Protein AF-A0A7R8VGM4-F1 (afdb_monomer)

Solvent-accessible surface area (backbone atoms only — not comparable to full-atom values): 23401 Å² total; per-residue (Å²): 116,61,73,50,74,46,64,66,66,39,78,46,72,70,44,76,26,46,60,62,16,40,38,36,38,35,41,49,20,38,40,33,44,34,39,23,32,46,52,6,31,41,37,38,35,39,47,21,38,37,35,42,35,38,23,31,45,51,6,35,40,38,36,36,40,47,21,39,37,36,41,36,40,25,31,44,51,4,35,41,38,35,36,39,47,21,38,38,36,40,37,39,26,31,43,51,5,36,42,39,34,36,39,46,21,39,38,36,41,38,40,26,31,43,54,6,37,44,40,36,37,39,47,21,38,34,41,39,36,42,27,33,43,49,6,38,45,40,38,36,38,47,20,39,34,48,31,36,41,25,30,46,52,6,40,45,39,37,36,36,47,21,38,35,44,33,36,41,25,29,45,52,6,38,43,38,38,36,37,45,23,39,33,44,34,36,41,26,30,44,50,6,37,43,39,38,36,37,47,21,38,33,44,34,35,41,25,30,43,51,6,37,42,39,36,36,37,45,21,39,34,44,34,36,41,25,29,44,51,5,35,43,38,36,36,37,46,21,40,34,45,35,37,40,26,29,45,50,5,36,41,38,38,36,38,47,21,38,34,44,35,35,42,25,30,42,51,5,36,42,38,37,35,36,47,22,38,32,44,35,36,40,24,30,42,49,4,34,41,38,36,36,36,47,22,40,33,43,35,36,42,24,29,44,48,4,35,41,38,36,36,37,46,22,39,32,43,34,36,40,25,30,44,48,5,34,43,37,36,35,36,45,21,39,32,43,37,34,41,26,31,45,47,4,35,44,39,35,35,36,45,22,40,33,43,38,36,42,26,31,44,47,5,36,43,36,38,37,35,45,20,38,32,44,38,36,43,26,31,45,48,5,35,41,39,41,33,34,35,25,36,35,42,40,38,40,28,31,43,48,6,38,43,37,41,39,46,36,47,42,46,56,39,34,43,26,32,44,49,5,38,41,40,41,32,41,43,49,44,60,38,40,36,42,27,31,44,50,6,39,43,36,42,38,34,37,41,36,42,36,43,35,43,28,32,45,48,7,39,42,40,40,36,36,38,38,36,42,37,42,38,44,27,31,44,51,8,41,43,37,42,38,32,38,35,36,42,35,44,36,45,28,33,45,48,8,39,41,40,43,37,32,40,35,34,42,34,42,38,42,27,33,44,50,8,41,42,36,43,36,32,40,33,33,43,36,43,38,43,28,34,44,49,8,40,42,40,42,38,31,41,34,34,40,36,42,38,41,28,33,45,49,10,40,42,37,44,37,31,41,33,35,41,36,42,38,44,29,33,44,52,8,39,40,37,42,37,32,42,33,38,41,38,43,38,42,30,34,47,51,9,41,41,39,40,35,34,58,44,77,48,79,50,77,47,69,40,84,67,32,48,79,47,80,42,82,99

Nearest PDB structures (foldseek):
  7ko9-assembly1_A  TM=2.643E-01  e=5.543E-10  Escherichia coli
  4q1q-assembly2_B  TM=2.785E-01  e=4.309E-08  Escherichia coli ETEC H10407

Radius of gyration: 45.7 Å; Cα contacts (8 Å, |Δi|>4): 2444; chains: 1; bounding box: 104×35×132 Å

Structure (mmCIF, N/CA/C/O backbone):
data_AF-A0A7R8VGM4-F1
#
_entry.id   AF-A0A7R8VGM4-F1
#
loop_
_atom_site.group_PDB
_atom_site.id
_atom_site.type_symbol
_atom_site.label_atom_id
_atom_site.label_alt_id
_atom_site.label_comp_id
_atom_site.label_asym_id
_atom_site.label_entity_id
_atom_site.label_seq_id
_atom_site.pdbx_PDB_ins_code
_atom_site.Cartn_x
_atom_site.Cartn_y
_atom_site.Cartn_z
_atom_site.occupancy
_atom_site.B_iso_or_equiv
_atom_site.auth_seq_id
_atom_site.auth_comp_id
_atom_site.auth_asym_id
_atom_site.auth_atom_id
_atom_site.pdbx_PDB_model_num
ATOM 1 N N . MET A 1 1 ? 36.515 13.605 -56.522 1.00 40.34 1 MET A N 1
ATOM 2 C CA . MET A 1 1 ? 35.603 12.472 -56.796 1.00 40.34 1 MET A CA 1
ATOM 3 C C . MET A 1 1 ? 36.414 11.236 -57.163 1.00 40.34 1 MET A C 1
ATOM 5 O O . MET A 1 1 ? 36.879 11.140 -58.288 1.00 40.34 1 MET A O 1
ATOM 9 N N . LYS A 1 2 ? 36.585 10.282 -56.246 1.00 45.28 2 LYS A N 1
ATOM 10 C CA . LYS A 1 2 ? 36.861 8.888 -56.619 1.00 45.28 2 LYS A CA 1
ATOM 11 C C . LYS A 1 2 ? 35.675 8.089 -56.091 1.00 45.28 2 LYS A C 1
ATOM 13 O O . LYS A 1 2 ? 35.488 8.003 -54.881 1.00 45.28 2 LYS A O 1
ATOM 18 N N . LEU A 1 3 ? 34.801 7.654 -56.996 1.00 47.44 3 LEU A N 1
ATOM 19 C CA . LEU A 1 3 ? 33.709 6.742 -56.677 1.00 47.44 3 LEU A CA 1
ATOM 20 C C . LEU A 1 3 ? 34.316 5.340 -56.693 1.00 47.44 3 LEU A C 1
ATOM 22 O O . LEU A 1 3 ? 34.601 4.814 -57.764 1.00 47.44 3 LEU A O 1
ATOM 26 N N . ILE A 1 4 ? 34.569 4.763 -55.523 1.00 58.75 4 ILE A N 1
ATOM 27 C CA . ILE A 1 4 ? 34.950 3.352 -55.432 1.00 58.75 4 ILE A CA 1
ATOM 28 C C . ILE A 1 4 ? 33.635 2.578 -55.362 1.00 58.75 4 ILE A C 1
ATOM 30 O O . ILE A 1 4 ? 32.900 2.701 -54.380 1.00 58.75 4 ILE A O 1
ATOM 34 N N . SER A 1 5 ? 33.299 1.882 -56.450 1.00 56.62 5 SER A N 1
ATOM 35 C CA . SER A 1 5 ? 32.168 0.956 -56.522 1.00 56.62 5 SER A CA 1
ATOM 36 C C . SER A 1 5 ? 32.721 -0.454 -56.429 1.00 56.62 5 SER A C 1
ATOM 38 O O . SER A 1 5 ? 33.470 -0.874 -57.308 1.00 56.62 5 SER A O 1
ATOM 40 N N . LEU A 1 6 ? 32.374 -1.166 -55.364 1.00 61.62 6 LEU A N 1
ATOM 41 C CA . LEU A 1 6 ? 32.887 -2.512 -55.115 1.00 61.62 6 LEU A CA 1
ATOM 42 C C . LEU A 1 6 ? 31.936 -3.576 -55.653 1.00 61.62 6 LEU A C 1
ATOM 44 O O . LEU A 1 6 ? 30.721 -3.399 -55.607 1.00 61.62 6 LEU A O 1
ATOM 48 N N . VAL A 1 7 ? 32.493 -4.670 -56.167 1.00 68.00 7 VAL A N 1
ATOM 49 C CA . VAL A 1 7 ? 31.737 -5.820 -56.687 1.00 68.00 7 VAL A CA 1
ATOM 50 C C . VAL A 1 7 ? 31.219 -6.658 -55.510 1.00 68.00 7 VAL A C 1
ATOM 52 O O . VAL A 1 7 ? 31.808 -6.618 -54.432 1.00 68.00 7 VAL A O 1
ATOM 55 N N . ARG A 1 8 ? 30.104 -7.379 -55.695 1.00 70.94 8 ARG A N 1
ATOM 56 C CA . ARG A 1 8 ? 29.489 -8.247 -54.670 1.00 70.94 8 ARG A CA 1
ATOM 57 C C . ARG A 1 8 ? 30.467 -9.313 -54.157 1.00 70.94 8 ARG A C 1
ATOM 59 O O . ARG A 1 8 ? 31.183 -9.900 -54.963 1.00 70.94 8 ARG A O 1
ATOM 66 N N . GLY A 1 9 ? 30.422 -9.607 -52.857 1.00 68.19 9 GLY A N 1
ATOM 67 C CA . GLY A 1 9 ? 31.227 -10.649 -52.210 1.00 68.19 9 GLY A CA 1
ATOM 68 C C . GLY A 1 9 ? 32.677 -10.255 -51.918 1.00 68.19 9 GLY A C 1
ATOM 69 O O . GLY A 1 9 ? 33.498 -11.131 -51.669 1.00 68.19 9 GLY A O 1
ATOM 70 N N . SER A 1 10 ? 33.022 -8.965 -51.990 1.00 76.25 10 SER A N 1
ATOM 71 C CA . SER A 1 10 ? 34.402 -8.509 -51.773 1.00 76.25 10 SER A CA 1
ATOM 72 C C . SER A 1 10 ? 34.692 -8.259 -50.290 1.00 76.25 10 SER A C 1
ATOM 74 O O . SER A 1 10 ? 33.858 -7.671 -49.596 1.00 76.25 10 SER A O 1
ATOM 76 N N . THR A 1 11 ? 35.902 -8.608 -49.843 1.00 79.00 11 THR A N 1
ATOM 77 C CA . THR A 1 11 ? 36.480 -8.138 -48.573 1.00 79.00 11 THR A CA 1
ATOM 78 C C . THR A 1 11 ? 37.435 -6.981 -48.844 1.00 79.00 11 THR A C 1
ATOM 80 O O . THR A 1 11 ? 38.272 -7.061 -49.742 1.00 79.00 11 THR A O 1
ATOM 83 N N . ILE A 1 12 ? 37.308 -5.901 -48.081 1.00 74.62 12 ILE A N 1
ATOM 84 C CA . ILE A 1 12 ? 38.131 -4.697 -48.201 1.00 74.62 12 ILE A CA 1
ATOM 85 C C . ILE A 1 12 ? 38.736 -4.416 -46.839 1.00 74.62 12 ILE A C 1
ATOM 87 O O . ILE A 1 12 ? 38.021 -4.470 -45.844 1.00 74.62 12 ILE A O 1
ATOM 91 N N . ILE A 1 13 ? 40.018 -4.085 -46.815 1.00 73.94 13 ILE A N 1
ATOM 92 C CA . ILE A 1 13 ? 40.760 -3.744 -45.604 1.00 73.94 13 ILE A CA 1
ATOM 93 C C . ILE A 1 13 ? 41.301 -2.324 -45.796 1.00 73.94 13 ILE A C 1
ATOM 95 O O . ILE A 1 13 ? 41.695 -1.977 -46.912 1.00 73.94 13 ILE A O 1
ATOM 99 N N . GLU A 1 14 ? 41.258 -1.506 -44.744 1.00 72.06 14 GLU A N 1
ATOM 100 C CA . GLU A 1 14 ? 41.822 -0.151 -44.682 1.00 72.06 14 GLU A CA 1
ATOM 101 C C . GLU A 1 14 ? 41.314 0.799 -45.785 1.00 72.06 14 GLU A C 1
ATOM 103 O O . GLU A 1 14 ? 42.005 1.158 -46.743 1.00 72.06 14 GLU A O 1
ATOM 108 N N . THR A 1 15 ? 40.069 1.265 -45.656 1.00 79.50 15 THR A N 1
ATOM 109 C CA . THR A 1 15 ? 39.481 2.208 -46.626 1.00 79.50 15 THR A CA 1
ATOM 110 C C . THR A 1 15 ? 39.363 3.617 -46.061 1.00 79.50 15 THR A C 1
ATOM 112 O O . THR A 1 15 ? 38.610 3.858 -45.125 1.00 79.50 15 THR A O 1
ATOM 115 N N . SER A 1 16 ? 40.010 4.594 -46.703 1.00 80.56 16 SER A N 1
ATOM 116 C CA . SER A 1 16 ? 39.853 6.020 -46.377 1.00 80.56 16 SER A CA 1
ATOM 117 C C . SER A 1 16 ? 38.955 6.753 -47.382 1.00 80.56 16 SER A C 1
ATOM 119 O O . SER A 1 16 ? 39.288 6.883 -48.563 1.00 80.56 16 SER A O 1
ATOM 121 N N . VAL A 1 17 ? 37.819 7.291 -46.924 1.00 82.62 17 VAL A N 1
ATOM 122 C CA . VAL A 1 17 ? 36.905 8.098 -47.750 1.00 82.62 17 VAL A CA 1
ATOM 123 C C . VAL A 1 17 ? 37.269 9.575 -47.642 1.00 82.62 17 VAL A C 1
ATOM 125 O O . VAL A 1 17 ? 36.890 10.246 -46.688 1.00 82.62 17 VAL A O 1
ATOM 12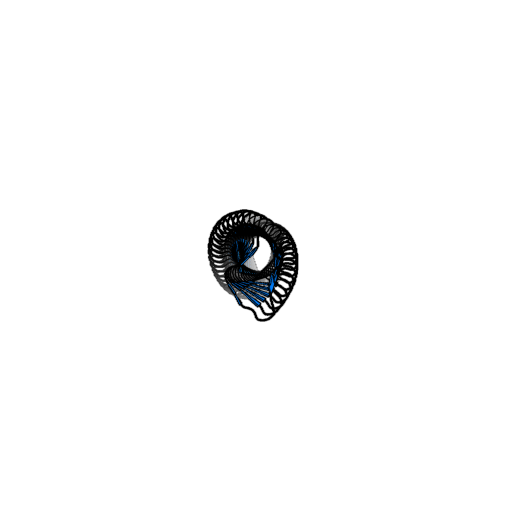8 N N . LEU A 1 18 ? 37.991 10.073 -48.644 1.00 81.69 18 LEU A N 1
ATOM 129 C CA . LEU A 1 18 ? 38.500 11.447 -48.722 1.00 81.69 18 LEU A CA 1
ATOM 130 C C . LEU A 1 18 ? 37.391 12.519 -48.878 1.00 81.69 18 LEU A C 1
ATOM 132 O O . LEU A 1 18 ? 36.281 12.196 -49.321 1.00 81.69 18 LEU A O 1
ATOM 136 N N . PRO A 1 19 ? 37.695 13.807 -48.606 1.00 80.44 19 PRO A N 1
ATOM 137 C CA . PRO A 1 19 ? 36.765 14.923 -48.803 1.00 80.44 19 PRO A CA 1
ATOM 138 C C . PRO A 1 19 ? 36.158 14.971 -50.216 1.00 80.44 19 PRO A C 1
ATOM 140 O O . PRO A 1 19 ? 36.862 14.848 -51.221 1.00 80.44 19 PRO A O 1
ATOM 143 N N . GLY A 1 20 ? 34.831 15.116 -50.315 1.00 73.00 20 GLY A N 1
ATOM 144 C CA . GLY A 1 20 ? 34.096 15.090 -51.590 1.00 73.00 20 GLY A CA 1
ATOM 145 C C . GLY A 1 20 ? 34.066 13.713 -52.278 1.00 73.00 20 GLY A C 1
ATOM 146 O O . GLY A 1 20 ? 33.587 13.584 -53.409 1.00 73.00 20 GLY A O 1
ATOM 147 N N . GLY A 1 21 ? 34.607 12.679 -51.629 1.00 78.12 21 GLY A N 1
ATOM 148 C CA . GLY A 1 21 ? 34.560 11.287 -52.055 1.00 78.12 21 GLY A CA 1
ATOM 149 C C . GLY A 1 21 ? 33.281 10.589 -51.599 1.00 78.12 21 GLY A C 1
ATOM 150 O O . GLY A 1 21 ? 32.697 10.908 -50.563 1.00 78.12 21 GLY A O 1
ATOM 151 N N . THR A 1 22 ? 32.832 9.609 -52.382 1.00 77.50 22 THR A N 1
ATOM 152 C CA . THR A 1 22 ? 31.776 8.684 -51.960 1.00 77.50 22 THR A CA 1
ATOM 153 C C . THR A 1 22 ? 32.253 7.258 -52.184 1.00 77.50 22 THR A C 1
ATOM 155 O O . THR A 1 22 ? 32.465 6.862 -53.329 1.00 77.50 22 THR A O 1
ATOM 158 N N . ALA A 1 23 ? 32.393 6.487 -51.109 1.00 74.56 23 ALA A N 1
ATOM 159 C CA . ALA A 1 23 ? 32.593 5.045 -51.205 1.00 74.56 23 ALA A CA 1
ATOM 160 C C . ALA A 1 23 ? 31.221 4.367 -51.252 1.00 74.56 23 ALA A C 1
ATOM 162 O O . ALA A 1 23 ? 30.363 4.657 -50.415 1.00 74.56 23 ALA A O 1
ATOM 163 N N . LYS A 1 24 ? 30.991 3.509 -52.250 1.00 76.31 24 LYS A N 1
ATOM 164 C CA . LYS A 1 24 ? 29.770 2.707 -52.362 1.00 76.31 24 LYS A CA 1
ATOM 165 C C . LYS A 1 24 ? 30.138 1.231 -52.355 1.00 76.31 24 LYS A C 1
ATOM 167 O O . LYS A 1 24 ? 30.785 0.753 -53.284 1.00 76.31 24 LYS A O 1
ATOM 172 N N . SER A 1 25 ? 29.673 0.508 -51.347 1.00 75.38 25 SER A N 1
ATOM 173 C CA . SER A 1 25 ? 29.813 -0.944 -51.309 1.00 75.38 25 SER A CA 1
ATOM 174 C C . SER A 1 25 ? 28.544 -1.607 -51.854 1.00 75.38 25 SER A C 1
ATOM 176 O O . SER A 1 25 ? 27.447 -1.265 -51.406 1.00 75.38 25 SER A O 1
ATOM 178 N N . ALA A 1 26 ? 28.674 -2.510 -52.835 1.00 75.00 26 ALA A N 1
ATOM 179 C CA . ALA A 1 26 ? 27.569 -3.362 -53.290 1.00 75.00 26 ALA A CA 1
ATOM 180 C C . ALA A 1 26 ? 27.200 -4.400 -52.219 1.00 75.00 26 ALA A C 1
ATOM 182 O O . ALA A 1 26 ? 27.880 -4.496 -51.207 1.00 75.00 26 ALA A O 1
ATOM 183 N N . SER A 1 27 ? 26.105 -5.134 -52.431 1.00 77.88 27 SER A N 1
ATOM 184 C CA . SER A 1 27 ? 25.559 -6.095 -51.463 1.00 77.88 27 SER A CA 1
ATOM 185 C C . SER A 1 27 ? 26.469 -7.302 -51.216 1.00 77.88 27 SER A C 1
ATOM 187 O O . SER A 1 27 ? 27.017 -7.844 -52.180 1.00 77.88 27 SER A O 1
ATOM 189 N N . GLY A 1 28 ? 26.505 -7.806 -49.983 1.00 77.06 28 GLY A N 1
ATOM 190 C CA . GLY A 1 28 ? 27.264 -9.003 -49.607 1.00 77.06 28 GLY A CA 1
ATOM 191 C C . GLY A 1 28 ? 28.754 -8.749 -49.383 1.00 77.06 28 GLY A C 1
ATOM 192 O O . GLY A 1 28 ? 29.542 -9.681 -49.488 1.00 77.06 28 GLY A O 1
ATOM 193 N N . ASN A 1 29 ? 29.158 -7.499 -49.160 1.00 82.31 29 ASN A N 1
ATOM 194 C CA . ASN A 1 29 ? 30.563 -7.133 -48.989 1.00 82.31 29 ASN A CA 1
ATOM 195 C C . ASN A 1 29 ? 30.947 -7.011 -47.516 1.00 82.31 29 ASN A C 1
ATOM 197 O O . ASN A 1 29 ? 30.139 -6.558 -46.702 1.00 82.31 29 ASN A O 1
ATOM 201 N N . THR A 1 30 ? 32.214 -7.297 -47.217 1.00 81.88 30 THR A N 1
ATOM 202 C CA . THR A 1 30 ? 32.830 -7.059 -45.909 1.00 81.88 30 THR A CA 1
ATOM 203 C C . THR A 1 30 ? 33.842 -5.920 -46.015 1.00 81.88 30 THR A C 1
ATOM 205 O O . THR A 1 30 ? 34.757 -5.985 -46.830 1.00 81.88 30 THR A O 1
ATOM 208 N N . ALA A 1 31 ? 33.694 -4.869 -45.215 1.00 79.31 31 ALA A N 1
ATOM 209 C CA . ALA A 1 31 ? 34.684 -3.800 -45.095 1.00 79.31 31 ALA A CA 1
ATOM 210 C C . ALA A 1 31 ? 35.276 -3.815 -43.685 1.00 79.31 31 ALA A C 1
ATOM 212 O O . ALA A 1 31 ? 34.524 -3.858 -42.720 1.00 79.31 31 ALA A O 1
ATOM 213 N N . VAL A 1 32 ? 36.596 -3.770 -43.576 1.00 78.69 32 VAL A N 1
ATOM 214 C CA . VAL A 1 32 ? 37.350 -3.744 -42.321 1.00 78.69 32 VAL A CA 1
ATOM 215 C C . VAL A 1 32 ? 38.148 -2.443 -42.290 1.00 78.69 32 VAL A C 1
ATOM 217 O O . VAL A 1 32 ? 38.725 -2.063 -43.311 1.00 78.69 32 VAL A O 1
ATOM 220 N N . GLU A 1 33 ? 38.133 -1.740 -41.159 1.00 78.81 33 GLU A N 1
ATOM 221 C CA . GLU A 1 33 ? 38.875 -0.492 -40.929 1.00 78.81 33 GLU A CA 1
ATOM 222 C C . GLU A 1 33 ? 38.532 0.617 -41.939 1.00 78.81 33 GLU A C 1
ATOM 224 O O . GLU A 1 33 ? 39.324 1.036 -42.790 1.00 78.81 33 GLU A O 1
ATOM 229 N N . THR A 1 34 ? 37.298 1.118 -41.874 1.00 81.88 34 THR A N 1
ATOM 230 C CA . THR A 1 34 ? 36.860 2.226 -42.739 1.00 81.88 34 THR A CA 1
ATOM 231 C C . THR A 1 34 ? 36.950 3.565 -42.014 1.00 81.88 34 THR A C 1
ATOM 233 O O . THR A 1 34 ? 36.217 3.817 -41.063 1.00 81.88 34 THR A O 1
ATOM 236 N N . SER A 1 35 ? 37.771 4.482 -42.527 1.00 82.44 35 SER A N 1
ATOM 237 C CA . SER A 1 35 ? 37.882 5.862 -42.044 1.00 82.44 35 SER A CA 1
ATOM 238 C C . SER A 1 35 ? 37.149 6.840 -42.967 1.00 82.44 35 SER A C 1
ATOM 240 O O . SER A 1 35 ? 37.517 7.029 -44.128 1.00 82.44 35 SER A O 1
ATOM 242 N N . VAL A 1 36 ? 36.110 7.510 -42.465 1.00 84.56 36 VAL A N 1
ATOM 243 C CA . VAL A 1 36 ? 35.348 8.525 -43.215 1.00 84.56 36 VAL A CA 1
ATOM 244 C C . VAL A 1 36 ? 35.807 9.921 -42.807 1.00 84.56 36 VAL A C 1
ATOM 246 O O . VAL A 1 36 ? 35.420 10.416 -41.752 1.00 84.56 36 VAL A O 1
ATOM 249 N N . LEU A 1 37 ? 36.620 10.558 -43.653 1.00 84.00 37 LEU A N 1
ATOM 250 C CA . LEU A 1 37 ? 37.227 11.872 -43.408 1.00 84.00 37 LEU A CA 1
ATOM 251 C C . LEU A 1 37 ? 36.220 13.029 -43.605 1.00 84.00 37 LEU A C 1
ATOM 253 O O . LEU A 1 37 ? 35.143 12.821 -44.179 1.00 84.00 37 LEU A O 1
ATOM 257 N N . PRO A 1 38 ? 36.555 14.261 -43.167 1.00 83.69 38 PRO A N 1
ATOM 258 C CA . PRO A 1 38 ? 35.686 15.428 -43.327 1.00 83.69 38 PRO A CA 1
ATOM 259 C C . PRO A 1 38 ? 35.197 15.624 -44.769 1.00 83.69 38 PRO A C 1
ATOM 261 O O . PRO A 1 38 ? 35.989 15.668 -45.706 1.00 83.69 38 PRO A O 1
ATOM 264 N N . GLY A 1 39 ? 33.881 15.735 -44.974 1.00 77.44 39 GLY A N 1
ATOM 265 C CA . GLY A 1 39 ? 33.272 15.877 -46.302 1.00 77.44 39 GLY A CA 1
ATOM 266 C C . GLY A 1 39 ? 33.226 14.589 -47.140 1.00 77.44 39 GLY A C 1
ATOM 267 O O . GLY A 1 39 ? 32.745 14.626 -48.274 1.00 77.44 39 GLY A O 1
ATOM 268 N N . GLY A 1 40 ? 33.715 13.460 -46.619 1.00 84.81 40 GLY A N 1
ATOM 269 C CA . GLY A 1 40 ? 33.577 12.132 -47.216 1.00 84.81 40 GLY A CA 1
ATOM 270 C C . GLY A 1 40 ? 32.235 11.475 -46.873 1.00 84.81 40 GLY A C 1
ATOM 271 O O . GLY A 1 40 ? 31.635 11.737 -45.828 1.00 84.81 40 GLY A O 1
ATOM 272 N N . THR A 1 41 ? 31.728 10.612 -47.760 1.00 84.44 41 THR A N 1
ATOM 273 C CA . THR A 1 41 ? 30.511 9.817 -47.504 1.00 84.44 41 THR A CA 1
ATOM 274 C C . THR A 1 41 ? 30.722 8.329 -47.789 1.00 84.44 41 THR A C 1
ATOM 276 O O . THR A 1 41 ? 30.929 7.946 -48.939 1.00 84.44 41 THR A O 1
ATOM 279 N N . ALA A 1 42 ? 30.585 7.471 -46.779 1.00 81.69 42 ALA A N 1
ATOM 280 C CA . ALA A 1 42 ? 30.501 6.021 -46.967 1.00 81.69 42 ALA A CA 1
ATOM 281 C C . ALA A 1 42 ? 29.033 5.593 -47.114 1.00 81.69 42 ALA A C 1
ATOM 283 O O . ALA A 1 42 ? 28.183 5.998 -46.319 1.00 81.69 42 ALA A O 1
ATOM 284 N N . LYS A 1 43 ? 28.717 4.808 -48.148 1.00 81.06 43 LYS A N 1
ATOM 285 C CA . LYS A 1 43 ? 27.387 4.229 -48.377 1.00 81.06 43 LYS A CA 1
ATOM 286 C C . LYS A 1 43 ? 27.493 2.718 -48.556 1.00 81.06 43 LYS A C 1
ATOM 288 O O . LYS A 1 43 ? 28.120 2.259 -49.510 1.00 81.06 43 LYS A O 1
ATOM 293 N N . SER A 1 44 ? 26.803 1.967 -47.712 1.00 80.75 44 SER A N 1
ATOM 294 C CA . SER A 1 44 ? 26.677 0.513 -47.844 1.00 80.75 44 SER A CA 1
ATOM 295 C C . SER A 1 44 ? 25.309 0.154 -48.419 1.00 80.75 44 SER A C 1
ATOM 297 O O . SER A 1 44 ? 24.288 0.618 -47.908 1.00 80.75 44 SER A O 1
ATOM 299 N N . ALA A 1 45 ? 25.284 -0.645 -49.493 1.00 79.12 45 ALA A N 1
ATOM 300 C CA . ALA A 1 45 ? 24.077 -1.334 -49.963 1.00 79.12 45 ALA A CA 1
ATOM 301 C C . ALA A 1 45 ? 23.648 -2.419 -48.957 1.00 79.12 45 ALA A C 1
ATOM 303 O O . ALA A 1 45 ? 24.251 -2.519 -47.898 1.00 79.12 45 ALA A O 1
ATOM 304 N N . SER A 1 46 ? 22.590 -3.177 -49.244 1.00 80.50 46 SER A N 1
ATOM 305 C CA . SER A 1 46 ? 22.032 -4.180 -48.325 1.00 80.50 46 SER A CA 1
ATOM 306 C C . SER A 1 46 ? 22.896 -5.435 -48.178 1.00 80.50 46 SER A C 1
ATOM 308 O O . SER A 1 46 ? 23.455 -5.892 -49.175 1.00 80.50 46 SER A O 1
ATOM 310 N N . GLY A 1 47 ? 22.898 -6.067 -47.002 1.00 79.62 47 GLY A N 1
ATOM 311 C CA . GLY A 1 47 ? 23.574 -7.350 -46.770 1.00 79.62 47 GLY A CA 1
ATOM 312 C C . GLY A 1 47 ? 25.086 -7.241 -46.571 1.00 79.62 47 GLY A C 1
ATOM 313 O O . GLY A 1 47 ? 25.799 -8.196 -46.854 1.00 79.62 47 GLY A O 1
ATOM 314 N N . ASN A 1 48 ? 25.588 -6.074 -46.174 1.00 83.44 48 ASN A N 1
ATOM 315 C CA . ASN A 1 48 ? 27.010 -5.821 -45.967 1.00 83.44 48 ASN A CA 1
ATOM 316 C C . ASN A 1 48 ? 27.399 -5.937 -44.498 1.00 83.44 48 ASN A C 1
ATOM 318 O O . ASN A 1 48 ? 26.623 -5.569 -43.617 1.00 83.44 48 ASN A O 1
ATOM 322 N N . THR A 1 49 ? 28.645 -6.341 -44.265 1.00 83.31 49 THR A N 1
ATOM 323 C CA . THR A 1 49 ? 29.290 -6.326 -42.953 1.00 83.31 49 THR A CA 1
ATOM 324 C C . THR A 1 49 ? 30.366 -5.243 -42.933 1.00 83.31 49 THR A C 1
ATOM 326 O O . THR A 1 49 ? 31.236 -5.228 -43.799 1.00 83.31 49 THR A O 1
ATOM 329 N N . ALA A 1 50 ? 30.329 -4.324 -41.973 1.00 80.44 50 ALA A N 1
ATOM 330 C CA . ALA A 1 50 ? 31.433 -3.399 -41.719 1.00 80.44 50 ALA A CA 1
ATOM 331 C C . ALA A 1 50 ? 32.012 -3.667 -40.331 1.00 80.44 50 ALA A C 1
ATOM 333 O O . ALA A 1 50 ? 31.249 -3.788 -39.382 1.00 80.44 50 ALA A O 1
ATOM 334 N N . VAL A 1 51 ? 33.329 -3.750 -40.220 1.00 80.19 51 VAL A N 1
ATOM 335 C CA . VAL A 1 51 ? 34.070 -3.932 -38.970 1.00 80.19 51 VAL A CA 1
ATOM 336 C C . VAL A 1 51 ? 34.983 -2.721 -38.812 1.00 80.19 51 VAL A C 1
ATOM 338 O O . VAL A 1 51 ? 35.637 -2.331 -39.780 1.00 80.19 51 VAL A O 1
ATOM 341 N N . GLU A 1 52 ? 34.974 -2.091 -37.640 1.00 80.25 52 GLU A N 1
ATOM 342 C CA . GLU A 1 52 ? 35.812 -0.934 -37.302 1.00 80.25 52 GLU A CA 1
ATOM 343 C C . GLU A 1 52 ? 35.610 0.264 -38.247 1.00 80.25 52 GLU A C 1
ATOM 345 O O . GLU A 1 52 ? 36.433 0.608 -39.100 1.00 80.25 52 GLU A O 1
ATOM 350 N N . THR A 1 53 ? 34.465 0.936 -38.122 1.00 83.06 53 THR A N 1
ATOM 351 C CA . THR A 1 53 ? 34.187 2.160 -38.890 1.00 83.06 53 THR A CA 1
ATOM 352 C C . THR A 1 53 ? 34.402 3.407 -38.040 1.00 83.06 53 THR A C 1
ATOM 354 O O . THR A 1 53 ? 33.641 3.675 -37.115 1.00 83.06 53 THR A O 1
ATOM 357 N N . SER A 1 54 ? 35.375 4.237 -38.416 1.00 84.31 54 SER A N 1
ATOM 358 C CA . SER A 1 54 ? 35.641 5.539 -37.798 1.00 84.31 54 SER A CA 1
ATOM 359 C C . SER A 1 54 ? 35.051 6.682 -38.629 1.00 84.31 54 SER A C 1
ATOM 361 O O . SER A 1 54 ? 35.470 6.941 -39.760 1.00 84.31 54 SER A O 1
ATOM 363 N N . VAL A 1 55 ? 34.082 7.413 -38.073 1.00 86.06 55 VAL A N 1
ATOM 364 C CA . VAL A 1 55 ? 33.453 8.581 -38.715 1.00 86.06 55 VAL A CA 1
ATOM 365 C C . VAL A 1 55 ? 34.004 9.864 -38.100 1.00 86.06 55 VAL A C 1
ATOM 367 O O . VAL A 1 55 ? 33.606 10.250 -37.002 1.00 86.06 55 VAL A O 1
ATOM 370 N N . LEU A 1 56 ? 34.911 10.531 -38.817 1.00 85.00 56 LEU A N 1
ATOM 371 C CA . LEU A 1 56 ? 35.591 11.753 -38.375 1.00 85.00 56 LEU A CA 1
ATOM 372 C C . LEU A 1 56 ? 34.689 13.003 -38.497 1.00 85.00 56 LEU A C 1
ATOM 374 O O . LEU A 1 56 ? 33.641 12.948 -39.153 1.00 85.00 56 LEU A O 1
ATOM 378 N N . PRO A 1 57 ? 35.078 14.149 -37.895 1.00 83.44 57 PRO A N 1
ATOM 379 C CA . PRO A 1 57 ? 34.325 15.400 -37.991 1.00 83.44 57 PRO A CA 1
ATOM 380 C C . PRO A 1 57 ? 33.932 15.768 -39.429 1.00 83.44 57 PRO A C 1
ATOM 382 O O . PRO A 1 57 ? 34.783 15.861 -40.304 1.00 83.44 57 PRO A O 1
ATOM 385 N N . GLY A 1 58 ? 32.642 15.982 -39.703 1.00 77.50 58 GLY A N 1
ATOM 386 C CA . GLY A 1 58 ? 32.138 16.300 -41.046 1.00 77.50 58 GLY A CA 1
ATOM 387 C C . GLY A 1 58 ? 32.054 15.109 -42.014 1.00 77.50 58 GLY A C 1
ATOM 388 O O . GLY A 1 58 ? 31.612 15.288 -43.150 1.00 77.50 58 GLY A O 1
ATOM 389 N N . GLY A 1 59 ? 32.459 13.906 -41.599 1.00 86.06 59 GLY A N 1
ATOM 390 C CA . GLY A 1 59 ? 32.252 12.655 -42.327 1.00 86.06 59 GLY A CA 1
ATOM 391 C C . GLY A 1 59 ? 30.835 12.101 -42.134 1.00 86.06 59 GLY A C 1
ATOM 392 O O . GLY A 1 59 ? 30.175 12.350 -41.121 1.00 86.06 59 GLY A O 1
ATOM 393 N N . THR A 1 60 ? 30.329 11.352 -43.119 1.00 85.56 60 THR A N 1
ATOM 394 C CA . THR A 1 60 ? 29.007 10.704 -43.035 1.00 85.56 60 THR A CA 1
ATOM 395 C C . THR A 1 60 ? 29.051 9.231 -43.442 1.00 85.56 60 THR A C 1
ATOM 397 O O . THR A 1 60 ? 29.361 8.919 -44.591 1.00 85.56 60 THR A O 1
ATOM 400 N N . ALA A 1 61 ? 28.636 8.331 -42.550 1.00 83.25 61 ALA A N 1
ATOM 401 C CA . ALA A 1 61 ? 28.378 6.925 -42.864 1.00 83.25 61 ALA A CA 1
ATOM 402 C C . ALA A 1 61 ? 26.867 6.676 -43.017 1.00 83.25 61 ALA A C 1
ATOM 404 O O . ALA A 1 61 ? 26.066 7.140 -42.201 1.00 83.25 61 ALA A O 1
ATOM 405 N N . LYS A 1 62 ? 26.463 5.980 -44.085 1.00 83.81 62 LYS A N 1
ATOM 406 C CA . LYS A 1 62 ? 25.069 5.593 -44.347 1.00 83.81 62 LYS A CA 1
ATOM 407 C C . LYS A 1 62 ? 24.972 4.109 -44.685 1.00 83.81 62 LYS A C 1
ATOM 409 O O . LYS A 1 62 ? 25.557 3.674 -45.677 1.00 83.81 62 LYS A O 1
ATOM 414 N N . SER A 1 63 ? 24.145 3.385 -43.948 1.00 82.75 63 SER A N 1
ATOM 415 C CA . SER A 1 63 ? 23.856 1.972 -44.199 1.00 82.75 63 SER A CA 1
ATOM 416 C C . SER A 1 63 ? 22.431 1.811 -44.726 1.00 82.75 63 SER A C 1
ATOM 418 O O . SER A 1 63 ? 21.487 2.295 -44.103 1.00 82.75 63 SER A O 1
ATOM 420 N N . ALA A 1 64 ? 22.268 1.150 -45.879 1.00 81.31 64 ALA A N 1
ATOM 421 C CA . ALA A 1 64 ? 20.973 0.644 -46.353 1.00 81.31 64 ALA A CA 1
ATOM 422 C C . ALA A 1 64 ? 20.483 -0.516 -45.465 1.00 81.31 64 ALA A C 1
ATOM 424 O O . ALA A 1 64 ? 21.126 -0.799 -44.463 1.00 81.31 64 ALA A O 1
ATOM 425 N N . SER A 1 65 ? 19.361 -1.159 -45.797 1.00 82.12 65 SER A N 1
ATOM 426 C CA . SER A 1 65 ? 18.740 -2.210 -44.977 1.00 82.12 65 SER A CA 1
ATOM 427 C C . SER A 1 65 ? 19.506 -3.535 -44.949 1.00 82.12 65 SER A C 1
ATOM 429 O O . SER A 1 65 ? 20.060 -3.930 -45.973 1.00 82.12 65 SER A O 1
ATOM 431 N N . GLY A 1 66 ? 19.439 -4.282 -43.844 1.00 80.56 66 GLY A N 1
ATOM 432 C CA . GLY A 1 66 ? 20.003 -5.636 -43.741 1.00 80.56 66 GLY A CA 1
ATOM 433 C C . GLY A 1 66 ? 21.523 -5.682 -43.582 1.00 80.56 66 GLY A C 1
ATOM 434 O O . GLY A 1 66 ? 22.144 -6.653 -43.997 1.00 80.56 66 GLY A O 1
ATOM 435 N N . ASN A 1 67 ? 22.135 -4.616 -43.073 1.00 83.81 67 ASN A N 1
ATOM 436 C CA . ASN A 1 67 ? 23.572 -4.516 -42.838 1.00 83.81 67 ASN A CA 1
ATOM 437 C C . ASN A 1 67 ? 23.935 -4.829 -41.391 1.00 83.81 67 ASN A C 1
ATOM 439 O O . ASN A 1 67 ? 23.183 -4.494 -40.476 1.00 83.81 67 ASN A O 1
ATOM 443 N N . THR A 1 68 ? 25.134 -5.372 -41.202 1.00 84.31 68 THR A N 1
ATOM 444 C CA . THR A 1 68 ? 25.754 -5.582 -39.894 1.00 84.31 68 THR A CA 1
ATOM 445 C C . THR A 1 68 ? 26.964 -4.665 -39.754 1.00 84.31 68 THR A C 1
ATOM 447 O O . THR A 1 68 ? 27.851 -4.682 -40.602 1.00 84.31 68 THR A O 1
ATOM 450 N N . THR A 1 69 ? 27.026 -3.855 -38.704 1.00 80.94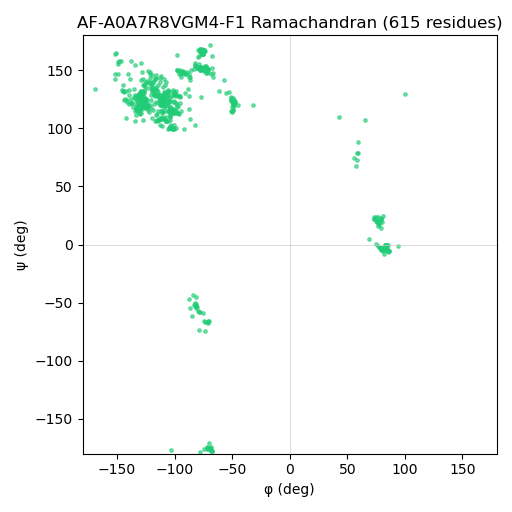 69 THR A N 1
ATOM 451 C CA . THR A 1 69 ? 28.232 -3.091 -38.355 1.00 80.94 69 THR A CA 1
ATOM 452 C C . THR A 1 69 ? 28.751 -3.556 -37.007 1.00 80.94 69 THR A C 1
ATOM 454 O O . THR A 1 69 ? 27.954 -3.676 -36.086 1.00 80.94 69 THR A O 1
ATOM 457 N N . VAL A 1 70 ? 30.050 -3.788 -36.888 1.00 80.81 70 VAL A N 1
ATOM 458 C CA . VAL A 1 70 ? 30.753 -4.121 -35.647 1.00 80.81 70 VAL A CA 1
ATOM 459 C C . VAL A 1 70 ? 31.758 -3.002 -35.396 1.00 80.81 70 VAL A C 1
ATOM 461 O O . VAL A 1 70 ? 32.471 -2.622 -36.324 1.00 80.81 70 VAL A O 1
ATOM 464 N N . GLU A 1 71 ? 31.762 -2.430 -34.195 1.00 78.81 71 GLU A N 1
ATOM 465 C CA . GLU A 1 71 ? 32.668 -1.354 -33.777 1.00 78.81 71 GLU A CA 1
ATOM 466 C C . GLU A 1 71 ? 32.577 -0.094 -34.655 1.00 78.81 71 GLU A C 1
ATOM 468 O O . GLU A 1 71 ? 33.393 0.184 -35.537 1.00 78.81 71 GLU A O 1
ATOM 473 N N . THR A 1 72 ? 31.546 0.721 -34.430 1.00 83.00 72 THR A N 1
ATOM 474 C CA . THR A 1 72 ? 31.426 2.034 -35.086 1.00 83.00 72 THR A CA 1
ATOM 475 C C . THR A 1 72 ? 31.769 3.159 -34.118 1.00 83.00 72 THR A C 1
ATOM 477 O O . THR A 1 72 ? 31.061 3.383 -33.138 1.00 83.00 72 THR A O 1
ATOM 480 N N . ILE A 1 73 ? 32.805 3.937 -34.433 1.00 83.44 73 ILE A N 1
ATOM 481 C CA . ILE A 1 73 ? 33.236 5.101 -33.654 1.00 83.44 73 ILE A CA 1
ATOM 482 C C . ILE A 1 73 ? 32.787 6.379 -34.368 1.00 83.44 73 ILE A C 1
ATOM 484 O O . ILE A 1 73 ? 33.254 6.709 -35.460 1.00 83.44 73 ILE A O 1
ATOM 488 N N . VAL A 1 74 ? 31.878 7.135 -33.749 1.00 85.00 74 VAL A N 1
ATOM 489 C CA . VAL A 1 74 ? 31.384 8.420 -34.266 1.00 85.00 74 VAL A CA 1
ATOM 490 C C . VAL A 1 74 ? 32.022 9.566 -33.487 1.00 85.00 74 VAL A C 1
ATOM 492 O O . VAL A 1 74 ? 31.597 9.890 -32.378 1.00 85.00 74 VAL A O 1
ATOM 495 N N . LEU A 1 75 ? 33.024 10.201 -34.091 1.00 82.56 75 LEU A N 1
ATOM 496 C CA . LEU A 1 75 ? 33.792 11.302 -33.505 1.00 82.56 75 LEU A CA 1
ATOM 497 C C . LEU A 1 75 ? 33.020 12.642 -33.561 1.00 82.56 75 LEU A C 1
ATOM 499 O O . LEU A 1 75 ? 31.993 12.741 -34.245 1.00 82.56 75 LEU A O 1
ATOM 503 N N . PRO A 1 76 ? 33.483 13.698 -32.856 1.00 80.38 76 PRO A N 1
ATOM 504 C CA . PRO A 1 76 ? 32.810 14.999 -32.826 1.00 80.38 76 PRO A CA 1
ATOM 505 C C . PRO A 1 76 ? 32.487 15.552 -34.219 1.00 80.38 76 PRO A C 1
ATOM 507 O O . PRO A 1 76 ? 33.374 15.696 -35.045 1.00 80.38 76 PRO A O 1
ATOM 510 N N . GLY A 1 77 ? 31.224 15.876 -34.511 1.00 76.62 77 GLY A N 1
ATOM 511 C CA . GLY A 1 77 ? 30.796 16.369 -35.828 1.00 76.62 77 GLY A CA 1
ATOM 512 C C . GLY A 1 77 ? 30.655 15.294 -36.917 1.00 76.62 77 GLY A C 1
ATOM 513 O O . GLY A 1 77 ? 30.256 15.622 -38.036 1.00 76.62 77 GLY A O 1
ATOM 514 N N . GLY A 1 78 ? 30.959 14.027 -36.623 1.00 85.44 78 GLY A N 1
ATOM 515 C CA . GLY A 1 78 ? 30.670 12.880 -37.483 1.00 85.44 78 GLY A CA 1
ATOM 516 C C . GLY A 1 78 ? 29.198 12.456 -37.408 1.00 85.44 78 GLY A C 1
ATOM 517 O O . GLY A 1 78 ? 28.512 12.681 -36.405 1.00 85.44 78 GLY A O 1
ATOM 518 N N . THR A 1 79 ? 28.676 11.852 -38.481 1.00 85.44 79 THR A N 1
ATOM 519 C CA . THR A 1 79 ? 27.288 11.356 -38.528 1.00 85.44 79 THR A CA 1
ATOM 520 C C . THR A 1 79 ? 27.195 9.927 -39.061 1.00 85.44 79 THR A C 1
ATOM 522 O O . THR A 1 79 ? 27.542 9.676 -40.215 1.00 85.44 79 THR A O 1
ATOM 525 N N . ALA A 1 80 ? 26.616 9.021 -38.270 1.00 82.88 80 ALA A N 1
ATOM 526 C CA . ALA A 1 80 ? 26.223 7.678 -38.700 1.00 82.88 80 ALA A CA 1
ATOM 527 C C . ALA A 1 80 ? 24.695 7.590 -38.862 1.00 82.88 80 ALA A C 1
ATOM 529 O O . ALA A 1 80 ? 23.940 8.052 -38.000 1.00 82.88 80 ALA A O 1
ATOM 530 N N . LYS A 1 81 ? 24.228 7.039 -39.988 1.00 84.06 81 LYS A N 1
ATOM 531 C CA . LYS A 1 81 ? 22.802 6.813 -40.268 1.00 84.06 81 LYS A CA 1
ATOM 532 C C . LYS A 1 81 ? 22.554 5.380 -40.721 1.00 84.06 81 LYS A C 1
ATOM 534 O O . LYS A 1 81 ? 23.145 4.953 -41.713 1.00 84.06 81 LYS A O 1
ATOM 539 N N . SER A 1 82 ? 21.605 4.715 -40.081 1.00 82.06 82 SER A N 1
ATOM 540 C CA . SER A 1 82 ? 21.185 3.357 -40.425 1.00 82.06 82 SER A CA 1
ATOM 541 C C . SER A 1 82 ? 19.728 3.357 -40.882 1.00 82.06 82 SER A C 1
ATOM 543 O O . SER A 1 82 ? 18.852 3.801 -40.140 1.00 82.06 82 SER A O 1
ATOM 545 N N . ALA A 1 83 ? 19.476 2.863 -42.099 1.00 81.50 83 ALA A N 1
ATOM 546 C CA . ALA A 1 83 ? 18.133 2.546 -42.600 1.00 81.50 83 ALA A CA 1
ATOM 547 C C . ALA A 1 83 ? 17.539 1.336 -41.854 1.00 81.50 83 ALA A C 1
ATOM 549 O O . ALA A 1 83 ? 18.176 0.844 -40.930 1.00 81.50 83 ALA A O 1
ATOM 550 N N . SER A 1 84 ? 16.350 0.855 -42.224 1.00 80.44 84 SER A N 1
ATOM 551 C CA . SER A 1 84 ? 15.645 -0.223 -41.507 1.00 80.44 84 SER A CA 1
ATOM 552 C C . SER A 1 84 ? 16.288 -1.612 -41.592 1.00 80.44 84 SER A C 1
ATOM 554 O O . SER A 1 84 ? 16.771 -1.987 -42.657 1.00 80.44 84 SER A O 1
ATOM 556 N N . GLY A 1 85 ? 16.176 -2.434 -40.544 1.00 79.06 85 GLY A N 1
ATOM 557 C CA . GLY A 1 85 ? 16.591 -3.846 -40.571 1.00 79.06 85 GLY A CA 1
ATOM 558 C C . GLY A 1 85 ? 18.096 -4.075 -40.424 1.00 79.06 85 GLY A C 1
ATOM 559 O O . GLY A 1 85 ? 18.601 -5.088 -40.893 1.00 79.06 85 GLY A O 1
ATOM 560 N N . ASN A 1 86 ? 18.827 -3.117 -39.861 1.00 83.62 86 ASN A N 1
ATOM 561 C CA . ASN A 1 86 ? 20.264 -3.199 -39.616 1.00 83.62 86 ASN A CA 1
ATOM 562 C C . ASN A 1 86 ? 20.577 -3.677 -38.201 1.00 83.62 86 ASN A C 1
ATOM 564 O O . ASN A 1 86 ? 19.848 -3.362 -37.260 1.00 83.62 86 ASN A O 1
ATOM 568 N N . THR A 1 87 ? 21.717 -4.348 -38.056 1.00 83.44 87 THR A N 1
ATOM 569 C CA . THR A 1 87 ? 22.301 -4.736 -36.772 1.00 83.44 87 THR A CA 1
ATOM 570 C C . THR A 1 87 ? 23.590 -3.951 -36.547 1.00 83.44 87 THR A C 1
ATOM 572 O O . THR A 1 87 ? 24.514 -4.049 -37.349 1.00 83.44 87 THR A O 1
ATOM 575 N N . ALA A 1 88 ? 23.672 -3.169 -35.477 1.00 80.00 88 ALA A N 1
ATOM 576 C CA . ALA A 1 88 ? 24.907 -2.513 -35.057 1.00 80.00 88 ALA A CA 1
ATOM 577 C C . ALA A 1 88 ? 25.371 -3.124 -33.737 1.00 80.00 88 ALA A C 1
ATOM 579 O O . ALA A 1 88 ? 24.605 -3.124 -32.785 1.00 80.00 88 ALA A O 1
ATOM 580 N N . VAL A 1 89 ? 26.592 -3.634 -33.691 1.00 78.31 89 VAL A N 1
ATOM 581 C CA . VAL A 1 89 ? 27.263 -4.153 -32.500 1.00 78.31 89 VAL A CA 1
ATOM 582 C C . VAL A 1 89 ? 28.369 -3.162 -32.149 1.00 78.31 89 VAL A C 1
ATOM 584 O O . VAL A 1 89 ? 29.134 -2.780 -33.034 1.00 78.31 89 VAL A O 1
ATOM 587 N N . GLU A 1 90 ? 28.403 -2.692 -30.906 1.00 74.31 90 GLU A N 1
ATOM 588 C CA . GLU A 1 90 ? 29.398 -1.755 -30.375 1.00 74.31 90 GLU A CA 1
ATOM 589 C C . GLU A 1 90 ? 29.456 -0.415 -31.126 1.00 74.31 90 GLU A C 1
ATOM 591 O O . GLU A 1 90 ? 30.322 -0.137 -31.957 1.00 74.31 90 GLU A O 1
ATOM 596 N N . THR A 1 91 ? 28.508 0.478 -30.836 1.00 79.94 91 THR A N 1
ATOM 597 C CA . THR A 1 91 ? 28.550 1.856 -31.354 1.00 79.94 91 THR A CA 1
ATOM 598 C C . THR A 1 91 ? 28.981 2.830 -30.267 1.00 79.94 91 THR A C 1
ATOM 600 O O . THR A 1 91 ? 28.258 3.048 -29.297 1.00 79.94 91 THR A O 1
ATOM 603 N N . SER A 1 92 ? 30.118 3.493 -30.474 1.00 79.88 92 SER A N 1
ATOM 604 C CA . SER A 1 92 ? 30.638 4.532 -29.586 1.00 79.88 92 SER A CA 1
ATOM 605 C C . SER A 1 92 ? 30.396 5.923 -30.168 1.00 79.88 92 SER A C 1
ATOM 607 O O . SER A 1 92 ? 30.953 6.289 -31.204 1.00 79.88 92 SER A O 1
ATOM 609 N N . VAL A 1 93 ? 29.567 6.733 -29.503 1.00 81.94 93 VAL A N 1
ATOM 610 C CA . VAL A 1 93 ? 29.244 8.106 -29.928 1.00 81.94 93 VAL A CA 1
ATOM 611 C C . VAL A 1 93 ? 29.961 9.113 -29.034 1.00 81.94 93 VAL A C 1
ATOM 613 O O . VAL A 1 93 ? 29.564 9.341 -27.889 1.00 81.94 93 VAL A O 1
ATOM 616 N N . SER A 1 94 ? 31.007 9.741 -29.568 1.00 79.44 94 SER A N 1
ATOM 617 C CA . SER A 1 94 ? 31.826 10.752 -28.890 1.00 79.44 94 SER A CA 1
ATOM 618 C C . SER A 1 94 ? 31.111 12.118 -28.779 1.00 79.44 94 SER A C 1
ATOM 620 O O . SER A 1 94 ? 30.099 12.349 -29.453 1.00 79.44 94 SER A O 1
ATOM 622 N N . PRO A 1 95 ? 31.625 13.066 -27.963 1.00 75.69 95 PRO A N 1
ATOM 623 C CA . PRO A 1 95 ? 31.056 14.410 -27.826 1.00 75.69 95 PRO A CA 1
ATOM 624 C C . PRO A 1 95 ? 30.810 15.111 -29.167 1.00 75.69 95 PRO A C 1
ATOM 626 O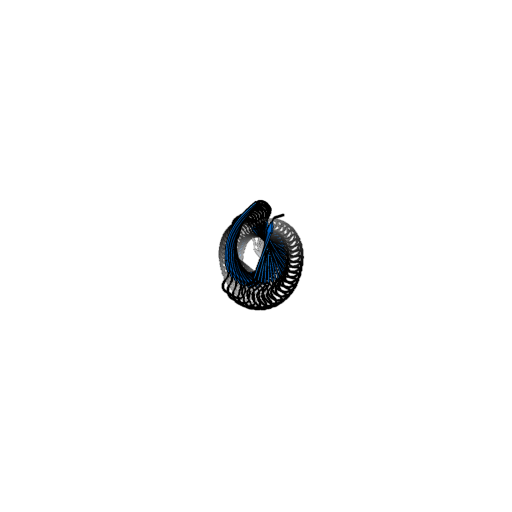 O . PRO A 1 95 ? 31.731 15.261 -29.951 1.00 75.69 95 PRO A O 1
ATOM 629 N N . GLY A 1 96 ? 29.588 15.558 -29.468 1.00 70.75 96 GLY A N 1
ATOM 630 C CA . GLY A 1 96 ? 29.252 16.203 -30.747 1.00 70.75 96 GLY A CA 1
ATOM 631 C C . GLY A 1 96 ? 29.061 15.244 -31.932 1.00 70.75 96 GLY A C 1
ATOM 632 O O . GLY A 1 96 ? 28.712 15.700 -33.022 1.00 70.75 96 GLY A O 1
ATOM 633 N N . GLY A 1 97 ? 29.261 13.936 -31.751 1.00 81.62 97 GLY A N 1
ATOM 634 C CA . GLY A 1 97 ? 28.899 12.900 -32.719 1.00 81.62 97 GLY A CA 1
ATOM 635 C C . GLY A 1 97 ? 27.392 12.614 -32.718 1.00 81.62 97 GLY A C 1
ATOM 636 O O . GLY A 1 97 ? 26.701 12.804 -31.710 1.00 81.62 97 GLY A O 1
ATOM 637 N N . THR A 1 98 ? 26.848 12.175 -33.858 1.00 80.81 98 THR A N 1
ATOM 638 C CA . THR A 1 98 ? 25.421 11.826 -33.985 1.00 80.81 98 THR A CA 1
ATOM 639 C C . THR A 1 98 ? 25.213 10.463 -34.644 1.00 80.81 98 THR A C 1
ATOM 641 O O . THR A 1 98 ? 25.563 10.282 -35.811 1.00 80.81 98 THR A O 1
ATOM 644 N N . ALA A 1 99 ? 24.537 9.553 -33.939 1.00 80.19 99 ALA A N 1
ATOM 645 C CA . ALA A 1 99 ? 24.030 8.294 -34.486 1.00 80.19 99 ALA A CA 1
ATOM 646 C C . ALA A 1 99 ? 22.501 8.361 -34.650 1.00 80.19 99 ALA A C 1
ATOM 648 O O . ALA A 1 99 ? 21.784 8.789 -33.738 1.00 80.19 99 ALA A O 1
ATOM 649 N N . LYS A 1 100 ? 21.994 7.984 -35.830 1.00 80.75 100 LYS A N 1
ATOM 650 C CA . LYS A 1 100 ? 20.555 7.921 -36.128 1.00 80.75 100 LYS A CA 1
ATOM 651 C C . LYS A 1 100 ? 20.174 6.561 -36.699 1.00 80.75 100 LYS A C 1
ATOM 653 O O . LYS A 1 100 ? 20.746 6.159 -37.710 1.00 80.75 100 LYS A O 1
ATOM 658 N N . SER A 1 101 ? 19.143 5.950 -36.130 1.00 79.00 101 SER A N 1
ATOM 659 C CA . SER A 1 101 ? 18.595 4.672 -36.592 1.00 79.00 101 SER A CA 1
ATOM 660 C C . SER A 1 101 ? 17.127 4.831 -36.991 1.00 79.00 101 SER A C 1
ATOM 662 O O . SER A 1 101 ? 16.316 5.291 -36.185 1.00 79.00 101 SER A O 1
ATOM 664 N N . GLU A 1 102 ? 16.787 4.458 -38.227 1.00 80.12 102 GLU A N 1
ATOM 665 C CA . GLU A 1 102 ? 15.401 4.315 -38.718 1.00 80.12 102 GLU A CA 1
ATOM 666 C C . GLU A 1 102 ? 14.726 3.072 -38.102 1.00 80.12 102 GLU A C 1
ATOM 668 O O . GLU A 1 102 ? 15.310 2.460 -37.215 1.00 80.12 102 GLU A O 1
ATOM 673 N N . ARG A 1 103 ? 13.500 2.716 -38.514 1.00 77.88 103 ARG A N 1
ATOM 674 C CA . ARG A 1 103 ? 12.683 1.641 -37.906 1.00 77.88 103 ARG A CA 1
ATOM 675 C C . ARG A 1 103 ? 13.256 0.230 -38.081 1.00 77.88 103 ARG A C 1
ATOM 677 O O . ARG A 1 103 ? 13.763 -0.081 -39.149 1.00 77.88 103 ARG A O 1
ATOM 684 N N . GLY A 1 104 ? 13.048 -0.668 -37.117 1.00 75.56 104 GLY A N 1
ATOM 685 C CA . GLY A 1 104 ? 13.367 -2.097 -37.261 1.00 75.56 104 GLY A CA 1
ATOM 686 C C . GLY A 1 104 ? 14.853 -2.439 -37.146 1.00 75.56 104 GLY A C 1
ATOM 687 O O . GLY A 1 104 ? 15.279 -3.461 -37.670 1.00 75.56 104 GLY A O 1
ATOM 688 N N . ASN A 1 105 ? 15.654 -1.570 -36.537 1.00 80.81 105 ASN A N 1
ATOM 689 C CA . ASN A 1 105 ? 17.073 -1.789 -36.287 1.00 80.81 105 ASN A CA 1
ATOM 690 C C . ASN A 1 105 ? 17.317 -2.430 -34.922 1.00 80.81 105 ASN A C 1
ATOM 692 O O . ASN A 1 105 ? 16.618 -2.124 -33.954 1.00 80.81 105 ASN A O 1
ATOM 696 N N . THR A 1 106 ? 18.367 -3.243 -34.845 1.00 80.19 106 THR A N 1
ATOM 697 C CA . THR A 1 106 ? 18.898 -3.811 -33.606 1.00 80.19 106 THR A CA 1
ATOM 698 C C . THR A 1 106 ? 20.253 -3.178 -33.308 1.00 80.19 106 THR A C 1
ATOM 700 O O . THR A 1 106 ? 21.172 -3.285 -34.113 1.00 80.19 106 THR A O 1
ATOM 703 N N . ALA A 1 107 ? 20.392 -2.508 -32.171 1.00 76.25 107 ALA A N 1
ATOM 704 C CA . ALA A 1 107 ? 21.686 -2.084 -31.649 1.00 76.25 107 ALA A CA 1
ATOM 705 C C . ALA A 1 107 ? 22.050 -2.977 -30.461 1.00 76.25 107 ALA A C 1
ATOM 707 O O . ALA A 1 107 ? 21.205 -3.198 -29.601 1.00 76.25 107 ALA A O 1
ATOM 708 N N . VAL A 1 108 ? 23.272 -3.484 -30.422 1.00 72.31 108 VAL A N 1
ATOM 709 C CA . VAL A 1 108 ? 23.857 -4.238 -29.314 1.00 72.31 108 VAL A CA 1
ATOM 710 C C . VAL A 1 108 ? 25.046 -3.413 -28.838 1.00 72.31 108 VAL A C 1
ATOM 712 O O . VAL A 1 108 ? 25.899 -3.081 -29.655 1.00 72.31 108 VAL A O 1
ATOM 715 N N . GLU A 1 109 ? 25.049 -3.003 -27.574 1.00 65.94 109 GLU A N 1
ATOM 716 C CA . GLU A 1 109 ? 26.078 -2.165 -26.949 1.00 65.94 109 GLU A CA 1
ATOM 717 C C . GLU A 1 109 ? 26.258 -0.791 -27.617 1.00 65.94 109 GLU A C 1
ATOM 719 O O . GLU A 1 109 ? 27.075 -0.563 -28.511 1.00 65.94 109 GLU A O 1
ATOM 724 N N . THR A 1 110 ? 25.477 0.194 -27.169 1.00 74.88 110 THR A N 1
ATOM 725 C CA . THR A 1 110 ? 25.684 1.598 -27.561 1.00 74.88 110 THR A CA 1
ATOM 726 C C . THR A 1 110 ? 26.219 2.415 -26.391 1.00 74.88 110 THR A C 1
ATOM 728 O O . THR A 1 110 ? 25.521 2.603 -25.393 1.00 74.88 110 THR A O 1
ATOM 731 N N . SER A 1 111 ? 27.416 2.986 -26.540 1.00 74.06 111 SER A N 1
ATOM 732 C CA . SER A 1 111 ? 27.993 3.922 -25.573 1.00 74.06 111 SER A CA 1
ATOM 733 C C . SER A 1 111 ? 27.818 5.369 -26.058 1.00 74.06 111 SER A C 1
ATOM 735 O O . SER A 1 111 ? 28.216 5.750 -27.163 1.00 74.06 111 SER A O 1
ATOM 737 N N . VAL A 1 112 ? 27.176 6.215 -25.245 1.00 77.31 112 VAL A N 1
ATOM 738 C CA . VAL A 1 112 ? 26.962 7.638 -25.570 1.00 77.31 112 VAL A CA 1
ATOM 739 C C . VAL A 1 112 ? 27.749 8.506 -24.594 1.00 77.31 112 VAL A C 1
ATOM 741 O O . VAL A 1 112 ? 27.369 8.652 -23.432 1.00 77.31 112 VAL A O 1
ATOM 744 N N . SER A 1 113 ? 28.838 9.098 -25.085 1.00 73.12 113 SER A N 1
ATOM 745 C CA . SER A 1 113 ? 29.731 9.981 -24.326 1.00 73.12 113 SER A CA 1
ATOM 746 C C . SER A 1 113 ? 29.141 11.390 -24.118 1.00 73.12 113 SER A C 1
ATOM 748 O O . SER A 1 113 ? 28.216 11.782 -24.841 1.00 73.12 113 SER A O 1
ATOM 750 N N . PRO A 1 114 ? 29.683 12.195 -23.178 1.00 65.38 114 PRO A N 1
ATOM 751 C CA . PRO A 1 114 ? 29.271 13.582 -22.941 1.00 65.38 114 PRO A CA 1
ATOM 752 C C . PRO A 1 114 ? 29.088 14.413 -24.217 1.00 65.38 114 PRO A C 1
ATOM 754 O O . PRO A 1 114 ? 30.030 14.580 -24.967 1.00 65.38 114 PRO A O 1
ATOM 757 N N . GLY A 1 115 ? 27.905 14.965 -24.496 1.00 62.38 115 GLY A N 1
ATOM 758 C CA . GLY A 1 115 ? 27.644 15.757 -25.709 1.00 62.38 115 GLY A CA 1
ATOM 759 C C . GLY A 1 115 ? 27.391 14.942 -26.988 1.00 62.38 115 GLY A C 1
ATOM 760 O O . GLY A 1 115 ? 27.069 15.529 -28.022 1.00 62.38 115 GLY A O 1
ATOM 761 N N . GLY A 1 116 ? 27.507 13.613 -26.947 1.00 72.94 116 GLY A N 1
ATOM 762 C CA . GLY A 1 116 ? 27.071 12.707 -28.011 1.00 72.94 116 GLY A CA 1
ATOM 763 C C . GLY A 1 116 ? 25.547 12.539 -28.025 1.00 72.94 116 GLY A C 1
ATOM 764 O O . GLY A 1 116 ? 24.874 12.671 -26.997 1.00 72.94 116 GLY A O 1
ATOM 765 N N . THR A 1 117 ? 24.969 12.276 -29.201 1.00 74.69 117 THR A N 1
ATOM 766 C CA . THR A 1 117 ? 23.516 12.077 -29.354 1.00 74.69 117 THR A CA 1
ATOM 767 C C . THR A 1 117 ? 23.193 10.814 -30.150 1.00 74.69 117 THR A C 1
ATOM 769 O O . THR A 1 117 ? 23.492 10.738 -31.343 1.00 74.69 117 THR A O 1
ATOM 772 N N . ALA A 1 118 ? 22.477 9.880 -29.518 1.00 75.12 118 ALA A N 1
ATOM 773 C CA . ALA A 1 118 ? 21.852 8.735 -30.181 1.00 75.12 118 ALA A CA 1
ATOM 774 C C . ALA A 1 118 ? 20.337 8.972 -30.324 1.00 75.12 118 ALA A C 1
ATOM 776 O O . ALA A 1 118 ? 19.653 9.315 -29.351 1.00 75.12 118 ALA A O 1
ATOM 777 N N . LYS A 1 119 ? 19.810 8.841 -31.547 1.00 76.88 119 LYS A N 1
ATOM 778 C CA . LYS A 1 119 ? 18.373 8.956 -31.845 1.00 76.88 119 LYS A CA 1
ATOM 779 C C . LYS A 1 119 ? 17.879 7.708 -32.563 1.00 76.88 119 LYS A C 1
ATOM 781 O O . LYS A 1 119 ? 18.368 7.408 -33.650 1.00 76.88 119 LYS A O 1
ATOM 786 N N . SER A 1 120 ? 16.842 7.088 -32.016 1.00 75.19 120 SER A N 1
ATOM 787 C CA . SER A 1 120 ? 16.187 5.929 -32.626 1.00 75.19 120 SER A CA 1
ATOM 788 C C . SER A 1 120 ? 14.742 6.265 -32.981 1.00 75.19 120 SER A C 1
ATOM 790 O O . SER A 1 120 ? 13.991 6.747 -32.130 1.00 75.19 120 SER A O 1
ATOM 792 N N . GLU A 1 121 ? 14.346 6.014 -34.230 1.00 75.38 121 GLU A N 1
ATOM 793 C CA . GLU A 1 121 ? 12.942 6.018 -34.665 1.00 75.38 121 GLU A CA 1
ATOM 794 C C . GLU A 1 121 ? 12.184 4.799 -34.110 1.00 75.38 121 GLU A C 1
ATOM 796 O O . GLU A 1 121 ? 12.739 4.078 -33.287 1.00 75.38 121 GLU A O 1
ATOM 801 N N . SER A 1 122 ? 10.915 4.611 -34.489 1.00 73.62 122 SER A N 1
ATOM 802 C CA . SER A 1 122 ? 10.008 3.601 -33.920 1.00 73.62 122 SER A CA 1
ATOM 803 C C . SER A 1 122 ? 10.328 2.160 -34.321 1.00 73.62 122 SER A C 1
ATOM 805 O O . SER A 1 122 ? 10.673 1.927 -35.476 1.00 73.62 122 SER A O 1
ATOM 807 N N . GLY A 1 123 ? 10.071 1.181 -33.452 1.00 71.50 123 GLY A N 1
ATOM 808 C CA . GLY A 1 123 ? 10.240 -0.243 -33.766 1.00 71.50 123 GLY A CA 1
ATOM 809 C C . GLY A 1 123 ? 11.689 -0.725 -33.701 1.00 71.50 123 GLY A C 1
ATOM 810 O O . GLY A 1 123 ? 12.034 -1.680 -34.386 1.00 71.50 123 GLY A O 1
ATOM 811 N N . ASN A 1 124 ? 12.549 -0.030 -32.957 1.00 78.19 124 ASN A N 1
ATOM 812 C CA . ASN A 1 124 ? 13.953 -0.395 -32.774 1.00 78.19 124 ASN A CA 1
ATOM 813 C C . ASN A 1 124 ? 14.174 -1.181 -31.484 1.00 78.19 124 ASN A C 1
ATOM 815 O O . ASN A 1 124 ? 13.543 -0.890 -30.466 1.00 78.19 124 ASN A O 1
ATOM 819 N N . THR A 1 125 ? 15.129 -2.107 -31.515 1.00 77.69 125 THR A N 1
ATOM 820 C CA . THR A 1 125 ? 15.589 -2.868 -30.350 1.00 77.69 125 THR A CA 1
ATOM 821 C C . THR A 1 125 ? 17.003 -2.431 -29.982 1.00 77.69 125 THR A C 1
ATOM 823 O O . THR A 1 125 ? 17.894 -2.467 -30.824 1.00 77.69 125 THR A O 1
ATOM 826 N N . ALA A 1 126 ? 17.225 -2.018 -28.740 1.00 74.31 126 ALA A N 1
ATOM 827 C CA . ALA A 1 126 ? 18.555 -1.777 -28.192 1.00 74.31 126 ALA A CA 1
ATOM 828 C C . ALA A 1 126 ? 18.825 -2.789 -27.075 1.00 74.31 126 ALA A C 1
ATOM 830 O O . ALA A 1 126 ? 18.066 -2.861 -26.110 1.00 74.31 126 ALA A O 1
ATOM 831 N N . VAL A 1 127 ? 19.882 -3.576 -27.212 1.00 66.69 127 VAL A N 1
ATOM 832 C CA . VAL A 1 127 ? 20.394 -4.496 -26.200 1.00 66.69 127 VAL A CA 1
ATOM 833 C C . VAL A 1 127 ? 21.626 -3.813 -25.623 1.00 66.69 127 VAL A C 1
ATOM 835 O O . VAL A 1 127 ? 22.582 -3.599 -26.352 1.00 66.69 127 VAL A O 1
ATOM 838 N N . GLU A 1 128 ? 21.549 -3.376 -24.369 1.00 61.53 128 GLU A N 1
ATOM 839 C CA . GLU A 1 128 ? 22.597 -2.620 -23.674 1.00 61.53 128 GLU A CA 1
ATOM 840 C C . GLU A 1 128 ? 22.902 -1.215 -24.241 1.00 61.53 128 GLU A C 1
ATOM 842 O O . GLU A 1 128 ? 23.488 -0.998 -25.304 1.00 61.53 128 GLU A O 1
ATOM 847 N N . THR A 1 129 ? 22.476 -0.188 -23.508 1.00 69.50 129 THR A N 1
ATOM 848 C CA . THR A 1 129 ? 22.829 1.210 -23.782 1.00 69.50 129 THR A CA 1
ATOM 849 C C . THR A 1 129 ? 23.397 1.860 -22.530 1.00 69.50 129 THR A C 1
ATOM 851 O O . THR A 1 129 ? 22.689 2.036 -21.535 1.00 69.50 129 THR A O 1
ATOM 854 N N . SER A 1 130 ? 24.652 2.299 -22.592 1.00 69.38 130 SER A N 1
ATOM 855 C CA . SER A 1 130 ? 25.299 3.050 -21.514 1.00 69.38 130 SER A CA 1
ATOM 856 C C . SER A 1 130 ? 25.288 4.545 -21.839 1.00 69.38 130 SER A C 1
ATOM 858 O O . SER A 1 130 ? 25.949 5.016 -22.771 1.00 69.38 130 SER A O 1
ATOM 860 N N . VAL A 1 131 ? 24.540 5.330 -21.059 1.00 71.81 131 VAL A N 1
ATOM 861 C CA . VAL A 1 131 ? 24.491 6.795 -21.191 1.00 71.81 131 VAL A CA 1
ATOM 862 C C . VAL A 1 131 ? 25.407 7.417 -20.143 1.00 71.81 131 VAL A C 1
ATOM 864 O O . VAL A 1 131 ? 25.030 7.539 -18.978 1.00 71.81 131 VAL A O 1
ATOM 867 N N . ILE A 1 132 ? 26.607 7.813 -20.567 1.00 68.12 132 ILE A N 1
ATOM 868 C CA . ILE A 1 132 ? 27.674 8.387 -19.729 1.00 68.12 132 ILE A CA 1
ATOM 869 C C . ILE A 1 132 ? 27.365 9.881 -19.446 1.00 68.12 132 ILE A C 1
ATOM 871 O O . ILE A 1 132 ? 26.633 10.502 -20.228 1.00 68.12 132 ILE A O 1
ATOM 875 N N . PRO A 1 133 ? 27.864 10.492 -18.346 1.00 54.88 133 PRO A N 1
ATOM 876 C CA . PRO A 1 133 ? 27.737 11.919 -18.027 1.00 54.88 133 PRO A CA 1
ATOM 877 C C . PRO A 1 133 ? 27.690 12.866 -19.232 1.00 54.88 133 PRO A C 1
ATOM 879 O O . PRO A 1 133 ? 28.627 12.909 -20.009 1.00 54.88 133 PRO A O 1
ATOM 882 N N . GLY A 1 134 ? 26.614 13.645 -19.401 1.00 57.81 134 GLY A N 1
ATOM 883 C CA . GLY A 1 134 ? 26.442 14.600 -20.509 1.00 57.81 134 GLY A CA 1
ATOM 884 C C . GLY A 1 134 ? 25.946 14.005 -21.838 1.00 57.81 134 GLY A C 1
ATOM 885 O O . GLY A 1 134 ? 25.632 14.767 -22.755 1.00 57.81 134 GLY A O 1
ATOM 886 N N . GLY A 1 135 ? 25.865 12.679 -21.975 1.00 66.25 135 GLY A N 1
ATOM 887 C CA . GLY A 1 135 ? 25.282 11.997 -23.133 1.00 66.25 135 GLY A CA 1
ATOM 888 C C . GLY A 1 135 ? 23.748 12.052 -23.129 1.00 66.25 135 GLY A C 1
ATOM 889 O O . GLY A 1 135 ? 23.108 12.138 -22.076 1.00 66.25 135 GLY A O 1
ATOM 890 N N . THR A 1 136 ? 23.127 12.027 -24.314 1.00 69.62 136 THR A N 1
ATOM 891 C CA . THR A 1 136 ? 21.659 11.989 -24.451 1.00 69.62 136 THR A CA 1
ATOM 892 C C . THR A 1 136 ? 21.211 10.884 -25.406 1.00 69.62 136 THR A C 1
ATOM 894 O O . THR A 1 136 ? 21.458 10.962 -26.612 1.00 69.62 136 THR A O 1
ATOM 897 N N . ALA A 1 137 ? 20.454 9.919 -24.879 1.00 67.88 137 ALA A N 1
ATOM 898 C CA . ALA A 1 137 ? 19.724 8.928 -25.669 1.00 67.88 137 ALA A CA 1
ATOM 899 C C . ALA A 1 137 ? 18.247 9.341 -25.801 1.00 67.88 137 ALA A C 1
ATOM 901 O O . ALA A 1 137 ? 17.586 9.661 -24.805 1.00 67.88 137 ALA A O 1
ATOM 902 N N . LYS A 1 138 ? 17.733 9.379 -27.037 1.00 70.94 138 LYS A N 1
ATOM 903 C CA . LYS A 1 138 ? 16.321 9.664 -27.338 1.00 70.94 138 LYS A CA 1
ATOM 904 C C . LYS A 1 138 ? 15.716 8.533 -28.161 1.00 70.94 138 LYS A C 1
ATOM 906 O O . LYS A 1 138 ? 16.118 8.336 -29.308 1.00 70.94 138 LYS A O 1
ATOM 911 N N . SER A 1 139 ? 14.687 7.898 -27.615 1.00 70.06 139 SER A N 1
ATOM 912 C CA . SER A 1 139 ? 13.906 6.871 -28.309 1.00 70.06 139 SER A CA 1
ATOM 913 C C . SER A 1 139 ? 12.531 7.413 -28.694 1.00 70.06 139 SER A C 1
ATOM 915 O O . SER A 1 139 ? 11.827 7.968 -27.846 1.00 70.06 139 SER A O 1
ATOM 917 N N . ALA A 1 140 ? 12.152 7.268 -29.968 1.00 71.44 140 ALA A N 1
ATOM 918 C CA . ALA A 1 140 ? 10.776 7.441 -30.442 1.00 71.44 140 ALA A CA 1
ATOM 919 C C . ALA A 1 140 ? 9.872 6.299 -29.930 1.00 71.44 140 ALA A C 1
ATOM 921 O O . ALA A 1 140 ? 10.317 5.512 -29.106 1.00 71.44 140 ALA A O 1
ATOM 922 N N . SER A 1 141 ? 8.602 6.251 -30.341 1.00 70.75 141 SER A N 1
ATOM 923 C CA . SER A 1 141 ? 7.606 5.289 -29.840 1.00 70.75 141 SER A CA 1
ATOM 924 C C . SER A 1 141 ? 7.783 3.866 -30.367 1.00 70.75 141 SER A C 1
ATOM 926 O O . SER A 1 141 ? 8.139 3.708 -31.529 1.00 70.75 141 SER A O 1
ATOM 928 N N . GLY A 1 142 ? 7.413 2.842 -29.596 1.00 68.06 142 GLY A N 1
ATOM 929 C CA . GLY A 1 142 ? 7.430 1.445 -30.052 1.00 68.06 142 GLY A CA 1
ATOM 930 C C . GLY A 1 142 ? 8.816 0.801 -30.054 1.00 68.06 142 GLY A C 1
ATOM 931 O O . GLY A 1 142 ? 9.035 -0.154 -30.789 1.00 68.06 142 GLY A O 1
ATOM 932 N N . ASN A 1 143 ? 9.766 1.353 -29.301 1.00 75.50 143 ASN A N 1
ATOM 933 C CA . ASN A 1 143 ? 11.110 0.809 -29.150 1.00 75.50 143 ASN A CA 1
ATOM 934 C C . ASN A 1 143 ? 11.204 -0.096 -27.924 1.00 75.50 143 ASN A C 1
ATOM 936 O O . ASN A 1 143 ? 10.568 0.165 -26.900 1.00 75.50 143 ASN A O 1
ATOM 940 N N . THR A 1 144 ? 12.067 -1.103 -28.018 1.00 76.19 144 THR A N 1
ATOM 941 C CA . THR A 1 144 ? 12.412 -2.006 -26.920 1.00 76.19 144 THR A CA 1
ATOM 942 C C . THR A 1 144 ? 13.862 -1.776 -26.516 1.00 76.19 144 THR A C 1
ATOM 944 O O . THR A 1 144 ? 14.759 -1.935 -27.338 1.00 76.19 144 THR A O 1
ATOM 947 N N . ALA A 1 145 ? 14.109 -1.401 -25.266 1.00 72.44 145 ALA A N 1
ATOM 948 C CA . ALA A 1 145 ? 15.445 -1.387 -24.679 1.00 72.44 145 ALA A CA 1
ATOM 949 C C . ALA A 1 145 ? 15.544 -2.541 -23.679 1.00 72.44 145 ALA A C 1
ATOM 951 O O . ALA A 1 145 ? 14.718 -2.623 -22.777 1.00 72.44 145 ALA A O 1
ATOM 952 N N . VAL A 1 146 ? 16.506 -3.445 -23.847 1.00 63.59 146 VAL A N 1
ATOM 953 C CA . VAL A 1 146 ? 16.669 -4.589 -22.938 1.00 63.59 146 VAL A CA 1
ATOM 954 C C . VAL A 1 146 ? 17.421 -4.162 -21.684 1.00 63.59 146 VAL A C 1
ATOM 956 O O . VAL A 1 146 ? 16.944 -4.420 -20.593 1.00 63.59 146 VAL A O 1
ATOM 959 N N . GLU A 1 147 ? 18.505 -3.405 -21.827 1.00 64.94 147 GLU A N 1
ATOM 960 C CA . GLU A 1 147 ? 19.278 -2.909 -20.688 1.00 64.94 147 GLU A CA 1
ATOM 961 C C . GLU A 1 147 ? 19.700 -1.463 -20.943 1.00 64.94 147 GLU A C 1
ATOM 963 O O . GLU A 1 147 ? 20.204 -1.114 -22.015 1.00 64.94 147 GLU A O 1
ATOM 968 N N . THR A 1 148 ? 19.436 -0.572 -19.992 1.00 70.06 148 THR A N 1
ATOM 969 C CA . THR A 1 148 ? 19.872 0.825 -20.061 1.00 70.06 148 THR A CA 1
ATOM 970 C C . THR A 1 148 ? 20.482 1.262 -18.739 1.00 70.06 148 THR A C 1
ATOM 972 O O . THR A 1 148 ? 19.790 1.394 -17.730 1.00 70.06 148 THR A O 1
ATOM 975 N N . SER A 1 149 ? 21.770 1.594 -18.777 1.00 68.88 149 SER A N 1
ATOM 976 C CA . SER A 1 149 ? 22.512 2.131 -17.639 1.00 68.88 149 SER A CA 1
ATOM 977 C C . SER A 1 149 ? 22.675 3.647 -17.781 1.00 68.88 149 SER A C 1
ATOM 979 O O . SER A 1 149 ? 23.354 4.140 -18.686 1.00 68.88 149 SER A O 1
ATOM 981 N N . VAL A 1 150 ? 22.039 4.417 -16.891 1.00 72.25 150 VAL A N 1
ATOM 982 C CA . VAL A 1 150 ? 22.107 5.891 -16.867 1.00 72.25 150 VAL A CA 1
ATOM 983 C C . VAL A 1 150 ? 23.084 6.340 -15.784 1.00 72.25 150 VAL A C 1
ATOM 985 O O . VAL A 1 150 ? 22.730 6.402 -14.608 1.00 72.25 150 VAL A O 1
ATOM 988 N N . LEU A 1 151 ? 24.308 6.677 -16.192 1.00 68.69 151 LEU A N 1
ATOM 989 C CA . LEU A 1 151 ? 25.412 7.103 -15.324 1.00 68.69 151 LEU A CA 1
ATOM 990 C C . LEU A 1 151 ? 25.242 8.558 -14.821 1.00 68.69 151 LEU A C 1
ATOM 992 O O . LEU A 1 151 ? 24.410 9.306 -15.353 1.00 68.69 151 LEU A O 1
ATOM 996 N N . PRO A 1 152 ? 26.026 8.995 -13.810 1.00 61.88 152 PRO A N 1
ATOM 997 C CA . PRO A 1 152 ? 25.954 10.350 -13.257 1.00 61.88 152 PRO A CA 1
ATOM 998 C C . PRO A 1 152 ? 25.978 11.452 -14.322 1.00 61.88 152 PRO A C 1
ATOM 1000 O O . PRO A 1 152 ? 26.930 11.547 -15.077 1.00 61.88 152 PRO A O 1
ATOM 1003 N N . GLY A 1 153 ? 24.955 12.310 -14.407 1.00 59.50 153 GLY A N 1
ATOM 1004 C CA . GLY A 1 153 ? 24.870 13.383 -15.412 1.00 59.50 153 GLY A CA 1
ATOM 1005 C C . GLY A 1 153 ? 24.368 12.953 -16.801 1.00 59.50 153 GLY A C 1
ATOM 1006 O O . GLY A 1 153 ? 24.217 13.805 -17.678 1.00 59.50 153 GLY A O 1
ATOM 1007 N N . GLY A 1 154 ? 24.091 11.666 -17.024 1.00 66.62 154 GLY A N 1
ATOM 1008 C CA . GLY A 1 154 ? 23.417 11.156 -18.221 1.00 66.62 154 GLY A CA 1
ATOM 1009 C C . GLY A 1 154 ? 21.901 11.395 -18.179 1.00 66.62 154 GLY A C 1
ATOM 1010 O O . GLY A 1 154 ? 21.284 11.444 -17.110 1.00 66.62 154 GLY A O 1
ATOM 1011 N N . THR A 1 155 ? 21.268 11.566 -19.347 1.00 70.12 155 THR A N 1
ATOM 1012 C CA . THR A 1 155 ? 19.800 11.664 -19.454 1.00 70.12 155 THR A CA 1
ATOM 1013 C C . THR A 1 155 ? 19.254 10.724 -20.525 1.00 70.12 155 THR A C 1
ATOM 1015 O O . THR A 1 155 ? 19.478 10.937 -21.719 1.00 70.12 155 THR A O 1
ATOM 1018 N N . ALA A 1 156 ? 18.444 9.752 -20.104 1.00 67.38 156 ALA A N 1
ATOM 1019 C CA . ALA A 1 156 ? 17.636 8.926 -20.998 1.00 67.38 156 ALA A CA 1
ATOM 1020 C C . ALA A 1 156 ? 16.219 9.512 -21.118 1.00 67.38 156 ALA A C 1
ATOM 1022 O O . ALA A 1 156 ? 15.566 9.802 -20.108 1.00 67.38 156 ALA A O 1
ATOM 1023 N N . LYS A 1 157 ? 15.750 9.730 -22.354 1.00 70.50 157 LYS A N 1
ATOM 1024 C CA . LYS A 1 157 ? 14.374 10.167 -22.638 1.00 70.50 157 LYS A CA 1
ATOM 1025 C C . LYS A 1 157 ? 13.689 9.182 -23.576 1.00 70.50 157 LYS A C 1
ATOM 1027 O O . LYS A 1 157 ? 14.085 9.066 -24.737 1.00 70.50 157 LYS A O 1
ATOM 1032 N N . SER A 1 158 ? 12.604 8.585 -23.101 1.00 70.12 158 SER A N 1
ATOM 1033 C CA . SER A 1 158 ? 11.763 7.692 -23.900 1.00 70.12 158 SER A CA 1
ATOM 1034 C C . SER A 1 158 ? 10.449 8.385 -24.252 1.00 70.12 158 SER A C 1
ATOM 1036 O O . SER A 1 158 ? 9.754 8.880 -23.362 1.00 70.12 158 SER A O 1
ATOM 1038 N N . ALA A 1 159 ? 10.105 8.427 -25.544 1.00 71.12 159 ALA A N 1
ATOM 1039 C CA . ALA A 1 159 ? 8.759 8.772 -26.013 1.00 71.12 159 ALA A CA 1
ATOM 1040 C C . ALA A 1 159 ? 7.742 7.683 -25.611 1.00 71.12 159 ALA A C 1
ATOM 1042 O O . ALA A 1 159 ? 8.117 6.753 -24.902 1.00 71.12 159 ALA A O 1
ATOM 1043 N N . SER A 1 160 ? 6.476 7.825 -26.011 1.00 71.00 160 SER A N 1
ATOM 1044 C CA . SER A 1 160 ? 5.366 6.942 -25.622 1.00 71.00 160 SER A CA 1
ATOM 1045 C C . SER A 1 160 ? 5.406 5.555 -26.262 1.00 71.00 160 SER A C 1
ATOM 1047 O O . SER A 1 160 ? 5.841 5.442 -27.401 1.00 71.00 160 SER A O 1
ATOM 1049 N N . GLY A 1 161 ? 4.851 4.527 -25.617 1.00 66.69 161 GLY A N 1
ATOM 1050 C CA . GLY A 1 161 ? 4.733 3.183 -26.198 1.00 66.69 161 GLY A CA 1
ATOM 1051 C C . GLY A 1 161 ? 6.048 2.405 -26.250 1.00 66.69 161 GLY A C 1
ATOM 1052 O O . GLY A 1 161 ? 6.199 1.536 -27.100 1.00 66.69 161 GLY A O 1
ATOM 1053 N N . ASN A 1 162 ? 7.024 2.765 -25.417 1.00 74.69 162 ASN A N 1
ATOM 1054 C CA . ASN A 1 162 ? 8.308 2.074 -25.331 1.00 74.69 162 ASN A CA 1
ATOM 1055 C C . ASN A 1 162 ? 8.307 1.022 -24.227 1.00 74.69 162 ASN A C 1
ATOM 1057 O O . ASN A 1 162 ? 7.708 1.237 -23.172 1.00 74.69 162 ASN A O 1
ATOM 1061 N N . THR A 1 163 ? 9.051 -0.058 -24.449 1.00 75.44 163 THR A N 1
ATOM 1062 C CA . THR A 1 163 ? 9.297 -1.106 -23.456 1.00 75.44 163 THR A CA 1
ATOM 1063 C C . THR A 1 163 ? 10.759 -1.063 -23.029 1.00 75.44 163 THR A C 1
ATOM 1065 O O . THR A 1 163 ? 11.644 -1.184 -23.870 1.00 75.44 163 THR A O 1
ATOM 1068 N N . ALA A 1 164 ? 11.025 -0.882 -21.741 1.00 73.50 164 ALA A N 1
ATOM 1069 C CA . ALA A 1 164 ? 12.347 -1.070 -21.154 1.00 73.50 164 ALA A CA 1
ATOM 1070 C C . ALA A 1 164 ? 12.313 -2.330 -20.285 1.00 73.50 164 ALA A C 1
ATOM 1072 O O . ALA A 1 164 ? 11.420 -2.446 -19.449 1.00 73.50 164 ALA A O 1
ATOM 1073 N N . VAL A 1 165 ? 13.225 -3.278 -20.492 1.00 65.94 165 VAL A N 1
ATOM 1074 C CA . VAL A 1 165 ? 13.278 -4.497 -19.674 1.00 65.94 165 VAL A CA 1
ATOM 1075 C C . VAL A 1 165 ? 14.053 -4.212 -18.395 1.00 65.94 165 VAL A C 1
ATOM 1077 O O . VAL A 1 165 ? 13.478 -4.351 -17.331 1.00 65.94 165 VAL A O 1
ATOM 1080 N N . GLU A 1 166 ? 15.261 -3.665 -18.484 1.00 65.75 166 GLU A N 1
ATOM 1081 C CA . GLU A 1 166 ? 16.071 -3.305 -17.321 1.00 65.75 166 GLU A CA 1
ATOM 1082 C C . GLU A 1 166 ? 16.581 -1.865 -17.440 1.00 65.75 166 GLU A C 1
ATOM 1084 O O . GLU A 1 166 ? 17.136 -1.438 -18.458 1.00 65.75 166 GLU A O 1
ATOM 1089 N N . THR A 1 167 ? 16.353 -1.056 -16.406 1.00 72.56 167 THR A N 1
ATOM 1090 C CA . THR A 1 167 ? 16.887 0.307 -16.324 1.00 72.56 167 THR A CA 1
ATOM 1091 C C . THR A 1 167 ? 17.547 0.555 -14.978 1.00 72.56 167 THR A C 1
ATOM 1093 O O . THR A 1 167 ? 16.878 0.649 -13.949 1.00 72.56 167 THR A O 1
ATOM 1096 N N . SER A 1 168 ? 18.857 0.786 -15.006 1.00 71.25 168 SER A N 1
ATOM 1097 C CA . SER A 1 168 ? 19.655 1.143 -13.834 1.00 71.25 168 SER A CA 1
ATOM 1098 C C . SER A 1 168 ? 19.963 2.643 -13.839 1.00 71.25 168 SER A C 1
ATOM 1100 O O . SER A 1 168 ? 20.670 3.158 -14.708 1.00 71.25 168 SER A O 1
ATOM 1102 N N . VAL A 1 169 ? 19.415 3.385 -12.869 1.00 74.44 169 VAL A N 1
ATOM 1103 C CA . VAL A 1 169 ? 19.628 4.836 -12.716 1.00 74.44 169 VAL A CA 1
ATOM 1104 C C . VAL A 1 169 ? 20.646 5.088 -11.610 1.00 74.44 169 VAL A C 1
ATOM 1106 O O . VAL A 1 169 ? 20.301 5.062 -10.429 1.00 74.44 169 VAL A O 1
ATOM 1109 N N . LEU A 1 170 ? 21.893 5.359 -11.997 1.00 70.50 170 LEU A N 1
ATOM 1110 C CA . LEU A 1 170 ? 23.026 5.577 -11.096 1.00 70.50 170 LEU A CA 1
ATOM 1111 C C . LEU A 1 170 ? 23.011 6.986 -10.454 1.00 70.50 170 LEU A C 1
ATOM 1113 O O . LEU A 1 170 ? 22.255 7.862 -10.895 1.00 70.50 170 LEU A O 1
ATOM 1117 N N . PRO A 1 171 ? 23.832 7.234 -9.409 1.00 64.25 171 PRO A N 1
ATOM 1118 C CA . PRO A 1 171 ? 23.891 8.526 -8.720 1.00 64.25 171 PRO A CA 1
ATOM 1119 C C . PRO A 1 171 ? 24.025 9.720 -9.670 1.00 64.25 171 PRO A C 1
ATOM 1121 O O . PRO A 1 171 ? 24.958 9.774 -10.448 1.00 64.25 171 PRO A O 1
ATOM 1124 N N . GLY A 1 172 ? 23.119 10.702 -9.637 1.00 61.12 172 GLY A N 1
ATOM 1125 C CA . GLY A 1 172 ? 23.155 11.867 -10.535 1.00 61.12 172 GLY A CA 1
ATOM 1126 C C . GLY A 1 172 ? 22.622 11.622 -11.957 1.00 61.12 172 GLY A C 1
ATOM 1127 O O . GLY A 1 172 ? 22.548 12.567 -12.744 1.00 61.12 172 GLY A O 1
ATOM 1128 N N . GLY A 1 173 ? 22.229 10.393 -12.302 1.00 68.75 173 GLY A N 1
ATOM 1129 C CA . GLY A 1 173 ? 21.517 10.062 -13.537 1.00 68.75 173 GLY A CA 1
ATOM 1130 C C . GLY A 1 173 ? 20.029 10.429 -13.465 1.00 68.75 173 GLY A C 1
ATOM 1131 O O . GLY A 1 173 ? 19.413 10.437 -12.394 1.00 68.75 173 GLY A O 1
ATOM 1132 N N . THR A 1 174 ? 19.418 10.762 -14.608 1.00 71.75 174 THR A N 1
ATOM 1133 C CA . THR A 1 174 ? 17.968 11.017 -14.693 1.00 71.75 174 THR A CA 1
ATOM 1134 C C . THR A 1 174 ? 17.323 10.245 -15.842 1.00 71.75 174 THR A C 1
ATOM 1136 O O . THR A 1 174 ? 17.581 10.534 -17.012 1.00 71.75 174 THR A O 1
ATOM 1139 N N . ALA A 1 175 ? 16.396 9.346 -15.509 1.00 70.88 175 ALA A N 1
ATOM 1140 C CA . ALA A 1 175 ? 15.516 8.692 -16.475 1.00 70.88 175 ALA A CA 1
ATOM 1141 C C . ALA A 1 175 ? 14.163 9.420 -16.539 1.00 70.88 175 ALA A C 1
ATOM 1143 O O . ALA A 1 175 ? 13.534 9.683 -15.507 1.00 70.88 175 ALA A O 1
ATOM 1144 N N . LYS A 1 176 ? 13.722 9.791 -17.749 1.00 72.81 176 LYS A N 1
ATOM 1145 C CA . LYS A 1 176 ? 12.405 10.402 -17.992 1.00 72.81 176 LYS A CA 1
ATOM 1146 C C . LYS A 1 176 ? 11.627 9.595 -19.023 1.00 72.81 176 LYS A C 1
ATOM 1148 O O . LYS A 1 176 ? 12.021 9.551 -20.190 1.00 72.81 176 LYS A O 1
ATOM 1153 N N . SER A 1 177 ? 10.479 9.076 -18.610 1.00 72.19 177 SER A N 1
ATOM 1154 C CA . SER A 1 177 ? 9.547 8.363 -19.486 1.00 72.19 177 SER A CA 1
ATOM 1155 C C . SER A 1 177 ? 8.327 9.228 -19.795 1.00 72.19 177 SER A C 1
ATOM 1157 O O . SER A 1 177 ? 7.706 9.772 -18.879 1.00 72.19 177 SER A O 1
ATOM 1159 N N . ALA A 1 178 ? 7.989 9.367 -21.081 1.00 72.75 178 ALA A N 1
ATOM 1160 C CA . ALA A 1 178 ? 6.687 9.871 -21.530 1.00 72.75 178 ALA A CA 1
ATOM 1161 C C . ALA A 1 178 ? 5.569 8.851 -21.223 1.00 72.75 178 ALA A C 1
ATOM 1163 O O . ALA A 1 178 ? 5.821 7.877 -20.527 1.00 72.75 178 ALA A O 1
ATOM 1164 N N . SER A 1 179 ? 4.334 9.108 -21.660 1.00 71.81 179 SER A N 1
ATOM 1165 C CA . SER A 1 179 ? 3.152 8.288 -21.347 1.00 71.81 179 SER A CA 1
ATOM 1166 C C . SER A 1 179 ? 3.082 6.968 -22.116 1.00 71.81 179 SER A C 1
ATOM 1168 O O . SER A 1 179 ? 3.484 6.937 -23.273 1.00 71.81 179 SER A O 1
ATOM 1170 N N . GLY A 1 180 ? 2.465 5.924 -21.559 1.00 69.44 180 GLY A N 1
ATOM 1171 C CA . GLY A 1 180 ? 2.221 4.660 -22.270 1.00 69.44 180 GLY A CA 1
ATOM 1172 C C . GLY A 1 180 ? 3.445 3.751 -22.384 1.00 69.44 180 GLY A C 1
ATOM 1173 O O . GLY A 1 180 ? 3.489 2.901 -23.265 1.00 69.44 180 GLY A O 1
ATOM 1174 N N . ASN A 1 181 ? 4.466 3.966 -21.559 1.00 76.38 181 ASN A N 1
ATOM 1175 C CA . ASN A 1 181 ? 5.664 3.137 -21.510 1.00 76.38 181 ASN A CA 1
ATOM 1176 C C . ASN A 1 181 ? 5.504 2.003 -20.502 1.00 76.38 181 ASN A C 1
ATOM 1178 O O . ASN A 1 181 ? 4.883 2.180 -19.453 1.00 76.38 181 ASN A O 1
ATOM 1182 N N . THR A 1 182 ? 6.127 0.868 -20.810 1.00 76.88 182 THR A N 1
ATOM 1183 C CA . THR A 1 182 ? 6.247 -0.279 -19.909 1.00 76.88 182 THR A CA 1
ATOM 1184 C C . THR A 1 182 ? 7.703 -0.424 -19.480 1.00 76.88 182 THR A C 1
ATOM 1186 O O . THR A 1 182 ? 8.581 -0.518 -20.333 1.00 76.88 182 THR A O 1
ATOM 1189 N N . ALA A 1 183 ? 7.975 -0.416 -18.181 1.00 75.62 183 ALA A N 1
ATOM 1190 C CA . ALA A 1 183 ? 9.273 -0.778 -17.621 1.00 75.62 183 ALA A CA 1
ATOM 1191 C C . ALA A 1 183 ? 9.115 -2.094 -16.856 1.00 75.62 183 ALA A C 1
ATOM 1193 O O . ALA A 1 183 ? 8.217 -2.188 -16.022 1.00 75.62 183 ALA A O 1
ATOM 1194 N N . VAL A 1 184 ? 9.928 -3.107 -17.150 1.00 68.25 184 VAL A N 1
ATOM 1195 C CA . VAL A 1 184 ? 9.854 -4.391 -16.441 1.00 68.25 184 VAL A CA 1
ATOM 1196 C C . VAL A 1 184 ? 10.630 -4.297 -15.134 1.00 68.25 184 VAL A C 1
ATOM 1198 O O . VAL A 1 184 ? 10.044 -4.520 -14.090 1.00 68.25 184 VAL A O 1
ATOM 1201 N N . GLU A 1 185 ? 11.869 -3.822 -15.163 1.00 69.38 185 GLU A N 1
ATOM 1202 C CA . GLU A 1 185 ? 12.715 -3.674 -13.983 1.00 69.38 185 GLU A CA 1
ATOM 1203 C C . GLU A 1 185 ? 13.377 -2.294 -13.975 1.00 69.38 185 GLU A C 1
ATOM 1205 O O . GLU A 1 185 ? 13.970 -1.832 -14.956 1.00 69.38 185 GLU A O 1
ATOM 1210 N N . THR A 1 186 ? 13.233 -1.567 -12.869 1.00 75.38 186 THR A N 1
ATOM 1211 C CA . THR A 1 186 ? 13.897 -0.276 -12.675 1.00 75.38 186 THR A CA 1
ATOM 1212 C C . THR A 1 186 ? 14.565 -0.207 -11.312 1.00 75.38 186 THR A C 1
ATOM 1214 O O . THR A 1 186 ? 13.898 -0.142 -10.279 1.00 75.38 186 THR A O 1
ATOM 1217 N N . SER A 1 187 ? 15.890 -0.097 -11.321 1.00 74.19 187 SER A N 1
ATOM 1218 C CA . SER A 1 187 ? 16.713 0.083 -10.128 1.00 74.19 187 SER A CA 1
ATOM 1219 C C . SER A 1 187 ? 17.165 1.540 -10.007 1.00 74.19 187 SER A C 1
ATOM 1221 O O . SER A 1 187 ? 17.913 2.060 -10.836 1.00 74.19 187 SER A O 1
ATOM 1223 N N . VAL A 1 188 ? 16.702 2.243 -8.967 1.00 77.44 188 VAL A N 1
ATOM 1224 C CA . VAL A 1 188 ? 17.058 3.646 -8.691 1.00 77.44 188 VAL A CA 1
ATOM 1225 C C . VAL A 1 188 ? 18.085 3.701 -7.565 1.00 77.44 188 VAL A C 1
ATOM 1227 O O . VAL A 1 188 ? 17.723 3.634 -6.391 1.00 77.44 188 VAL A O 1
ATOM 1230 N N . LEU A 1 189 ? 19.362 3.850 -7.924 1.00 73.75 189 LEU A N 1
ATOM 1231 C CA . LEU A 1 189 ? 20.501 3.885 -7.003 1.00 73.75 189 LEU A CA 1
ATOM 1232 C C . LEU A 1 189 ? 20.602 5.222 -6.230 1.00 73.75 189 LEU A C 1
ATOM 1234 O O . LEU A 1 189 ? 19.932 6.201 -6.586 1.00 73.75 189 LEU A O 1
ATOM 1238 N N . PRO A 1 190 ? 21.436 5.299 -5.168 1.00 70.12 190 PRO A N 1
ATOM 1239 C CA . PRO A 1 190 ? 21.610 6.514 -4.369 1.00 70.12 190 PRO A CA 1
ATOM 1240 C C . PRO A 1 190 ? 21.879 7.765 -5.210 1.00 70.12 190 PRO A C 1
ATOM 1242 O O . PRO A 1 190 ? 22.821 7.788 -5.979 1.00 70.12 190 PRO A O 1
ATOM 1245 N N . GLY A 1 191 ? 21.080 8.829 -5.089 1.00 63.56 191 GLY A N 1
ATOM 1246 C CA . GLY A 1 191 ? 21.240 10.055 -5.885 1.00 63.56 191 GLY A CA 1
ATOM 1247 C C . GLY A 1 191 ? 20.689 9.984 -7.319 1.00 63.56 191 GLY A C 1
ATOM 1248 O O . GLY A 1 191 ? 20.708 10.998 -8.020 1.00 63.56 191 GLY A O 1
ATOM 1249 N N . GLY A 1 192 ? 20.185 8.832 -7.767 1.00 72.94 192 GLY A N 1
ATOM 1250 C CA . GLY A 1 192 ? 19.459 8.674 -9.028 1.00 72.94 192 GLY A CA 1
ATOM 1251 C C . GLY A 1 192 ? 18.015 9.183 -8.933 1.00 72.94 192 GLY A C 1
ATOM 1252 O O . GLY A 1 192 ? 17.391 9.172 -7.866 1.00 72.94 192 GLY A O 1
ATOM 1253 N N . THR A 1 193 ? 17.456 9.662 -10.050 1.00 74.75 193 THR A N 1
ATOM 1254 C CA . THR A 1 193 ? 16.047 10.093 -10.116 1.00 74.75 193 THR A CA 1
ATOM 1255 C C . THR A 1 193 ? 15.323 9.496 -11.321 1.00 74.75 193 THR A C 1
ATOM 1257 O O . THR A 1 193 ? 15.618 9.847 -12.465 1.00 74.75 193 THR A O 1
ATOM 1260 N N . ALA A 1 194 ? 14.296 8.688 -11.057 1.00 74.75 194 ALA A N 1
ATOM 1261 C CA . ALA A 1 194 ? 13.356 8.210 -12.070 1.00 74.75 194 ALA A CA 1
ATOM 1262 C C . ALA A 1 194 ? 12.078 9.065 -12.058 1.00 74.75 194 ALA A C 1
ATOM 1264 O O . ALA A 1 194 ? 11.480 9.301 -11.002 1.00 74.75 194 ALA A O 1
ATOM 1265 N N . LYS A 1 195 ? 11.671 9.573 -13.228 1.00 75.69 195 LYS A N 1
ATOM 1266 C CA . LYS A 1 195 ? 10.419 10.322 -13.409 1.00 75.69 195 LYS A CA 1
ATOM 1267 C C . LYS A 1 195 ? 9.578 9.690 -14.509 1.00 75.69 195 LYS A C 1
ATOM 1269 O O . LYS A 1 195 ? 9.984 9.705 -15.672 1.00 75.69 195 LYS A O 1
ATOM 1274 N N . SER A 1 196 ? 8.376 9.263 -14.152 1.00 75.50 196 SER A N 1
ATOM 1275 C CA . SER A 1 196 ? 7.407 8.702 -15.095 1.00 75.50 196 SER A CA 1
ATOM 1276 C C . SER A 1 196 ? 6.248 9.674 -15.302 1.00 75.50 196 SER A C 1
ATOM 1278 O O . SER A 1 196 ? 5.638 10.125 -14.331 1.00 75.50 196 SER A O 1
ATOM 1280 N N . ALA A 1 197 ? 5.941 10.001 -16.561 1.00 74.69 197 ALA A N 1
ATOM 1281 C CA . ALA A 1 197 ? 4.687 10.658 -16.945 1.00 74.69 197 ALA A CA 1
ATOM 1282 C C . ALA A 1 197 ? 3.485 9.710 -16.740 1.00 74.69 197 ALA A C 1
ATOM 1284 O O . ALA A 1 197 ? 3.674 8.615 -16.217 1.00 74.69 197 ALA A O 1
ATOM 1285 N N . SER A 1 198 ? 2.275 10.146 -17.099 1.00 75.31 198 SER A N 1
ATOM 1286 C CA . SER A 1 198 ? 1.013 9.420 -16.886 1.00 75.31 198 SER A CA 1
ATOM 1287 C C . SER A 1 198 ? 0.825 8.205 -17.796 1.00 75.31 198 SER A C 1
ATOM 1289 O O . SER A 1 198 ? 1.288 8.233 -18.933 1.00 75.31 198 SER A O 1
ATOM 1291 N N . GLY A 1 199 ? 0.056 7.202 -17.368 1.00 72.00 199 GLY A N 1
ATOM 1292 C CA . GLY A 1 199 ? -0.284 6.033 -18.190 1.00 72.00 199 GLY A CA 1
ATOM 1293 C C . GLY A 1 199 ? 0.874 5.057 -18.388 1.00 72.00 199 GLY A C 1
ATOM 1294 O O . GLY A 1 199 ? 0.902 4.352 -19.390 1.00 72.00 199 GLY A O 1
ATOM 1295 N N . ASN A 1 200 ? 1.867 5.076 -17.501 1.00 77.75 200 ASN A N 1
ATOM 1296 C CA . ASN A 1 200 ? 2.998 4.153 -17.537 1.00 77.75 200 ASN A CA 1
ATOM 1297 C C . ASN A 1 200 ? 2.752 2.941 -16.643 1.00 77.75 200 ASN A C 1
ATOM 1299 O O . ASN A 1 200 ? 2.174 3.083 -15.563 1.00 77.75 200 ASN A O 1
ATOM 1303 N N . THR A 1 201 ? 3.278 1.793 -17.063 1.00 78.56 201 THR A N 1
ATOM 1304 C CA . THR A 1 201 ? 3.284 0.555 -16.283 1.00 78.56 201 THR A CA 1
ATOM 1305 C C . THR A 1 201 ? 4.715 0.220 -15.877 1.00 78.56 201 THR A C 1
ATOM 1307 O O . THR A 1 201 ? 5.588 0.117 -16.734 1.00 78.56 201 THR A O 1
ATOM 1310 N N . ALA A 1 202 ? 4.968 0.069 -14.582 1.00 77.69 202 ALA A N 1
ATOM 1311 C CA . ALA A 1 202 ? 6.214 -0.481 -14.056 1.00 77.69 202 ALA A CA 1
ATOM 1312 C C . ALA A 1 202 ? 5.911 -1.841 -13.422 1.00 77.69 202 ALA A C 1
ATOM 1314 O O . ALA A 1 202 ? 5.000 -1.921 -12.601 1.00 77.69 202 ALA A O 1
ATOM 1315 N N . VAL A 1 203 ? 6.619 -2.898 -13.813 1.00 71.38 203 VAL A N 1
ATOM 1316 C CA . VAL A 1 203 ? 6.421 -4.226 -13.217 1.00 71.38 203 VAL A CA 1
ATOM 1317 C C . VAL A 1 203 ? 7.189 -4.309 -11.905 1.00 71.38 203 VAL A C 1
ATOM 1319 O O . VAL A 1 203 ? 6.571 -4.545 -10.882 1.00 71.38 203 VAL A O 1
ATOM 1322 N N . GLU A 1 204 ? 8.472 -3.968 -11.895 1.00 72.44 204 GLU A N 1
ATOM 1323 C CA . GLU A 1 204 ? 9.312 -3.992 -10.703 1.00 72.44 204 GLU A CA 1
ATOM 1324 C C . GLU A 1 204 ? 10.096 -2.682 -10.577 1.00 72.44 204 GLU A C 1
ATOM 1326 O O . GLU A 1 204 ? 10.726 -2.187 -11.518 1.00 72.44 204 GLU A O 1
ATOM 1331 N N . THR A 1 205 ? 10.026 -2.052 -9.407 1.00 77.88 205 THR A N 1
ATOM 1332 C CA . THR A 1 205 ? 10.810 -0.852 -9.103 1.00 77.88 205 THR A CA 1
ATOM 1333 C C . THR A 1 205 ? 11.470 -0.963 -7.740 1.00 77.88 205 THR A C 1
ATOM 1335 O O . THR A 1 205 ? 10.801 -0.932 -6.707 1.00 77.88 205 THR A O 1
ATOM 1338 N N . SER A 1 206 ? 12.799 -0.967 -7.739 1.00 75.75 206 SER A N 1
ATOM 1339 C CA . SER A 1 206 ? 13.630 -0.978 -6.538 1.00 75.75 206 SER A CA 1
ATOM 1340 C C . SER A 1 206 ? 14.240 0.405 -6.296 1.00 75.75 206 SER A C 1
ATOM 1342 O O . SER A 1 206 ? 15.043 0.908 -7.083 1.00 75.75 206 SER A O 1
ATOM 1344 N N . VAL A 1 207 ? 13.856 1.064 -5.197 1.00 79.56 207 VAL A N 1
ATOM 1345 C CA . VAL A 1 207 ? 14.356 2.400 -4.820 1.00 79.56 207 VAL A CA 1
ATOM 1346 C C . VAL A 1 207 ? 15.367 2.274 -3.687 1.00 79.56 207 VAL A C 1
ATOM 1348 O O . VAL A 1 207 ? 14.981 2.162 -2.525 1.00 79.56 207 VAL A O 1
ATOM 1351 N N . LEU A 1 208 ? 16.656 2.325 -4.025 1.00 75.12 208 LEU A N 1
ATOM 1352 C CA . LEU A 1 208 ? 17.780 2.180 -3.095 1.00 75.12 208 LEU A CA 1
ATOM 1353 C C . LEU A 1 208 ? 17.992 3.431 -2.210 1.00 75.12 208 LEU A C 1
ATOM 1355 O O . LEU A 1 208 ? 17.433 4.500 -2.491 1.00 75.12 208 LEU A O 1
ATOM 1359 N N . PRO A 1 209 ? 18.807 3.331 -1.136 1.00 72.38 209 PRO A N 1
ATOM 1360 C CA . PRO A 1 209 ? 19.092 4.446 -0.231 1.00 72.38 209 PRO A CA 1
ATOM 1361 C C . PRO A 1 209 ? 19.486 5.740 -0.944 1.00 72.38 209 PRO A C 1
ATOM 1363 O O . PRO A 1 209 ? 20.453 5.757 -1.680 1.00 72.38 209 PRO A O 1
ATOM 1366 N N . GLY A 1 210 ? 18.776 6.853 -0.742 1.00 65.31 210 GLY A N 1
ATOM 1367 C CA . GLY A 1 210 ? 19.069 8.128 -1.413 1.00 65.31 210 GLY A CA 1
ATOM 1368 C C . GLY A 1 210 ? 18.566 8.236 -2.861 1.00 65.31 210 GLY A C 1
ATOM 1369 O O . GLY A 1 210 ? 18.697 9.302 -3.465 1.00 65.31 210 GLY A O 1
ATOM 1370 N N . GLY A 1 211 ? 17.976 7.179 -3.424 1.00 76.00 211 GLY A N 1
ATOM 1371 C CA . GLY A 1 211 ? 17.262 7.206 -4.700 1.00 76.00 211 GLY A CA 1
ATOM 1372 C C . GLY A 1 211 ? 15.868 7.831 -4.567 1.00 76.00 211 GLY A C 1
ATOM 1373 O O . GLY A 1 211 ? 15.238 7.798 -3.503 1.00 76.00 211 GLY A O 1
ATOM 1374 N N . THR A 1 212 ? 15.361 8.442 -5.643 1.00 77.06 212 THR A N 1
ATOM 1375 C CA . THR A 1 212 ? 13.999 9.003 -5.672 1.00 77.06 212 THR A CA 1
ATOM 1376 C C . THR A 1 212 ? 13.228 8.579 -6.920 1.00 77.06 212 THR A C 1
ATOM 1378 O O . THR A 1 212 ? 13.567 8.985 -8.033 1.00 77.06 212 THR A O 1
ATOM 1381 N N . ALA A 1 213 ? 12.119 7.865 -6.720 1.00 77.94 213 ALA A N 1
ATOM 1382 C CA . ALA A 1 213 ? 11.142 7.568 -7.766 1.00 77.94 213 ALA A CA 1
ATOM 1383 C C . ALA A 1 213 ? 9.946 8.530 -7.670 1.00 77.94 213 ALA A C 1
ATOM 1385 O O . ALA A 1 213 ? 9.374 8.732 -6.593 1.00 77.94 213 ALA A O 1
ATOM 1386 N N . LYS A 1 214 ? 9.580 9.162 -8.791 1.00 78.44 214 LYS A N 1
ATOM 1387 C CA . LYS A 1 214 ? 8.405 10.040 -8.899 1.00 78.44 214 LYS A CA 1
ATOM 1388 C C . LYS A 1 214 ? 7.504 9.590 -10.042 1.00 78.44 214 LYS A C 1
ATOM 1390 O O . LYS A 1 214 ? 7.908 9.660 -11.203 1.00 78.44 214 LYS A O 1
ATOM 1395 N N . SER A 1 215 ? 6.264 9.258 -9.712 1.00 77.75 215 SER A N 1
ATOM 1396 C CA . SER A 1 215 ? 5.232 8.892 -10.684 1.00 77.75 215 SER A CA 1
ATOM 1397 C C . SER A 1 215 ? 4.185 9.995 -10.797 1.00 77.75 215 SER A C 1
ATOM 1399 O O . SER A 1 215 ? 3.644 10.441 -9.784 1.00 77.75 215 SER A O 1
ATOM 1401 N N . ALA A 1 216 ? 3.904 10.441 -12.024 1.00 77.00 216 ALA A N 1
ATOM 1402 C CA . ALA A 1 216 ? 2.726 11.249 -12.344 1.00 77.00 216 ALA A CA 1
ATOM 1403 C C . ALA A 1 216 ? 1.435 10.413 -12.221 1.00 77.00 216 ALA A C 1
ATOM 1405 O O . ALA A 1 216 ? 1.497 9.271 -11.777 1.00 77.00 216 ALA A O 1
ATOM 1406 N N . SER A 1 217 ? 0.284 11.006 -12.544 1.00 76.94 217 SER A N 1
ATOM 1407 C CA . SER A 1 217 ? -1.047 10.405 -12.380 1.00 76.94 217 SER A CA 1
ATOM 1408 C C . SER A 1 217 ? -1.361 9.298 -13.385 1.00 76.94 217 SER A C 1
ATOM 1410 O O . SER A 1 217 ? -0.929 9.390 -14.529 1.00 76.94 217 SER A O 1
ATOM 1412 N N . GLY A 1 218 ? -2.202 8.331 -13.019 1.00 74.38 218 GLY A N 1
ATOM 1413 C CA . GLY A 1 218 ? -2.658 7.272 -13.928 1.00 74.38 218 GLY A CA 1
ATOM 1414 C C . GLY A 1 218 ? -1.595 6.219 -14.239 1.00 74.38 218 GLY A C 1
ATOM 1415 O O . GLY A 1 218 ? -1.645 5.614 -15.304 1.00 74.38 218 GLY A O 1
ATOM 1416 N N . ASN A 1 219 ? -0.598 6.051 -13.369 1.00 79.44 219 ASN A N 1
ATOM 1417 C CA . ASN A 1 219 ? 0.424 5.015 -13.514 1.00 79.44 219 ASN A CA 1
ATOM 1418 C C . ASN A 1 219 ? 0.047 3.753 -12.742 1.00 79.44 219 ASN A C 1
ATOM 1420 O O . ASN A 1 219 ? -0.543 3.842 -11.663 1.00 79.44 219 ASN A O 1
ATOM 1424 N N . THR A 1 220 ? 0.477 2.606 -13.261 1.00 79.62 220 THR A N 1
ATOM 1425 C CA . THR A 1 220 ? 0.348 1.302 -12.608 1.00 79.62 220 THR A CA 1
ATOM 1426 C C . THR A 1 220 ? 1.734 0.792 -12.231 1.00 79.62 220 THR A C 1
ATOM 1428 O O . THR A 1 220 ? 2.604 0.686 -13.090 1.00 79.62 220 THR A O 1
ATOM 1431 N N . ALA A 1 221 ? 1.956 0.493 -10.956 1.00 79.94 221 ALA A N 1
ATOM 1432 C CA . ALA A 1 221 ? 3.134 -0.228 -10.487 1.00 79.94 221 ALA A CA 1
ATOM 1433 C C . ALA A 1 221 ? 2.688 -1.604 -9.987 1.00 79.94 221 ALA A C 1
ATOM 1435 O O . ALA A 1 221 ? 1.754 -1.674 -9.191 1.00 79.94 221 ALA A O 1
ATOM 1436 N N . VAL A 1 222 ? 3.304 -2.684 -10.464 1.00 73.12 222 VAL A N 1
ATOM 1437 C CA . VAL A 1 222 ? 2.981 -4.032 -9.977 1.00 73.12 222 VAL A CA 1
ATOM 1438 C C . VAL A 1 222 ? 3.726 -4.279 -8.672 1.00 73.12 222 VAL A C 1
ATOM 1440 O O . VAL A 1 222 ? 3.080 -4.504 -7.664 1.00 73.12 222 VAL A O 1
ATOM 1443 N N . GLU A 1 223 ? 5.037 -4.081 -8.642 1.00 73.44 223 GLU A N 1
ATOM 1444 C CA . GLU A 1 223 ? 5.861 -4.270 -7.454 1.00 73.44 223 GLU A CA 1
ATOM 1445 C C . GLU A 1 223 ? 6.754 -3.048 -7.220 1.00 73.44 223 GLU A C 1
ATOM 1447 O O . GLU A 1 223 ? 7.425 -2.529 -8.118 1.00 73.44 223 GLU A O 1
ATOM 1452 N N . THR A 1 224 ? 6.738 -2.521 -5.998 1.00 79.00 224 THR A N 1
ATOM 1453 C CA . THR A 1 224 ? 7.626 -1.429 -5.591 1.00 79.00 224 THR A CA 1
ATOM 1454 C C . THR A 1 224 ? 8.278 -1.726 -4.251 1.00 79.00 224 THR A C 1
ATOM 1456 O O . THR A 1 224 ? 7.624 -1.712 -3.208 1.00 79.00 224 THR A O 1
ATOM 1459 N N . SER A 1 225 ? 9.599 -1.872 -4.272 1.00 76.94 225 SER A N 1
ATOM 1460 C CA . SER A 1 225 ? 10.434 -2.072 -3.092 1.00 76.94 225 SER A CA 1
ATOM 1461 C C . SER A 1 225 ? 11.170 -0.779 -2.736 1.00 76.94 225 SER A C 1
ATOM 1463 O O . SER A 1 225 ? 12.045 -0.300 -3.460 1.00 76.94 225 SER A O 1
ATOM 1465 N N . VAL A 1 226 ? 10.811 -0.164 -1.604 1.00 80.50 226 VAL A N 1
ATOM 1466 C CA . VAL A 1 226 ? 11.429 1.077 -1.107 1.00 80.50 226 VAL A CA 1
ATOM 1467 C C . VAL A 1 226 ? 12.426 0.742 -0.005 1.00 80.50 226 VAL A C 1
ATOM 1469 O O . VAL A 1 226 ? 12.037 0.552 1.147 1.00 80.50 226 VAL A O 1
ATOM 1472 N N . LEU A 1 227 ? 13.712 0.697 -0.355 1.00 75.69 227 LEU A N 1
ATOM 1473 C CA . LEU A 1 227 ? 14.815 0.340 0.538 1.00 75.69 227 LEU A CA 1
ATOM 1474 C C . LEU A 1 227 ? 15.159 1.471 1.538 1.00 75.69 227 LEU A C 1
ATOM 1476 O O . LEU A 1 227 ? 14.705 2.612 1.377 1.00 75.69 227 LEU A O 1
ATOM 1480 N N . PRO A 1 228 ? 15.963 1.183 2.584 1.00 70.62 228 PRO A N 1
ATOM 1481 C CA . PRO A 1 228 ? 16.347 2.162 3.602 1.00 70.62 228 PRO A CA 1
ATOM 1482 C C . PRO A 1 228 ? 16.866 3.482 3.034 1.00 70.62 228 PRO A C 1
ATOM 1484 O O . PRO A 1 228 ? 17.833 3.481 2.301 1.00 70.62 228 PRO A O 1
ATOM 1487 N N . GLY A 1 229 ? 16.267 4.631 3.355 1.00 64.88 229 GLY A N 1
ATOM 1488 C CA . GLY A 1 229 ? 16.683 5.938 2.822 1.00 64.88 229 GLY A CA 1
ATOM 1489 C C . GLY A 1 229 ? 16.201 6.243 1.395 1.00 64.88 229 GLY A C 1
ATOM 1490 O O . GLY A 1 229 ? 16.425 7.353 0.907 1.00 64.88 229 GLY A O 1
ATOM 1491 N N . GLY A 1 230 ? 15.533 5.304 0.721 1.00 76.94 230 GLY A N 1
ATOM 1492 C CA . GLY A 1 230 ? 14.845 5.523 -0.550 1.00 76.94 230 GLY A CA 1
ATOM 1493 C C . GLY A 1 230 ? 13.521 6.273 -0.365 1.00 76.94 230 GLY A C 1
ATOM 1494 O O . GLY A 1 230 ? 12.871 6.199 0.684 1.00 76.94 230 GLY A O 1
ATOM 1495 N N . THR A 1 231 ? 13.102 7.038 -1.378 1.00 78.25 231 THR A N 1
ATOM 1496 C CA . THR A 1 231 ? 11.810 7.746 -1.359 1.00 78.25 231 THR A CA 1
ATOM 1497 C C . THR A 1 231 ? 11.006 7.503 -2.634 1.00 78.25 231 THR A C 1
ATOM 1499 O O . THR A 1 231 ? 11.391 7.960 -3.712 1.00 78.25 231 THR A O 1
ATOM 1502 N N . ALA A 1 232 ? 9.828 6.894 -2.486 1.00 79.62 232 ALA A N 1
ATOM 1503 C CA . ALA A 1 232 ? 8.832 6.778 -3.548 1.00 79.62 232 ALA A CA 1
ATOM 1504 C C . ALA A 1 232 ? 7.726 7.829 -3.362 1.00 79.62 232 ALA A C 1
ATOM 1506 O O . ALA A 1 232 ? 7.167 7.984 -2.270 1.00 79.62 232 ALA A O 1
ATOM 1507 N N . LYS A 1 233 ? 7.426 8.592 -4.419 1.00 80.19 233 LYS A N 1
ATOM 1508 C CA . LYS A 1 233 ? 6.341 9.586 -4.440 1.00 80.19 233 LYS A CA 1
ATOM 1509 C C . LYS A 1 233 ? 5.410 9.332 -5.619 1.00 80.19 233 LYS A C 1
ATOM 1511 O O . LYS A 1 233 ? 5.831 9.462 -6.768 1.00 80.19 233 LYS A O 1
ATOM 1516 N N . SER A 1 234 ? 4.140 9.098 -5.319 1.00 80.31 234 SER A N 1
ATOM 1517 C CA . SER A 1 234 ? 3.085 8.917 -6.317 1.00 80.31 234 SER A CA 1
ATOM 1518 C C . SER A 1 234 ? 2.137 10.112 -6.319 1.00 80.31 234 SER A C 1
ATOM 1520 O O . SER A 1 234 ? 1.636 10.509 -5.264 1.00 80.31 234 SER A O 1
ATOM 1522 N N . ALA A 1 235 ? 1.895 10.688 -7.499 1.00 79.31 235 ALA A N 1
ATOM 1523 C CA . ALA A 1 235 ? 0.791 11.618 -7.736 1.00 79.31 235 ALA A CA 1
ATOM 1524 C C . ALA A 1 235 ? -0.566 10.884 -7.685 1.00 79.31 235 ALA A C 1
ATOM 1526 O O . ALA A 1 235 ? -0.608 9.717 -7.308 1.00 79.31 235 ALA A O 1
ATOM 1527 N N . SER A 1 236 ? -1.659 11.589 -7.985 1.00 77.75 236 SER A N 1
ATOM 1528 C CA . SER A 1 236 ? -3.038 11.099 -7.857 1.00 77.75 236 SER A CA 1
ATOM 1529 C C . SER A 1 236 ? -3.454 10.109 -8.944 1.00 77.75 236 SER A C 1
ATOM 1531 O O . SER A 1 236 ? -3.024 10.258 -10.083 1.00 77.75 236 SER A O 1
ATOM 1533 N N . GLY A 1 237 ? -4.377 9.191 -8.654 1.00 76.06 237 GLY A N 1
ATOM 1534 C CA . GLY A 1 237 ? -4.929 8.262 -9.650 1.00 76.06 237 GLY A CA 1
ATOM 1535 C C . GLY A 1 237 ? -3.991 7.115 -10.026 1.00 76.06 237 GLY A C 1
ATOM 1536 O O . GLY A 1 237 ? -4.135 6.549 -11.105 1.00 76.06 237 GLY A O 1
ATOM 1537 N N . ASN A 1 238 ? -2.995 6.813 -9.195 1.00 81.19 238 ASN A N 1
ATOM 1538 C CA . ASN A 1 238 ? -2.067 5.708 -9.427 1.00 81.19 238 ASN A CA 1
ATOM 1539 C C . ASN A 1 238 ? -2.569 4.419 -8.782 1.00 81.19 238 ASN A C 1
ATOM 1541 O O . ASN A 1 238 ? -3.167 4.458 -7.707 1.00 81.19 238 ASN A O 1
ATOM 1545 N N . THR A 1 239 ? -2.255 3.289 -9.412 1.00 80.75 239 THR A N 1
ATOM 1546 C CA . THR A 1 239 ? -2.517 1.951 -8.874 1.00 80.75 239 THR A CA 1
ATOM 1547 C C . THR A 1 239 ? -1.192 1.278 -8.537 1.00 80.75 239 THR A C 1
ATOM 1549 O O . THR A 1 239 ? -0.309 1.214 -9.388 1.00 80.75 239 THR A O 1
ATOM 1552 N N . ALA A 1 240 ? -1.036 0.802 -7.307 1.00 81.44 240 ALA A N 1
ATOM 1553 C CA . ALA A 1 240 ? 0.070 -0.055 -6.896 1.00 81.44 240 ALA A CA 1
ATOM 1554 C C . ALA A 1 240 ? -0.496 -1.425 -6.511 1.00 81.44 240 ALA A C 1
ATOM 1556 O O . ALA A 1 240 ? -1.438 -1.477 -5.723 1.00 81.44 240 ALA A O 1
ATOM 1557 N N . VAL A 1 241 ? 0.029 -2.513 -7.072 1.00 75.06 241 VAL A N 1
ATOM 1558 C CA . VAL A 1 241 ? -0.412 -3.861 -6.686 1.00 75.06 241 VAL A CA 1
ATOM 1559 C C . VAL A 1 241 ? 0.294 -4.267 -5.399 1.00 75.06 241 VAL A C 1
ATOM 1561 O O . VAL A 1 241 ? -0.379 -4.509 -4.413 1.00 75.06 241 VAL A O 1
ATOM 1564 N N . GLU A 1 242 ? 1.617 -4.190 -5.351 1.00 75.75 242 GLU A N 1
ATOM 1565 C CA . GLU A 1 242 ? 2.413 -4.549 -4.183 1.00 75.75 242 GLU A CA 1
ATOM 1566 C C . GLU A 1 242 ? 3.417 -3.440 -3.857 1.00 75.75 242 GLU A C 1
ATOM 1568 O O . GLU A 1 242 ? 4.134 -2.914 -4.716 1.00 75.75 242 GLU A O 1
ATOM 1573 N N . THR A 1 243 ? 3.450 -3.014 -2.596 1.00 80.25 243 THR A N 1
ATOM 1574 C CA . THR A 1 243 ? 4.430 -2.039 -2.111 1.00 80.25 243 THR A CA 1
ATOM 1575 C C . THR A 1 243 ? 5.047 -2.493 -0.799 1.00 80.25 243 THR A C 1
ATOM 1577 O O . THR A 1 243 ? 4.387 -2.514 0.240 1.00 80.25 243 THR A O 1
ATOM 1580 N N . SER A 1 244 ? 6.354 -2.737 -0.829 1.00 78.94 244 SER A N 1
ATOM 1581 C CA . SER A 1 244 ? 7.161 -3.096 0.334 1.00 78.94 244 SER A CA 1
ATOM 1582 C C . SER A 1 244 ? 8.013 -1.906 0.781 1.00 78.94 244 SER A C 1
ATOM 1584 O O . SER A 1 244 ? 8.897 -1.432 0.066 1.00 78.94 244 SER A O 1
ATOM 1586 N N . VAL A 1 245 ? 7.750 -1.381 1.982 1.00 81.62 245 VAL A N 1
ATOM 1587 C CA . VAL A 1 245 ? 8.486 -0.244 2.565 1.00 81.62 245 VAL A CA 1
ATOM 1588 C C . VAL A 1 245 ? 9.441 -0.748 3.640 1.00 81.62 245 VAL A C 1
ATOM 1590 O O . VAL A 1 245 ? 9.029 -0.985 4.774 1.00 81.62 245 VAL A O 1
ATOM 1593 N N . LEU A 1 246 ? 10.721 -0.881 3.290 1.00 76.69 246 LEU A N 1
ATOM 1594 C CA . LEU A 1 246 ? 11.785 -1.401 4.152 1.00 76.69 246 LEU A CA 1
ATOM 1595 C C . LEU A 1 246 ? 12.247 -0.380 5.219 1.00 76.69 246 LEU A C 1
ATOM 1597 O O . LEU A 1 246 ? 11.903 0.807 5.141 1.00 76.69 246 LEU A O 1
ATOM 1601 N N . PRO A 1 247 ? 13.034 -0.810 6.229 1.00 73.00 247 PRO A N 1
ATOM 1602 C CA . PRO A 1 247 ? 13.494 0.049 7.322 1.00 73.00 247 PRO A CA 1
ATOM 1603 C C . PRO A 1 247 ? 14.131 1.365 6.877 1.00 73.00 247 PRO A C 1
ATOM 1605 O O . PRO A 1 247 ? 15.149 1.352 6.218 1.00 73.00 247 PRO A O 1
ATOM 1608 N N . GLY A 1 248 ? 13.587 2.528 7.243 1.00 66.06 248 GLY A N 1
ATOM 1609 C CA . GLY A 1 248 ? 14.112 3.835 6.821 1.00 66.06 248 GLY A CA 1
ATOM 1610 C C . GLY A 1 248 ? 13.681 4.279 5.416 1.00 66.06 248 GLY A C 1
ATOM 1611 O O . GLY A 1 248 ? 13.994 5.401 5.013 1.00 66.06 248 GLY A O 1
ATOM 1612 N N . GLY A 1 249 ? 12.954 3.446 4.668 1.00 78.31 249 GLY A N 1
ATOM 1613 C CA . GLY A 1 249 ? 12.288 3.817 3.422 1.00 78.31 249 GLY A CA 1
ATOM 1614 C C . GLY A 1 249 ? 11.034 4.661 3.676 1.00 78.31 249 GLY A C 1
ATOM 1615 O O . GLY A 1 249 ? 10.384 4.566 4.723 1.00 78.31 249 GLY A O 1
ATOM 1616 N N . THR A 1 250 ? 10.681 5.533 2.727 1.00 79.56 250 THR A N 1
ATOM 1617 C CA . THR A 1 250 ? 9.451 6.339 2.809 1.00 79.56 250 THR A CA 1
ATOM 1618 C C . THR A 1 250 ? 8.639 6.281 1.519 1.00 79.56 250 THR A C 1
ATOM 1620 O O . THR A 1 250 ? 9.070 6.796 0.485 1.00 79.56 250 THR A O 1
ATOM 1623 N N . ALA A 1 251 ? 7.411 5.768 1.613 1.00 81.44 251 ALA A N 1
ATOM 1624 C CA . ALA A 1 251 ? 6.411 5.838 0.550 1.00 81.44 251 ALA A CA 1
ATOM 1625 C C . ALA A 1 251 ? 5.410 6.971 0.829 1.00 81.44 251 ALA A C 1
ATOM 1627 O O . ALA A 1 251 ? 4.875 7.091 1.937 1.00 81.44 251 ALA A O 1
ATOM 1628 N N . LYS A 1 252 ? 5.177 7.840 -0.162 1.00 81.62 252 LYS A N 1
ATOM 1629 C CA . LYS A 1 252 ? 4.186 8.925 -0.089 1.00 81.62 252 LYS A CA 1
ATOM 1630 C C . LYS A 1 252 ? 3.230 8.863 -1.274 1.00 81.62 252 LYS A C 1
ATOM 1632 O O . LYS A 1 252 ? 3.661 9.045 -2.413 1.00 81.62 252 LYS A O 1
ATOM 1637 N N . SER A 1 253 ? 1.945 8.733 -0.979 1.00 81.81 253 SER A N 1
ATOM 1638 C CA . SER A 1 253 ? 0.869 8.741 -1.971 1.00 81.81 253 SER A CA 1
ATOM 1639 C C . SER A 1 253 ? 0.050 10.025 -1.869 1.00 81.81 253 SER A C 1
ATOM 1641 O O . SER A 1 253 ? -0.377 10.405 -0.775 1.00 81.81 253 SER A O 1
ATOM 1643 N N . ALA A 1 254 ? -0.160 10.701 -3.001 1.00 81.62 254 ALA A N 1
ATOM 1644 C CA . ALA A 1 254 ? -1.167 11.754 -3.145 1.00 81.62 254 ALA A CA 1
ATOM 1645 C C . ALA A 1 254 ? -2.590 11.156 -3.125 1.00 81.62 254 ALA A C 1
ATOM 1647 O O . ALA A 1 254 ? -2.749 10.000 -2.755 1.00 81.62 254 ALA A O 1
ATOM 1648 N N . SER A 1 255 ? -3.618 11.951 -3.426 1.00 80.44 255 SER A N 1
ATOM 1649 C CA . SER A 1 255 ? -5.030 11.553 -3.334 1.00 80.44 255 SER A CA 1
ATOM 1650 C C . SER A 1 255 ? -5.513 10.688 -4.498 1.00 80.44 255 SER A C 1
ATOM 1652 O O . SER A 1 255 ? -5.063 10.896 -5.619 1.00 80.44 255 SER A O 1
ATOM 1654 N N . GLY A 1 256 ? -6.507 9.823 -4.289 1.00 78.00 256 GLY A N 1
ATOM 1655 C CA . GLY A 1 256 ? -7.136 9.046 -5.367 1.00 78.00 256 GLY A CA 1
ATOM 1656 C C . GLY A 1 256 ? -6.304 7.862 -5.860 1.00 78.00 256 GLY A C 1
ATOM 1657 O O . GLY A 1 256 ? -6.509 7.400 -6.977 1.00 78.00 256 GLY A O 1
ATOM 1658 N N . ASN A 1 257 ? -5.328 7.412 -5.076 1.00 82.81 257 ASN A N 1
ATOM 1659 C CA . ASN A 1 257 ? -4.514 6.241 -5.377 1.00 82.81 257 ASN A CA 1
ATOM 1660 C C . ASN A 1 257 ? -5.158 4.974 -4.820 1.00 82.81 257 ASN A C 1
ATOM 1662 O O . ASN A 1 257 ? -5.779 5.005 -3.757 1.00 82.81 257 ASN A O 1
ATOM 1666 N N . THR A 1 258 ? -4.936 3.864 -5.518 1.00 82.44 258 THR A N 1
ATOM 1667 C CA . THR A 1 258 ? -5.337 2.523 -5.086 1.00 82.44 258 THR A CA 1
ATOM 1668 C C . THR A 1 258 ? -4.087 1.694 -4.820 1.00 82.44 258 THR A C 1
ATOM 1670 O O . THR A 1 258 ? -3.219 1.609 -5.685 1.00 82.44 258 THR A O 1
ATOM 1673 N N . ALA A 1 259 ? -3.973 1.109 -3.633 1.00 82.75 259 ALA A N 1
ATOM 1674 C CA . ALA A 1 259 ? -2.956 0.116 -3.307 1.00 82.75 259 ALA A CA 1
ATOM 1675 C C . ALA A 1 259 ? -3.652 -1.219 -3.023 1.00 82.75 259 ALA A C 1
ATOM 1677 O O . ALA A 1 259 ? -4.606 -1.236 -2.247 1.00 82.75 259 ALA A O 1
ATOM 1678 N N . VAL A 1 260 ? -3.220 -2.312 -3.650 1.00 76.31 260 VAL A N 1
ATOM 1679 C CA . VAL A 1 260 ? -3.788 -3.636 -3.361 1.00 76.31 260 VAL A CA 1
ATOM 1680 C C . VAL A 1 260 ? -3.124 -4.207 -2.114 1.00 76.31 260 VAL A C 1
ATOM 1682 O O . VAL A 1 260 ? -3.817 -4.461 -1.146 1.00 76.31 260 VAL A O 1
ATOM 1685 N N . GLU A 1 261 ? -1.800 -4.264 -2.069 1.00 77.50 261 GLU A N 1
ATOM 1686 C CA . GLU A 1 261 ? -1.044 -4.790 -0.939 1.00 77.50 261 GLU A CA 1
ATOM 1687 C C . GLU A 1 261 ? 0.056 -3.807 -0.531 1.00 77.50 261 GLU A C 1
ATOM 1689 O O . GLU A 1 261 ? 0.830 -3.296 -1.348 1.00 77.50 261 GLU A O 1
ATOM 1694 N N . THR A 1 262 ? 0.113 -3.471 0.755 1.00 81.94 262 THR A N 1
ATOM 1695 C CA . THR A 1 262 ? 1.173 -2.627 1.311 1.00 81.94 262 THR A CA 1
ATOM 1696 C C . THR A 1 262 ? 1.746 -3.239 2.578 1.00 81.94 262 THR A C 1
ATOM 1698 O O . THR A 1 262 ? 1.082 -3.286 3.613 1.00 81.94 262 THR A O 1
ATOM 1701 N N . SER A 1 263 ? 3.026 -3.594 2.521 1.00 80.69 263 SER A N 1
ATOM 1702 C CA . SER A 1 263 ? 3.796 -4.128 3.641 1.00 80.69 263 SER A CA 1
ATOM 1703 C C . SER A 1 263 ? 4.765 -3.072 4.179 1.00 80.69 263 SER A C 1
ATOM 1705 O O . SER A 1 263 ? 5.696 -2.635 3.499 1.00 80.69 263 SER A O 1
ATOM 1707 N N . VAL A 1 264 ? 4.558 -2.622 5.421 1.00 82.69 264 VAL A N 1
ATOM 1708 C CA . VAL A 1 264 ? 5.401 -1.608 6.081 1.00 82.69 264 VAL A CA 1
ATOM 1709 C C . VAL A 1 264 ? 6.303 -2.275 7.112 1.00 82.69 264 VAL A C 1
ATOM 1711 O O . VAL A 1 264 ? 5.870 -2.551 8.229 1.00 82.69 264 VAL A O 1
ATOM 1714 N N . LEU A 1 265 ? 7.566 -2.499 6.748 1.00 77.75 265 LEU A N 1
ATOM 1715 C CA . LEU A 1 265 ? 8.578 -3.178 7.560 1.00 77.75 265 LEU A CA 1
ATOM 1716 C C . LEU A 1 265 ? 9.128 -2.292 8.703 1.00 77.75 265 LEU A C 1
ATOM 1718 O O . LEU A 1 265 ? 8.897 -1.076 8.720 1.00 77.75 265 LEU A O 1
ATOM 1722 N N . PRO A 1 266 ? 9.866 -2.873 9.675 1.00 74.44 266 PRO A N 1
ATOM 1723 C CA . PRO A 1 266 ? 10.405 -2.149 10.830 1.00 74.44 266 PRO A CA 1
ATOM 1724 C C . PRO A 1 266 ? 11.153 -0.864 10.483 1.00 74.44 266 PRO A C 1
ATOM 1726 O O . PRO A 1 266 ? 12.151 -0.914 9.796 1.00 74.44 266 PRO A O 1
ATOM 1729 N N . GLY A 1 267 ? 10.730 0.309 10.960 1.00 67.56 267 GLY A N 1
ATOM 1730 C CA . GLY A 1 267 ? 11.373 1.593 10.642 1.00 67.56 267 GLY A CA 1
ATOM 1731 C C . GLY A 1 267 ? 10.986 2.187 9.280 1.00 67.56 267 GLY A C 1
ATOM 1732 O O . GLY A 1 267 ? 11.384 3.312 8.974 1.00 67.56 267 GLY A O 1
ATOM 1733 N N . GLY A 1 268 ? 10.203 1.478 8.464 1.00 79.50 268 GLY A N 1
ATOM 1734 C CA . GLY A 1 268 ? 9.578 2.003 7.252 1.00 79.50 268 GLY A CA 1
ATOM 1735 C C . GLY A 1 268 ? 8.409 2.939 7.577 1.00 79.50 268 GLY A C 1
ATOM 1736 O O . GLY A 1 268 ? 7.745 2.816 8.612 1.00 79.50 268 GLY A O 1
ATOM 1737 N N . THR A 1 269 ? 8.150 3.919 6.706 1.00 80.69 269 THR A N 1
ATOM 1738 C CA . THR A 1 269 ? 7.005 4.832 6.859 1.00 80.69 269 THR A CA 1
ATOM 1739 C C . THR A 1 269 ? 6.189 4.952 5.575 1.00 80.69 269 THR A C 1
ATOM 1741 O O . THR A 1 269 ? 6.664 5.506 4.582 1.00 80.69 269 THR A O 1
ATOM 1744 N N . ALA A 1 270 ? 4.918 4.551 5.638 1.00 83.06 270 ALA A N 1
ATOM 1745 C CA . ALA A 1 270 ? 3.930 4.804 4.591 1.00 83.06 270 ALA A CA 1
ATOM 1746 C C . ALA A 1 270 ? 3.047 6.005 4.967 1.00 83.06 270 ALA A C 1
ATOM 1748 O O . ALA A 1 270 ? 2.531 6.091 6.088 1.00 83.06 270 ALA A O 1
ATOM 1749 N N . LYS A 1 271 ? 2.894 6.965 4.048 1.00 83.06 271 LYS A N 1
ATOM 1750 C CA . LYS A 1 271 ? 2.010 8.130 4.214 1.00 83.06 271 LYS A CA 1
ATOM 1751 C C . LYS A 1 271 ? 1.058 8.255 3.033 1.00 83.06 271 LYS A C 1
ATOM 1753 O O . LYS A 1 271 ? 1.508 8.496 1.913 1.00 83.06 271 LYS A O 1
ATOM 1758 N N . SER A 1 272 ? -0.235 8.224 3.317 1.00 83.50 272 SER A N 1
ATOM 1759 C CA . SER A 1 272 ? -1.291 8.381 2.318 1.00 83.50 272 SER A CA 1
ATOM 1760 C C . SER A 1 272 ? -2.035 9.696 2.542 1.00 83.50 272 SER A C 1
ATOM 1762 O O . SER A 1 272 ? -2.502 9.965 3.650 1.00 83.50 272 SER A O 1
ATOM 1764 N N . ALA A 1 273 ? -2.143 10.522 1.497 1.00 82.75 273 ALA A N 1
ATOM 1765 C CA . ALA A 1 273 ? -3.054 11.669 1.462 1.00 82.75 273 ALA A CA 1
ATOM 1766 C C . ALA A 1 273 ? -4.524 11.200 1.416 1.00 82.75 273 ALA A C 1
ATOM 1768 O O . ALA A 1 273 ? -4.779 10.008 1.572 1.00 82.75 273 ALA A O 1
ATOM 1769 N N . SER A 1 274 ? -5.468 12.130 1.267 1.00 80.62 274 SER A N 1
ATOM 1770 C CA . SER A 1 274 ? -6.914 11.877 1.323 1.00 80.62 274 SER A CA 1
ATOM 1771 C C . SER A 1 274 ? -7.474 11.166 0.091 1.00 80.62 274 SER A C 1
ATOM 1773 O O . SER A 1 274 ? -6.965 11.381 -1.004 1.00 80.62 274 SER A O 1
ATOM 1775 N N . GLY A 1 275 ? -8.578 10.429 0.223 1.00 78.50 275 GLY A N 1
ATOM 1776 C CA . GLY A 1 275 ? -9.268 9.805 -0.914 1.00 78.50 275 GLY A CA 1
ATOM 1777 C C . GLY A 1 275 ? -8.538 8.599 -1.504 1.00 78.50 275 GLY A C 1
ATOM 1778 O O . GLY A 1 275 ? -8.715 8.307 -2.681 1.00 78.50 275 GLY A O 1
ATOM 1779 N N . ASN A 1 276 ? -7.659 7.956 -0.737 1.00 84.44 276 ASN A N 1
ATOM 1780 C CA . ASN A 1 276 ? -6.948 6.754 -1.164 1.00 84.44 276 ASN A CA 1
ATOM 1781 C C . ASN A 1 276 ? -7.685 5.486 -0.741 1.00 84.44 276 ASN A C 1
ATOM 1783 O O . ASN A 1 276 ? -8.295 5.460 0.329 1.00 84.44 276 ASN A O 1
ATOM 1787 N N . THR A 1 277 ? -7.545 4.436 -1.544 1.00 83.88 277 THR A N 1
ATOM 1788 C CA . THR A 1 277 ? -8.073 3.099 -1.259 1.00 83.88 277 THR A CA 1
ATOM 1789 C C . THR A 1 277 ? -6.912 2.132 -1.060 1.00 83.88 277 THR A C 1
ATOM 1791 O O . THR A 1 277 ? -6.028 2.058 -1.909 1.00 83.88 277 THR A O 1
ATOM 1794 N N . ALA A 1 278 ? -6.896 1.408 0.052 1.00 84.31 278 ALA A N 1
ATOM 1795 C CA . ALA A 1 278 ? -5.983 0.296 0.290 1.00 84.31 278 ALA A CA 1
ATOM 1796 C C . ALA A 1 278 ? -6.802 -0.986 0.465 1.00 84.31 278 ALA A C 1
ATOM 1798 O O . ALA A 1 278 ? -7.753 -0.981 1.244 1.00 84.31 278 ALA A O 1
ATOM 1799 N N . VAL A 1 279 ? -6.477 -2.059 -0.254 1.00 78.56 279 VAL A N 1
ATOM 1800 C CA . VAL A 1 279 ? -7.157 -3.347 -0.054 1.00 78.56 279 VAL A CA 1
ATOM 1801 C C . VAL A 1 279 ? -6.552 -4.043 1.158 1.00 78.56 279 VAL A C 1
ATOM 1803 O O . VAL A 1 279 ? -7.264 -4.280 2.118 1.00 78.56 279 VAL A O 1
ATOM 1806 N N . GLU A 1 280 ? -5.240 -4.226 1.197 1.00 79.19 280 GLU A N 1
ATOM 1807 C CA . GLU A 1 280 ? -4.544 -4.886 2.293 1.00 79.19 280 GLU A CA 1
ATOM 1808 C C . GLU A 1 280 ? -3.360 -4.038 2.761 1.00 79.19 280 GLU A C 1
ATOM 1810 O O . GLU A 1 280 ? -2.543 -3.542 1.979 1.00 79.19 280 GLU A O 1
ATOM 1815 N N . THR A 1 281 ? -3.272 -3.807 4.069 1.00 83.25 281 THR A N 1
ATOM 1816 C CA . THR A 1 281 ? -2.130 -3.124 4.682 1.00 83.25 281 THR A CA 1
ATOM 1817 C C . THR A 1 281 ? -1.627 -3.898 5.889 1.00 83.25 281 THR A C 1
ATOM 1819 O O . THR A 1 281 ? -2.296 -3.961 6.919 1.00 83.25 281 THR A O 1
ATOM 1822 N N . SER A 1 282 ? -0.396 -4.399 5.797 1.00 82.12 282 SER A N 1
ATOM 1823 C CA . SER A 1 282 ? 0.308 -5.062 6.891 1.00 82.12 282 SER A CA 1
ATOM 1824 C C . SER A 1 282 ? 1.374 -4.136 7.479 1.00 82.12 282 SER A C 1
ATOM 1826 O O . SER A 1 282 ? 2.310 -3.700 6.805 1.00 82.12 282 SER A O 1
ATOM 1828 N N . VAL A 1 283 ? 1.234 -3.782 8.758 1.00 83.56 283 VAL A N 1
ATOM 1829 C CA . VAL A 1 283 ? 2.180 -2.920 9.481 1.00 83.56 283 VAL A CA 1
ATOM 1830 C C . VAL A 1 283 ? 3.007 -3.772 10.433 1.00 83.56 283 VAL A C 1
ATOM 1832 O O . VAL A 1 283 ? 2.559 -4.092 11.533 1.00 83.56 283 VAL A O 1
ATOM 1835 N N . LEU A 1 284 ? 4.229 -4.106 10.018 1.00 78.50 284 LEU A N 1
ATOM 1836 C CA . LEU A 1 284 ? 5.166 -4.958 10.749 1.00 78.50 284 LEU A CA 1
ATOM 1837 C C . LEU A 1 284 ? 5.792 -4.243 11.969 1.00 78.50 284 LEU A C 1
ATOM 1839 O O . LEU A 1 284 ? 5.686 -3.017 12.103 1.00 78.50 284 LEU A O 1
ATOM 1843 N N . PRO A 1 285 ? 6.459 -4.987 12.877 1.00 74.00 285 PRO A N 1
ATOM 1844 C CA . PRO A 1 285 ? 7.075 -4.438 14.085 1.00 74.00 285 PRO A CA 1
ATOM 1845 C C . PRO A 1 285 ? 7.949 -3.210 13.843 1.00 74.00 285 PRO A C 1
ATOM 1847 O O . PRO A 1 285 ? 8.921 -3.301 13.123 1.00 74.00 285 PRO A O 1
ATOM 1850 N N . GLY A 1 286 ? 7.662 -2.050 14.435 1.00 68.12 286 GLY A N 1
ATOM 1851 C CA . GLY A 1 286 ? 8.434 -0.816 14.226 1.00 68.12 286 GLY A CA 1
ATOM 1852 C C . GLY A 1 286 ? 8.093 -0.049 12.939 1.00 68.12 286 GLY A C 1
ATOM 1853 O O . GLY A 1 286 ? 8.600 1.057 12.743 1.00 68.12 286 GLY A O 1
ATOM 1854 N N . GLY A 1 287 ? 7.238 -0.589 12.068 1.00 80.38 287 GLY A N 1
ATOM 1855 C CA . GLY A 1 287 ? 6.683 0.109 10.910 1.00 80.38 287 GLY A CA 1
ATOM 1856 C C . GLY A 1 287 ? 5.626 1.141 11.314 1.00 80.38 287 GLY A C 1
ATOM 1857 O O . GLY A 1 287 ? 4.958 1.018 12.346 1.00 80.38 287 GLY A O 1
ATOM 1858 N N . THR A 1 288 ? 5.468 2.203 10.517 1.00 82.19 288 THR A N 1
ATOM 1859 C CA . THR A 1 288 ? 4.431 3.221 10.749 1.00 82.19 288 THR A CA 1
ATOM 1860 C C . THR A 1 288 ? 3.624 3.524 9.489 1.00 82.19 288 THR A C 1
ATOM 1862 O O . THR A 1 288 ? 4.149 4.105 8.537 1.00 82.19 288 THR A O 1
ATOM 1865 N N . ALA A 1 289 ? 2.319 3.252 9.534 1.00 84.31 289 ALA A N 1
ATOM 1866 C CA . ALA A 1 289 ? 1.360 3.685 8.519 1.00 84.31 289 ALA A CA 1
ATOM 1867 C C . ALA A 1 289 ? 0.593 4.928 8.998 1.00 84.31 289 ALA A C 1
ATOM 1869 O O . ALA A 1 289 ? 0.092 4.973 10.127 1.00 84.31 289 ALA A O 1
ATOM 1870 N N . LYS A 1 290 ? 0.522 5.969 8.159 1.00 84.06 290 LYS A N 1
ATOM 1871 C CA . LYS A 1 290 ? -0.249 7.194 8.428 1.00 84.06 290 LYS A CA 1
ATOM 1872 C C . LYS A 1 290 ? -1.186 7.511 7.270 1.00 84.06 290 LYS A C 1
ATOM 1874 O O . LYS A 1 290 ? -0.717 7.794 6.168 1.00 84.06 290 LYS A O 1
ATOM 1879 N N . SER A 1 291 ? -2.476 7.589 7.564 1.00 84.31 291 SER A N 1
ATOM 1880 C CA . SER A 1 291 ? -3.521 7.940 6.602 1.00 84.31 291 SER A CA 1
ATOM 1881 C C . SER A 1 291 ? -4.138 9.294 6.943 1.00 84.31 291 SER A C 1
ATOM 1883 O O . SER A 1 291 ? -4.541 9.522 8.085 1.00 84.31 291 SER A O 1
ATOM 1885 N N . ALA A 1 292 ? -4.206 10.194 5.959 1.00 83.56 292 ALA A N 1
ATOM 1886 C CA . ALA A 1 292 ? -5.027 11.406 6.020 1.00 83.56 292 ALA A CA 1
ATOM 1887 C C . ALA A 1 292 ? -6.529 11.060 5.926 1.00 83.56 292 ALA A C 1
ATOM 1889 O O . ALA A 1 292 ? -6.879 9.885 5.974 1.00 83.56 292 ALA A O 1
ATOM 1890 N N . SER A 1 293 ? -7.394 12.076 5.867 1.00 81.56 293 SER A N 1
ATOM 1891 C CA . SER A 1 293 ? -8.859 11.950 5.902 1.00 81.56 293 SER A CA 1
ATOM 1892 C C . SER A 1 293 ? -9.473 11.408 4.611 1.00 81.56 293 SER A C 1
ATOM 1894 O O . SER A 1 293 ? -8.961 11.705 3.537 1.00 81.56 293 SER A O 1
ATOM 1896 N N . GLY A 1 294 ? -10.624 10.738 4.679 1.00 80.00 294 GLY A N 1
ATOM 1897 C CA . GLY A 1 294 ? -11.353 10.263 3.498 1.00 80.00 294 GLY A CA 1
ATOM 1898 C C . GLY A 1 294 ? -10.725 9.045 2.821 1.00 80.00 294 GLY A C 1
ATOM 1899 O O . GLY A 1 294 ? -10.950 8.835 1.634 1.00 80.00 294 GLY A O 1
ATOM 1900 N N . ASN A 1 295 ? -9.885 8.288 3.528 1.00 85.56 295 ASN A N 1
ATOM 1901 C CA . ASN A 1 295 ? -9.290 7.060 3.002 1.00 85.56 295 ASN A CA 1
ATOM 1902 C C . ASN A 1 295 ? -10.162 5.847 3.320 1.00 85.56 295 ASN A C 1
ATOM 1904 O O . ASN A 1 295 ? -10.759 5.786 4.395 1.00 85.56 295 ASN A O 1
ATOM 1908 N N . THR A 1 296 ? -10.161 4.874 2.411 1.00 84.81 296 THR A N 1
ATOM 1909 C CA . THR A 1 296 ? -10.815 3.573 2.586 1.00 84.81 296 THR A CA 1
ATOM 1910 C C . THR A 1 296 ? -9.753 2.485 2.700 1.00 84.81 296 THR A C 1
ATOM 1912 O O . THR A 1 296 ? -8.866 2.409 1.853 1.00 84.81 296 THR A O 1
ATOM 1915 N N . ALA A 1 297 ? -9.821 1.656 3.735 1.00 85.19 297 ALA A N 1
ATOM 1916 C CA . ALA A 1 297 ? -9.023 0.441 3.865 1.00 85.19 297 ALA A CA 1
ATOM 1917 C C . ALA A 1 297 ? -9.960 -0.772 3.917 1.00 85.19 297 ALA A C 1
ATOM 1919 O O . ALA A 1 297 ? -10.943 -0.731 4.655 1.00 85.19 297 ALA A O 1
ATOM 1920 N N . VAL A 1 298 ? -9.697 -1.830 3.153 1.00 80.12 298 VAL A N 1
ATOM 1921 C CA . VAL A 1 298 ? -10.477 -3.070 3.283 1.00 80.12 298 VAL A CA 1
ATOM 1922 C C . VAL A 1 298 ? -9.937 -3.866 4.465 1.00 80.12 298 VAL A C 1
ATOM 1924 O O . VAL A 1 298 ? -10.666 -4.071 5.420 1.00 80.12 298 VAL A O 1
ATOM 1927 N N . GLU A 1 299 ? -8.647 -4.168 4.494 1.00 81.31 299 GLU A N 1
ATOM 1928 C CA . GLU A 1 299 ? -8.016 -4.935 5.561 1.00 81.31 299 GLU A CA 1
ATOM 1929 C C . GLU A 1 299 ? -6.770 -4.215 6.084 1.00 81.31 299 GLU A C 1
ATOM 1931 O O . GLU A 1 299 ? -5.923 -3.715 5.336 1.00 81.31 299 GLU A O 1
ATOM 1936 N N . THR A 1 300 ? -6.654 -4.110 7.407 1.00 84.50 300 THR A N 1
ATOM 1937 C CA . THR A 1 300 ? -5.452 -3.589 8.061 1.00 84.50 300 THR A CA 1
ATOM 1938 C C . THR A 1 300 ? -5.018 -4.506 9.193 1.00 84.50 300 THR A C 1
ATOM 1940 O O . THR A 1 300 ? -5.701 -4.610 10.210 1.00 84.50 300 THR A O 1
ATOM 1943 N N . SER A 1 301 ? -3.829 -5.091 9.060 1.00 83.94 301 SER A N 1
ATOM 1944 C CA . SER A 1 301 ? -3.190 -5.903 10.094 1.00 83.94 301 SER A CA 1
ATOM 1945 C C . SER A 1 301 ? -2.037 -5.135 10.739 1.00 83.94 301 SER A C 1
ATOM 1947 O O . SER A 1 301 ? -1.108 -4.676 10.072 1.00 83.94 301 SER A O 1
ATOM 1949 N N . VAL A 1 302 ? -2.087 -4.945 12.059 1.00 84.50 302 VAL A N 1
ATOM 1950 C CA . VAL A 1 302 ? -1.052 -4.237 12.827 1.00 84.50 302 VAL A CA 1
ATOM 1951 C C . VAL A 1 302 ? -0.312 -5.228 13.714 1.00 84.50 302 VAL A C 1
ATOM 1953 O O . VAL A 1 302 ? -0.802 -5.601 14.779 1.00 84.50 302 VAL A O 1
ATOM 1956 N N . LEU A 1 303 ? 0.886 -5.621 13.287 1.00 80.12 303 LEU A N 1
ATOM 1957 C CA . LEU A 1 303 ? 1.743 -6.605 13.948 1.00 80.12 303 LEU A CA 1
ATOM 1958 C C . LEU A 1 303 ? 2.452 -6.039 15.201 1.00 80.12 303 LEU A C 1
ATOM 1960 O O . LEU A 1 303 ? 2.454 -4.822 15.428 1.00 80.12 303 LEU A O 1
ATOM 1964 N N . PRO A 1 304 ? 3.071 -6.901 16.036 1.00 76.31 304 PRO A N 1
ATOM 1965 C CA . PRO A 1 304 ? 3.723 -6.506 17.287 1.00 76.31 304 PRO A CA 1
ATOM 1966 C C . PRO A 1 304 ? 4.710 -5.344 17.166 1.00 76.31 304 PRO A C 1
ATOM 1968 O O . PRO A 1 304 ? 5.743 -5.486 16.545 1.00 76.31 304 PRO A O 1
ATOM 1971 N N . GLY A 1 305 ? 4.461 -4.186 17.779 1.00 69.94 305 GLY A N 1
ATOM 1972 C CA . GLY A 1 305 ? 5.334 -3.007 17.682 1.00 69.94 305 GLY A CA 1
ATOM 1973 C C . GLY A 1 305 ? 5.092 -2.136 16.443 1.00 69.94 305 GLY A C 1
ATOM 1974 O O . GLY A 1 305 ? 5.704 -1.075 16.318 1.00 69.94 305 GLY A O 1
ATOM 1975 N N . GLY A 1 306 ? 4.204 -2.542 15.533 1.00 81.88 306 GLY A N 1
ATOM 1976 C CA . GLY A 1 306 ? 3.715 -1.718 14.430 1.00 81.88 306 GLY A CA 1
ATOM 1977 C C . GLY A 1 306 ? 2.753 -0.630 14.915 1.00 81.88 306 GLY A C 1
ATOM 1978 O O . GLY A 1 306 ? 2.077 -0.770 15.940 1.00 81.88 306 GLY A O 1
ATOM 1979 N N . THR A 1 307 ? 2.691 0.498 14.201 1.00 83.44 307 THR A N 1
ATOM 1980 C CA . THR A 1 307 ? 1.756 1.590 14.519 1.00 83.44 307 THR A CA 1
ATOM 1981 C C . THR A 1 307 ? 0.976 2.063 13.295 1.00 83.44 307 THR A C 1
ATOM 1983 O O . THR A 1 307 ? 1.547 2.668 12.386 1.00 83.44 307 THR A O 1
ATOM 1986 N N . ALA A 1 308 ? -0.349 1.913 13.331 1.00 85.25 308 ALA A N 1
ATOM 1987 C CA . ALA A 1 308 ? -1.265 2.513 12.363 1.00 85.25 308 ALA A CA 1
ATOM 1988 C C . ALA A 1 308 ? -1.913 3.782 12.943 1.00 85.25 308 ALA A C 1
ATOM 1990 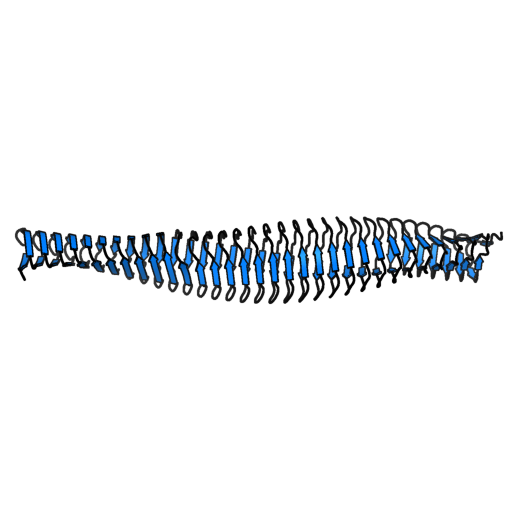O O . ALA A 1 308 ? -2.389 3.791 14.083 1.00 85.25 308 ALA A O 1
ATOM 1991 N N . LYS A 1 309 ? -1.909 4.883 12.181 1.00 85.19 309 LYS A N 1
ATOM 1992 C CA . LYS A 1 309 ? -2.568 6.146 12.553 1.00 85.19 309 LYS A CA 1
ATOM 1993 C C . LYS A 1 309 ? -3.480 6.633 11.433 1.00 85.19 309 LYS A C 1
ATOM 1995 O O . LYS A 1 309 ? -2.990 6.975 10.358 1.00 85.19 309 LYS A O 1
ATOM 2000 N N . SER A 1 310 ? -4.761 6.778 11.736 1.00 85.50 310 SER A N 1
ATOM 2001 C CA . SER A 1 310 ? -5.774 7.300 10.818 1.00 85.50 310 SER A CA 1
ATOM 2002 C C . SER A 1 310 ? -6.268 8.668 11.280 1.00 85.50 31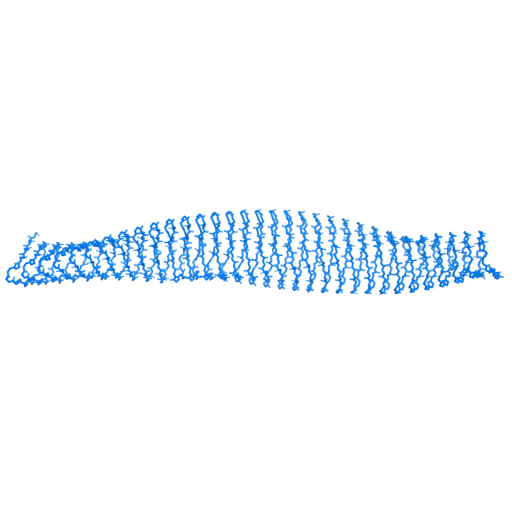0 SER A C 1
ATOM 2004 O O . SER A 1 310 ? -6.642 8.834 12.444 1.00 85.50 310 SER A O 1
ATOM 2006 N N . ALA A 1 311 ? -6.261 9.650 10.376 1.00 84.94 311 ALA A N 1
ATOM 2007 C CA . ALA A 1 311 ? -6.953 10.926 10.555 1.00 84.94 311 ALA A CA 1
ATOM 2008 C C . ALA A 1 311 ? -8.482 10.739 10.472 1.00 84.94 311 ALA A C 1
ATOM 2010 O O . ALA A 1 311 ? -8.954 9.606 10.448 1.00 84.94 311 ALA A O 1
ATOM 2011 N N . SER A 1 312 ? -9.234 11.841 10.512 1.00 82.00 312 SER A N 1
ATOM 2012 C CA . SER A 1 312 ? -10.699 11.854 10.578 1.00 82.00 312 SER A CA 1
ATOM 2013 C C . SER A 1 312 ? -11.377 11.500 9.257 1.00 82.00 312 SER A C 1
ATOM 2015 O O . SER A 1 312 ? -10.863 11.871 8.207 1.00 82.00 312 SER A O 1
ATOM 2017 N N . GLY A 1 313 ? -12.569 10.906 9.291 1.00 80.31 313 GLY A N 1
ATOM 2018 C CA . GLY A 1 313 ? -13.358 10.613 8.088 1.00 80.31 313 GLY A CA 1
ATOM 2019 C C . GLY A 1 313 ? -12.841 9.429 7.272 1.00 80.31 313 GLY A C 1
ATOM 2020 O O . GLY A 1 313 ? -13.059 9.397 6.066 1.00 80.31 313 GLY A O 1
ATOM 2021 N N . ASN A 1 314 ? -12.102 8.506 7.888 1.00 86.06 314 ASN A N 1
ATOM 2022 C CA . ASN A 1 314 ? -11.637 7.286 7.224 1.00 86.06 314 ASN A CA 1
ATOM 2023 C C . ASN A 1 314 ? -12.614 6.132 7.435 1.00 86.06 314 ASN A C 1
ATOM 2025 O O . ASN A 1 314 ? -13.214 6.024 8.506 1.00 86.06 314 ASN A O 1
ATOM 2029 N N . THR A 1 315 ? -12.689 5.241 6.451 1.00 84.88 315 THR A N 1
ATOM 2030 C CA . THR A 1 315 ? -13.469 4.004 6.509 1.00 84.88 315 THR A CA 1
ATOM 2031 C C . THR A 1 315 ? -12.525 2.806 6.491 1.00 84.88 315 THR A C 1
ATOM 2033 O O . THR A 1 315 ? -11.654 2.731 5.628 1.00 84.88 315 THR A O 1
ATOM 2036 N N . ALA A 1 316 ? -12.672 1.877 7.433 1.00 85.38 316 ALA A N 1
ATOM 2037 C CA . ALA A 1 316 ? -12.015 0.573 7.381 1.00 85.38 316 ALA A CA 1
ATOM 2038 C C . ALA A 1 316 ? -13.069 -0.539 7.390 1.00 85.38 316 ALA A C 1
ATOM 2040 O O . ALA A 1 316 ? -14.035 -0.440 8.146 1.00 85.38 316 ALA A O 1
ATOM 2041 N N . VAL A 1 317 ? -12.909 -1.580 6.575 1.00 80.06 317 VAL A N 1
ATOM 2042 C CA . VAL A 1 317 ? -13.779 -2.761 6.672 1.00 80.06 317 VAL A CA 1
ATOM 2043 C C . VAL A 1 317 ? -13.294 -3.624 7.831 1.00 80.06 317 VAL A C 1
ATOM 2045 O O . VAL A 1 317 ? -14.014 -3.761 8.807 1.00 80.06 317 VAL A O 1
ATOM 2048 N N . GLU A 1 318 ? -12.041 -4.059 7.822 1.00 82.25 318 GLU A N 1
ATOM 2049 C CA . GLU A 1 318 ? -11.472 -4.916 8.856 1.00 82.25 318 GLU A CA 1
ATOM 2050 C C . GLU A 1 318 ? -10.178 -4.324 9.424 1.00 82.25 318 GLU A C 1
ATOM 2052 O O . GLU A 1 318 ? -9.316 -3.794 8.715 1.00 82.25 318 GLU A O 1
ATOM 2057 N N . THR A 1 319 ? -10.030 -4.379 10.746 1.00 84.88 319 THR A N 1
ATOM 2058 C CA . THR A 1 319 ? -8.782 -4.023 11.426 1.00 84.88 319 THR A CA 1
ATOM 2059 C C . THR A 1 319 ? -8.422 -5.067 12.473 1.00 84.88 319 THR A C 1
ATOM 2061 O O . THR A 1 319 ? -9.088 -5.179 13.500 1.00 84.88 319 THR A O 1
ATOM 2064 N N . SER A 1 320 ? -7.308 -5.764 12.260 1.00 84.44 320 SER A N 1
ATOM 2065 C CA . SER A 1 320 ? -6.736 -6.719 13.208 1.00 84.44 320 SER A CA 1
ATOM 2066 C C . SER A 1 320 ? -5.502 -6.124 13.887 1.00 84.44 320 SER A C 1
ATOM 2068 O O . SER A 1 320 ? -4.560 -5.670 13.235 1.00 84.44 320 SER A O 1
ATOM 2070 N N . VAL A 1 321 ? -5.489 -6.080 15.221 1.00 84.75 321 VAL A N 1
ATOM 2071 C CA . VAL A 1 321 ? -4.362 -5.552 16.008 1.00 84.75 321 VAL A CA 1
ATOM 2072 C C . VAL A 1 321 ? -3.749 -6.665 16.842 1.00 84.75 321 VAL A C 1
ATOM 2074 O O . VAL A 1 321 ? -4.306 -7.071 17.860 1.00 84.75 321 VAL A O 1
ATOM 2077 N N . LEU A 1 322 ? -2.570 -7.121 16.421 1.00 80.06 322 LEU A N 1
ATOM 2078 C CA . LEU A 1 322 ? -1.808 -8.217 17.015 1.00 80.06 322 LEU A CA 1
ATOM 2079 C C . LEU A 1 322 ? -1.053 -7.796 18.297 1.00 80.06 322 LEU A C 1
ATOM 2081 O O . LEU A 1 322 ? -0.940 -6.601 18.597 1.00 80.06 322 LEU A O 1
ATOM 2085 N N . PRO A 1 323 ? -0.515 -8.761 19.074 1.00 75.12 323 PRO A N 1
ATOM 2086 C CA . PRO A 1 323 ? 0.170 -8.507 20.343 1.00 75.12 323 PRO A CA 1
ATOM 2087 C C . PRO A 1 323 ? 1.253 -7.427 20.290 1.00 75.12 323 PRO A C 1
ATOM 2089 O O . PRO A 1 323 ? 2.271 -7.619 19.659 1.00 75.12 323 PRO A O 1
ATOM 2092 N N . GLY A 1 324 ? 1.102 -6.291 20.972 1.00 70.44 324 GLY A N 1
ATOM 2093 C CA . GLY A 1 324 ? 2.074 -5.187 20.953 1.00 70.44 324 GLY A CA 1
ATOM 2094 C C . GLY A 1 324 ? 1.906 -4.210 19.783 1.00 70.44 324 GLY A C 1
ATOM 2095 O O . GLY A 1 324 ? 2.599 -3.192 19.736 1.00 70.44 324 GLY A O 1
ATOM 2096 N N . GLY A 1 325 ? 0.994 -4.475 18.846 1.00 82.12 325 GLY A N 1
ATOM 2097 C CA . GLY A 1 325 ? 0.582 -3.535 17.805 1.00 82.12 325 GLY A CA 1
ATOM 2098 C C . GLY A 1 325 ? -0.282 -2.403 18.368 1.00 82.12 325 GLY A C 1
ATOM 2099 O O . GLY A 1 325 ? -0.973 -2.557 19.379 1.00 82.12 325 GLY A O 1
ATOM 2100 N N . THR A 1 326 ? -0.239 -1.225 17.738 1.00 83.88 326 THR A N 1
ATOM 2101 C CA . THR A 1 326 ? -1.069 -0.078 18.140 1.00 83.88 326 THR A CA 1
ATOM 2102 C C . THR A 1 326 ? -1.797 0.557 16.959 1.00 83.88 326 THR A C 1
ATOM 2104 O O . THR A 1 326 ? -1.165 1.157 16.088 1.00 83.88 326 THR A O 1
ATOM 2107 N N . ALA A 1 327 ? -3.130 0.557 16.995 1.00 85.62 327 ALA A N 1
ATOM 2108 C CA . ALA A 1 327 ? -3.965 1.326 16.072 1.00 85.62 327 ALA A CA 1
ATOM 2109 C C . ALA A 1 327 ? -4.527 2.583 16.757 1.00 85.62 327 ALA A C 1
ATOM 2111 O O . ALA A 1 327 ? -5.043 2.529 17.879 1.00 85.62 327 ALA A O 1
ATOM 2112 N N . LYS A 1 328 ? -4.407 3.743 16.102 1.00 85.44 328 LYS A N 1
ATOM 2113 C CA . LYS A 1 328 ? -4.957 5.021 16.578 1.00 85.44 328 LYS A CA 1
ATOM 2114 C C . LYS A 1 328 ? -5.835 5.659 15.510 1.00 85.44 328 LYS A C 1
ATOM 2116 O O . LYS A 1 328 ? -5.341 5.965 14.427 1.00 85.44 328 LYS A O 1
ATOM 2121 N N . SER A 1 329 ? -7.074 5.963 15.866 1.00 85.25 329 SER A N 1
ATOM 2122 C CA . SER A 1 329 ? -8.047 6.611 14.985 1.00 85.25 329 SER A CA 1
ATOM 2123 C C . SER A 1 329 ? -8.449 7.971 15.548 1.00 85.25 329 SER A C 1
ATOM 2125 O O . SER A 1 329 ? -8.811 8.075 16.721 1.00 85.25 329 SER A O 1
ATOM 2127 N N . ALA A 1 330 ? -8.369 9.016 14.722 1.00 85.19 330 ALA A N 1
ATOM 2128 C CA . ALA A 1 330 ? -8.975 10.316 15.006 1.00 85.19 330 ALA A CA 1
ATOM 2129 C C . ALA A 1 330 ? -10.511 10.243 14.880 1.00 85.19 330 ALA A C 1
ATOM 2131 O O . ALA A 1 330 ? -11.058 9.152 14.742 1.00 85.19 330 ALA A O 1
ATOM 2132 N N . SER A 1 331 ? -11.185 11.388 15.009 1.00 81.12 331 SER A N 1
ATOM 2133 C CA . SER A 1 331 ? -12.646 11.507 15.083 1.00 81.12 331 SER A CA 1
ATOM 2134 C C . SER A 1 331 ? -13.359 11.292 13.748 1.00 81.12 331 SER A C 1
ATOM 2136 O O . SER A 1 331 ? -12.819 11.676 12.717 1.00 81.12 331 SER A O 1
ATOM 2138 N N . GLY A 1 332 ? -14.601 10.808 13.750 1.00 79.50 332 GLY A N 1
ATOM 2139 C CA . GLY A 1 332 ? -15.409 10.671 12.531 1.00 79.50 332 GLY A CA 1
ATOM 2140 C C . GLY A 1 332 ? -15.021 9.489 11.643 1.00 79.50 332 GLY A C 1
ATOM 2141 O O . GLY A 1 332 ? -15.318 9.510 10.453 1.00 79.50 332 GLY A O 1
ATOM 2142 N N . ASN A 1 333 ? -14.310 8.494 12.176 1.00 84.44 333 ASN A N 1
ATOM 2143 C CA . ASN A 1 333 ? -13.947 7.293 11.421 1.00 84.44 333 ASN A CA 1
ATOM 2144 C C . ASN A 1 333 ? -15.042 6.232 11.517 1.00 84.44 333 ASN A C 1
ATOM 2146 O O . ASN A 1 333 ? -15.680 6.106 12.560 1.00 84.44 333 ASN A O 1
ATOM 2150 N N . THR A 1 334 ? -15.215 5.452 10.452 1.00 83.12 334 THR A N 1
ATOM 2151 C CA . THR A 1 334 ? -16.120 4.297 10.412 1.00 83.12 334 THR A CA 1
ATOM 2152 C C . THR A 1 334 ? -15.303 3.019 10.282 1.00 83.12 334 THR A C 1
ATOM 2154 O O . THR A 1 334 ? -14.461 2.925 9.395 1.00 83.12 334 THR A O 1
ATOM 2157 N N . THR A 1 335 ? -15.522 2.037 11.148 1.00 82.56 335 THR A N 1
ATOM 2158 C CA . THR A 1 335 ? -14.899 0.712 11.043 1.00 82.56 335 THR A CA 1
ATOM 2159 C C . THR A 1 335 ? -15.977 -0.364 11.070 1.00 82.56 335 THR A C 1
ATOM 2161 O O . THR A 1 335 ? -16.842 -0.316 11.939 1.00 82.56 335 THR A O 1
ATOM 2164 N N . VAL A 1 336 ? -15.975 -1.321 10.141 1.00 78.06 336 VAL A N 1
ATOM 2165 C CA . VAL A 1 336 ? -16.968 -2.409 10.193 1.00 78.06 336 VAL A CA 1
ATOM 2166 C C . VAL A 1 336 ? -16.568 -3.386 11.294 1.00 78.06 336 VAL A C 1
ATOM 2168 O O . VAL A 1 336 ? -17.271 -3.484 12.289 1.00 78.06 336 VAL A O 1
ATOM 2171 N N . GLU A 1 337 ? -15.384 -3.975 11.215 1.00 81.56 337 GLU A N 1
ATOM 2172 C CA . GLU A 1 337 ? -14.905 -4.971 12.166 1.00 81.56 337 GLU A CA 1
ATOM 2173 C C . GLU A 1 337 ? -13.561 -4.562 12.776 1.00 81.56 337 GLU A C 1
ATOM 2175 O O . GLU A 1 337 ? -12.674 -3.997 12.126 1.00 81.56 337 GLU A O 1
ATOM 2180 N N . THR A 1 338 ? -13.396 -4.809 14.073 1.00 83.69 338 THR A N 1
ATOM 2181 C CA . THR A 1 338 ? -12.115 -4.636 14.758 1.00 83.69 338 THR A CA 1
ATOM 2182 C C . THR A 1 338 ? -11.834 -5.805 15.690 1.00 83.69 338 THR A C 1
ATOM 2184 O O . THR A 1 338 ? -12.531 -5.994 16.684 1.00 83.69 338 THR A O 1
ATOM 2187 N N . SER A 1 339 ? -10.747 -6.528 15.423 1.00 82.88 339 SER A N 1
ATOM 2188 C CA . SER A 1 339 ? -10.245 -7.608 16.271 1.00 82.88 339 SER A CA 1
ATOM 2189 C C . SER A 1 339 ? -8.981 -7.164 17.007 1.00 82.88 339 SER A C 1
ATOM 2191 O O . SER A 1 339 ? -7.993 -6.738 16.404 1.00 82.88 339 SER A O 1
ATOM 2193 N N . VAL A 1 340 ? -8.999 -7.220 18.339 1.00 83.12 340 VAL A N 1
ATOM 2194 C CA . VAL A 1 340 ? -7.865 -6.837 19.193 1.00 83.12 340 VAL A CA 1
ATOM 2195 C C . VAL A 1 340 ? -7.324 -8.073 19.895 1.00 83.12 340 VAL A C 1
ATOM 2197 O O . VAL A 1 340 ? -7.895 -8.538 20.880 1.00 83.12 340 VAL A O 1
ATOM 2200 N N . LEU A 1 341 ? -6.196 -8.581 19.403 1.00 78.06 341 LEU A N 1
ATOM 2201 C CA . LEU A 1 341 ? -5.521 -9.775 19.909 1.00 78.06 341 LEU A CA 1
ATOM 2202 C C . LEU A 1 341 ? -4.746 -9.503 21.220 1.00 78.06 341 LEU A C 1
ATOM 2204 O O . LEU A 1 341 ? -4.537 -8.345 21.601 1.00 78.06 341 LEU A O 1
ATOM 2208 N N . PRO A 1 342 ? -4.299 -10.558 21.933 1.00 75.06 342 PRO A N 1
ATOM 2209 C CA . PRO A 1 342 ? -3.596 -10.446 23.213 1.00 75.06 342 PRO A CA 1
ATOM 2210 C C . PRO A 1 342 ? -2.424 -9.460 23.220 1.00 75.06 342 PRO A C 1
ATOM 2212 O O . PRO A 1 342 ? -1.429 -9.703 22.572 1.00 75.06 342 PRO A O 1
ATOM 2215 N N . GLY A 1 343 ? -2.475 -8.357 23.965 1.00 67.81 343 GLY A N 1
ATOM 2216 C CA . GLY A 1 343 ? -1.410 -7.343 24.007 1.00 67.81 343 GLY A CA 1
ATOM 2217 C C . GLY A 1 343 ? -1.501 -6.276 22.909 1.00 67.81 343 GLY A C 1
ATOM 2218 O O . GLY A 1 343 ? -0.727 -5.318 22.929 1.00 67.81 343 GLY A O 1
ATOM 2219 N N . GLY A 1 344 ? -2.431 -6.401 21.961 1.00 80.00 344 GLY A N 1
ATOM 2220 C CA . GLY A 1 344 ? -2.766 -5.356 20.995 1.00 80.00 344 GLY A CA 1
ATOM 2221 C C . GLY A 1 344 ? -3.506 -4.190 21.655 1.00 80.00 344 GLY A C 1
ATOM 2222 O O . GLY A 1 344 ? -4.201 -4.357 22.662 1.00 80.00 344 GLY A O 1
ATOM 2223 N N . THR A 1 345 ? -3.344 -2.976 21.118 1.00 82.06 345 THR A N 1
ATOM 2224 C CA . THR A 1 345 ? -4.020 -1.779 21.643 1.00 82.06 345 THR A CA 1
ATOM 2225 C C . THR A 1 345 ? -4.695 -0.956 20.550 1.00 82.06 345 THR A C 1
ATOM 2227 O O . THR A 1 345 ? -4.029 -0.449 19.646 1.00 82.06 345 THR A O 1
ATOM 2230 N N . THR A 1 346 ? -5.994 -0.691 20.705 1.00 84.81 346 THR A N 1
ATOM 2231 C CA . THR A 1 346 ? -6.727 0.291 19.889 1.00 84.81 346 THR A CA 1
ATOM 2232 C C . THR A 1 346 ? -7.049 1.548 20.699 1.00 84.81 346 THR A C 1
ATOM 2234 O O . THR A 1 346 ? -7.358 1.500 21.895 1.00 84.81 346 THR A O 1
ATOM 2237 N N . LYS A 1 347 ? -6.925 2.721 20.064 1.00 84.38 347 LYS A N 1
ATOM 2238 C CA . LYS A 1 347 ? -7.306 4.021 20.639 1.00 84.38 347 LYS A CA 1
ATOM 2239 C C . LYS A 1 347 ? -8.113 4.828 19.627 1.00 84.38 347 LYS A C 1
ATOM 2241 O O . LYS A 1 347 ? -7.537 5.333 18.665 1.00 84.38 347 LYS A O 1
ATOM 2246 N N . SER A 1 348 ? -9.394 5.024 19.904 1.00 83.44 348 SER A N 1
ATOM 2247 C CA . SER A 1 348 ? -10.307 5.814 19.075 1.00 83.44 348 SER A CA 1
ATOM 2248 C C . SER A 1 348 ? -10.643 7.145 19.745 1.00 83.44 348 SER A C 1
ATOM 2250 O O . SER A 1 348 ? -10.978 7.183 20.931 1.00 83.44 348 SER A O 1
ATOM 2252 N N . ALA A 1 349 ? -10.523 8.243 18.996 1.00 82.94 349 ALA A N 1
ATOM 2253 C CA . ALA A 1 349 ? -11.043 9.555 19.380 1.00 82.94 349 ALA A CA 1
ATOM 2254 C C . ALA A 1 349 ? -12.578 9.602 19.235 1.00 82.94 349 ALA A C 1
ATOM 2256 O O . ALA A 1 349 ? -13.193 8.571 18.978 1.00 82.94 349 ALA A O 1
ATOM 2257 N N . SER A 1 350 ? -13.173 10.773 19.474 1.00 78.12 350 SER A N 1
ATOM 2258 C CA . SER A 1 350 ? -14.623 10.995 19.551 1.00 78.12 350 SER A CA 1
ATOM 2259 C C . SER A 1 350 ? -15.339 10.959 18.201 1.00 78.12 350 SER A C 1
ATOM 2261 O O . SER A 1 350 ? -14.759 11.387 17.212 1.00 78.12 350 SER A O 1
ATOM 2263 N N . GLY A 1 351 ? -16.617 10.580 18.149 1.00 75.94 351 GLY A N 1
ATOM 2264 C CA . GLY A 1 351 ? -17.416 10.603 16.915 1.00 75.94 351 GLY A CA 1
ATOM 2265 C C . GLY A 1 351 ? -17.136 9.450 15.948 1.00 75.94 351 GLY A C 1
ATOM 2266 O O . GLY A 1 351 ? -17.454 9.570 14.769 1.00 75.94 351 GLY A O 1
ATOM 2267 N N . ASN A 1 352 ? -16.489 8.373 16.397 1.00 81.06 352 ASN A N 1
ATOM 2268 C CA . ASN A 1 352 ? -16.232 7.199 15.558 1.00 81.06 352 ASN A CA 1
ATOM 2269 C C . ASN A 1 352 ? -17.407 6.225 15.601 1.00 81.06 352 ASN A C 1
ATOM 2271 O O . ASN A 1 352 ? -17.999 6.033 16.659 1.00 81.06 352 ASN A O 1
ATOM 2275 N N . THR A 1 353 ? -17.693 5.579 14.475 1.00 80.25 353 THR A N 1
ATOM 2276 C CA . THR A 1 353 ? -18.671 4.491 14.375 1.00 80.25 353 THR A CA 1
ATOM 2277 C C . THR A 1 353 ? -17.937 3.176 14.155 1.00 80.25 353 THR A C 1
ATOM 2279 O O . THR A 1 353 ? -17.112 3.079 13.251 1.00 80.25 353 THR A O 1
ATOM 2282 N N . THR A 1 354 ? -18.232 2.164 14.957 1.00 78.31 354 THR A N 1
ATOM 2283 C CA . THR A 1 354 ? -17.720 0.806 14.786 1.00 78.31 354 THR A CA 1
ATOM 2284 C C . THR A 1 354 ? -18.892 -0.170 14.786 1.00 78.31 354 THR A C 1
ATOM 2286 O O . THR A 1 354 ? -19.754 -0.063 15.653 1.00 78.31 354 THR A O 1
ATOM 2289 N N . VAL A 1 355 ? -18.976 -1.093 13.828 1.00 74.12 355 VAL A N 1
ATOM 2290 C CA . VAL A 1 355 ? -20.072 -2.077 13.832 1.00 74.12 355 VAL A CA 1
ATOM 2291 C C . VAL A 1 355 ? -19.761 -3.168 14.852 1.00 74.12 355 VAL A C 1
ATOM 2293 O O . VAL A 1 355 ? -20.472 -3.278 15.842 1.00 74.12 355 VAL A O 1
ATOM 2296 N N . GLU A 1 356 ? -18.640 -3.863 14.713 1.00 77.81 356 GLU A N 1
ATOM 2297 C CA . GLU A 1 356 ? -18.263 -4.973 15.584 1.00 77.81 356 GLU A CA 1
ATOM 2298 C C . GLU A 1 356 ? -16.872 -4.769 16.194 1.00 77.81 356 GLU A C 1
ATOM 2300 O O . GLU A 1 356 ? -15.930 -4.294 15.551 1.00 77.81 356 GLU A O 1
ATOM 2305 N N . THR A 1 357 ? -16.724 -5.103 17.475 1.00 80.44 357 THR A N 1
ATOM 2306 C CA . THR A 1 357 ? -15.419 -5.150 18.142 1.00 80.44 357 THR A CA 1
ATOM 2307 C C . THR A 1 357 ? -15.266 -6.423 18.961 1.00 80.44 357 THR A C 1
ATOM 2309 O O . THR A 1 357 ? -15.989 -6.627 19.934 1.00 80.44 357 THR A O 1
ATOM 2312 N N . SER A 1 358 ? -14.246 -7.217 18.641 1.00 80.56 358 SER A N 1
ATOM 2313 C CA . SER A 1 358 ? -13.830 -8.379 19.425 1.00 80.56 358 SER A CA 1
ATOM 2314 C C . SER A 1 358 ? -12.517 -8.091 20.148 1.00 80.56 358 SER A C 1
ATOM 2316 O O . SER A 1 358 ? -11.511 -7.728 19.534 1.00 80.56 358 SER A O 1
ATOM 2318 N N . VAL A 1 359 ? -12.505 -8.215 21.478 1.00 80.06 359 VAL A N 1
ATOM 2319 C CA . VAL A 1 359 ? -11.300 -8.021 22.300 1.00 80.06 359 VAL A CA 1
ATOM 2320 C C . VAL A 1 359 ? -10.909 -9.333 22.965 1.00 80.06 359 VAL A C 1
ATOM 2322 O O . VAL A 1 359 ? -11.543 -9.773 23.925 1.00 80.06 359 VAL A O 1
ATOM 2325 N N . LEU A 1 360 ? -9.825 -9.929 22.472 1.00 76.12 360 LEU A N 1
ATOM 2326 C CA . LEU A 1 360 ? -9.268 -11.199 22.929 1.00 76.12 360 LEU A CA 1
ATOM 2327 C C . LEU A 1 360 ? -8.464 -11.057 24.244 1.00 76.12 360 LEU A C 1
ATOM 2329 O O . LEU A 1 360 ? -8.141 -9.941 24.668 1.00 76.12 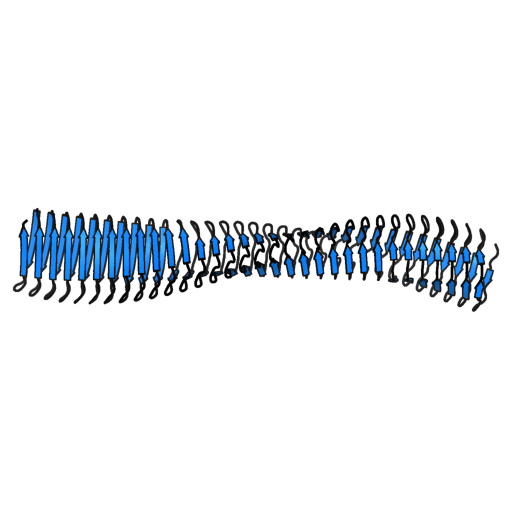360 LEU A O 1
ATOM 2333 N N . PRO A 1 361 ? -8.115 -12.181 24.905 1.00 71.88 361 PRO A N 1
ATOM 2334 C CA . PRO A 1 361 ? -7.385 -12.194 26.175 1.00 71.88 361 PRO A CA 1
ATOM 2335 C C . PRO A 1 361 ? -6.124 -11.326 26.195 1.00 71.88 361 PRO A C 1
ATOM 2337 O O . PRO A 1 361 ? -5.180 -11.617 25.490 1.00 71.88 361 PRO A O 1
ATOM 2340 N N . GLY A 1 362 ? -6.045 -10.275 27.011 1.00 66.19 362 GLY A N 1
ATOM 2341 C CA . GLY A 1 362 ? -4.885 -9.375 27.084 1.00 66.19 362 GLY A CA 1
ATOM 2342 C C . GLY A 1 362 ? -4.902 -8.223 26.071 1.00 66.19 362 GLY A C 1
ATOM 2343 O O . GLY A 1 362 ? -4.037 -7.349 26.132 1.00 66.19 362 GLY A O 1
ATOM 2344 N N . GLY A 1 363 ? -5.866 -8.183 25.148 1.00 77.56 363 GLY A N 1
ATOM 2345 C CA . GLY A 1 363 ? -6.112 -7.041 24.267 1.00 77.56 363 GLY A CA 1
ATOM 2346 C C . GLY A 1 363 ? -6.714 -5.849 25.022 1.00 77.56 363 GLY A C 1
ATOM 2347 O O . GLY A 1 363 ? -7.398 -6.006 26.039 1.00 77.56 363 GLY A O 1
ATOM 2348 N N . THR A 1 364 ? -6.449 -4.628 24.548 1.00 80.31 364 THR A N 1
ATOM 2349 C CA . THR A 1 364 ? -7.013 -3.401 25.136 1.00 80.31 364 THR A CA 1
ATOM 2350 C C . THR A 1 364 ? -7.638 -2.497 24.078 1.00 80.31 364 THR A C 1
ATOM 2352 O O . THR A 1 364 ? -6.929 -1.939 23.241 1.00 80.31 364 THR A O 1
ATOM 2355 N N . ALA A 1 365 ? -8.943 -2.248 24.186 1.00 81.06 365 ALA A N 1
ATOM 2356 C CA . ALA A 1 365 ? -9.638 -1.249 23.376 1.00 81.06 365 ALA A CA 1
ATOM 2357 C C . ALA A 1 365 ? -10.013 -0.014 24.204 1.00 81.06 365 ALA A C 1
ATOM 2359 O O . ALA A 1 365 ? -10.574 -0.123 25.300 1.00 81.06 365 ALA A O 1
ATOM 2360 N N . ARG A 1 366 ? -9.694 1.185 23.697 1.00 82.06 366 ARG A N 1
ATOM 2361 C CA . ARG A 1 366 ? -10.023 2.455 24.361 1.00 82.06 366 ARG A CA 1
ATOM 2362 C C . ARG A 1 366 ? -10.714 3.437 23.420 1.00 82.06 366 ARG A C 1
ATOM 2364 O O . ARG A 1 366 ? -10.108 3.871 22.444 1.00 82.06 366 ARG A O 1
ATOM 2371 N N . SER A 1 367 ? -11.896 3.897 23.813 1.00 78.12 367 SER A N 1
ATOM 2372 C CA . SER A 1 367 ? -12.710 4.850 23.049 1.00 78.12 367 SER A CA 1
ATOM 2373 C C . SER A 1 367 ? -12.954 6.138 23.839 1.00 78.12 367 SER A C 1
ATOM 2375 O O . SER A 1 367 ? -13.254 6.092 25.034 1.00 78.12 367 SER A O 1
ATOM 2377 N N . ALA A 1 368 ? -12.788 7.288 23.180 1.00 77.75 368 ALA A N 1
ATOM 2378 C CA . ALA A 1 368 ? -13.213 8.597 23.682 1.00 77.75 368 ALA A CA 1
ATOM 2379 C C . ALA A 1 368 ? -14.736 8.790 23.509 1.00 77.75 368 ALA A C 1
ATOM 2381 O O . ALA A 1 368 ? -15.408 7.864 23.075 1.00 77.75 368 ALA A O 1
ATOM 2382 N N . SER A 1 369 ? -15.255 9.958 23.895 1.00 69.44 369 SER A N 1
ATOM 2383 C CA . SER A 1 369 ? -16.683 10.317 23.949 1.00 69.44 369 SER A CA 1
ATOM 2384 C C . SER A 1 369 ? -17.379 10.426 22.587 1.00 69.44 369 SER A C 1
ATOM 2386 O O . SER A 1 369 ? -16.746 10.867 21.639 1.00 69.44 369 SER A O 1
ATOM 2388 N N . GLY A 1 370 ? -18.687 10.177 22.488 1.00 67.75 370 GLY A N 1
ATOM 2389 C CA . GLY A 1 370 ? -19.460 10.362 21.250 1.00 67.75 370 GLY A CA 1
ATOM 2390 C C . GLY A 1 370 ? -19.266 9.274 20.189 1.00 67.75 370 GLY A C 1
ATOM 2391 O O . GLY A 1 370 ? -19.574 9.520 19.028 1.00 67.75 370 GLY A O 1
ATOM 2392 N N . ASN A 1 371 ? -18.706 8.116 20.543 1.00 72.88 371 ASN A N 1
ATOM 2393 C CA . ASN A 1 371 ? -18.543 6.991 19.620 1.00 72.88 371 ASN A CA 1
ATOM 2394 C C . ASN A 1 371 ? -19.784 6.096 19.613 1.00 72.88 371 ASN A C 1
ATOM 2396 O O . ASN A 1 371 ? -20.374 5.853 20.664 1.00 72.88 371 ASN A O 1
ATOM 2400 N N . THR A 1 372 ? -20.119 5.549 18.450 1.00 73.19 372 THR A N 1
ATOM 2401 C CA . THR A 1 372 ? -21.165 4.539 18.283 1.00 73.19 372 THR A CA 1
ATOM 2402 C C . THR A 1 372 ? -20.515 3.186 18.015 1.00 73.19 372 THR A C 1
ATOM 2404 O O . THR A 1 372 ? -19.664 3.068 17.144 1.00 73.19 372 THR A O 1
ATOM 2407 N N . THR A 1 373 ? -20.897 2.166 18.767 1.00 69.88 373 THR A N 1
ATOM 2408 C CA . THR A 1 373 ? -20.445 0.772 18.636 1.00 69.88 373 THR A CA 1
ATOM 2409 C C . THR A 1 373 ? -21.687 -0.106 18.572 1.00 69.88 373 THR A C 1
ATOM 2411 O O . THR A 1 373 ? -22.517 0.020 19.463 1.00 69.88 373 THR A O 1
ATOM 2414 N N . VAL A 1 374 ? -21.881 -0.952 17.563 1.00 65.00 374 VAL A N 1
ATOM 2415 C CA . VAL A 1 374 ? -23.093 -1.796 17.533 1.00 65.00 374 VAL A CA 1
ATOM 2416 C C . VAL A 1 374 ? -22.908 -2.983 18.473 1.00 65.00 374 VAL A C 1
ATOM 2418 O O . VAL A 1 374 ? -23.613 -3.077 19.473 1.00 65.00 374 VAL A O 1
ATOM 2421 N N . GLU A 1 375 ? -21.880 -3.792 18.251 1.00 71.81 375 GLU A N 1
ATOM 2422 C CA . GLU A 1 375 ? -21.607 -4.994 19.033 1.00 71.81 375 GLU A CA 1
ATOM 2423 C C . GLU A 1 375 ? -20.196 -4.968 19.630 1.00 71.81 375 GLU A C 1
ATOM 2425 O O . GLU A 1 375 ? -19.223 -4.512 19.019 1.00 71.81 375 GLU A O 1
ATOM 2430 N N . THR A 1 376 ? -20.061 -5.441 20.868 1.00 75.19 376 THR A N 1
ATOM 2431 C CA . THR A 1 376 ? -18.755 -5.652 21.496 1.00 75.19 376 THR A CA 1
ATOM 2432 C C . THR A 1 376 ? -18.704 -6.978 22.244 1.00 75.19 376 THR A C 1
ATOM 2434 O O . THR A 1 376 ? -19.434 -7.183 23.215 1.00 75.19 376 THR A O 1
ATOM 2437 N N . SER A 1 377 ? -17.764 -7.842 21.863 1.00 77.00 377 SER A N 1
ATOM 2438 C CA . SER A 1 377 ? -17.446 -9.079 22.575 1.00 77.00 377 SER A CA 1
ATOM 2439 C C . SER A 1 377 ? -16.109 -8.947 23.315 1.00 77.00 377 SER A C 1
ATOM 2441 O O . SER A 1 377 ? -15.071 -8.592 22.751 1.00 77.00 377 SER A O 1
ATOM 2443 N N . VAL A 1 378 ? -16.119 -9.194 24.628 1.00 76.38 378 VAL A N 1
ATOM 2444 C CA . VAL A 1 378 ? -14.919 -9.131 25.479 1.00 76.38 378 VAL A CA 1
ATOM 2445 C C . VAL A 1 378 ? -14.616 -10.517 26.027 1.00 76.38 378 VAL A C 1
ATOM 2447 O O . VAL A 1 378 ? -15.305 -11.005 26.924 1.00 76.38 378 VAL A O 1
ATOM 2450 N N . LEU A 1 379 ? -13.562 -11.139 25.502 1.00 74.12 379 LEU A N 1
ATOM 2451 C CA . LEU A 1 379 ? -13.109 -12.476 25.881 1.00 74.12 379 LEU A CA 1
ATOM 2452 C C . LEU A 1 379 ? -12.299 -12.473 27.200 1.00 74.12 379 LEU A C 1
ATOM 2454 O O . LEU A 1 379 ? -11.891 -11.409 27.684 1.00 74.12 379 LEU A O 1
ATOM 2458 N N . PRO A 1 380 ? -12.045 -13.654 27.804 1.00 69.12 380 PRO A N 1
ATOM 2459 C CA . PRO A 1 380 ? -11.319 -13.792 29.070 1.00 69.12 380 PRO A CA 1
ATOM 2460 C C . PRO A 1 380 ? -9.995 -13.022 29.123 1.00 69.12 380 PRO A C 1
ATOM 2462 O O . PRO A 1 380 ? -9.080 -13.345 28.395 1.00 69.12 380 PRO A O 1
ATOM 2465 N N . GLY A 1 381 ? -9.830 -12.020 29.988 1.00 63.56 381 GLY A N 1
ATOM 2466 C CA . GLY A 1 381 ? -8.599 -11.221 30.093 1.00 63.56 381 GLY A CA 1
ATOM 2467 C C . GLY A 1 381 ? -8.504 -10.043 29.115 1.00 63.56 381 GLY A C 1
ATOM 2468 O O . GLY A 1 381 ? -7.558 -9.261 29.204 1.00 63.56 381 GLY A O 1
ATOM 2469 N N . GLY A 1 382 ? -9.458 -9.881 28.195 1.00 74.25 382 GLY A N 1
ATOM 2470 C CA . GLY A 1 382 ? -9.598 -8.687 27.361 1.00 74.25 382 GLY A CA 1
ATOM 2471 C C . GLY A 1 382 ? -10.130 -7.495 28.163 1.00 74.25 382 GLY A C 1
ATOM 2472 O O . GLY A 1 382 ? -10.862 -7.661 29.147 1.00 74.25 382 GLY A O 1
ATOM 2473 N N . THR A 1 383 ? -9.759 -6.273 27.763 1.00 75.44 383 THR A N 1
ATOM 2474 C CA . THR A 1 383 ? -10.229 -5.052 28.435 1.00 75.44 383 THR A CA 1
ATOM 2475 C C . THR A 1 383 ? -10.762 -3.993 27.477 1.00 75.44 383 THR A C 1
ATOM 2477 O O . THR A 1 383 ? -10.078 -3.567 26.546 1.00 75.44 383 THR A O 1
ATOM 2480 N N . THR A 1 384 ? -11.964 -3.488 27.761 1.00 75.81 384 THR A N 1
ATOM 2481 C CA . THR A 1 384 ? -12.547 -2.331 27.066 1.00 75.81 384 THR A CA 1
ATOM 2482 C C . THR A 1 384 ? -12.696 -1.148 28.021 1.00 75.81 384 THR A C 1
ATOM 2484 O O . THR A 1 384 ? -13.068 -1.290 29.191 1.00 75.81 384 THR A O 1
ATOM 2487 N N . LYS A 1 385 ? -12.347 0.053 27.546 1.00 76.19 385 LYS A N 1
ATOM 2488 C CA . LYS A 1 385 ? -12.492 1.315 28.288 1.00 76.19 385 LYS A CA 1
ATOM 2489 C C . LYS A 1 385 ? -13.171 2.364 27.413 1.00 76.19 385 LYS A C 1
ATOM 2491 O O . LYS A 1 385 ? -12.563 2.853 26.464 1.00 76.19 385 LYS A O 1
ATOM 2496 N N . SER A 1 386 ? -14.382 2.748 27.792 1.00 72.75 386 SER A N 1
ATOM 2497 C CA . SER A 1 386 ? -15.216 3.722 27.087 1.00 72.75 386 SER A CA 1
ATOM 2498 C C . SER A 1 386 ? -15.392 5.003 27.915 1.00 72.75 386 SER A C 1
ATOM 2500 O O . SER A 1 386 ? -15.447 4.937 29.148 1.00 72.75 386 SER A O 1
ATOM 2502 N N . ALA A 1 387 ? -15.420 6.161 27.251 1.00 67.94 387 ALA A N 1
ATOM 2503 C CA . ALA A 1 387 ? -15.665 7.472 27.857 1.00 67.94 387 ALA A CA 1
ATOM 2504 C C . ALA A 1 387 ? -17.105 7.962 27.586 1.00 67.94 387 ALA A C 1
ATOM 2506 O O . ALA A 1 387 ? -17.917 7.256 26.997 1.00 67.94 387 ALA A O 1
ATOM 2507 N N . SER A 1 388 ? -17.400 9.179 28.036 1.00 60.88 388 SER A N 1
ATOM 2508 C CA . SER A 1 388 ? -18.732 9.776 28.140 1.00 60.88 388 SER A CA 1
ATOM 2509 C C . SER A 1 388 ? -19.493 9.949 26.830 1.00 60.88 388 SER A C 1
ATOM 2511 O O . SER A 1 388 ? -18.963 10.556 25.914 1.00 60.88 388 SER A O 1
ATOM 2513 N N . GLY A 1 389 ? -20.763 9.549 26.753 1.00 59.06 389 GLY A N 1
ATOM 2514 C CA . GLY A 1 389 ? -21.631 9.815 25.594 1.00 59.06 389 GLY A CA 1
ATOM 2515 C C . GLY A 1 389 ? -21.430 8.850 24.426 1.00 59.06 389 GLY A C 1
ATOM 2516 O O . GLY A 1 389 ? -21.670 9.230 23.286 1.00 59.06 389 GLY A O 1
ATOM 2517 N N . ASN A 1 390 ? -20.931 7.641 24.696 1.00 64.75 390 ASN A N 1
ATOM 2518 C CA . ASN A 1 390 ? -20.809 6.585 23.694 1.00 64.75 390 ASN A CA 1
ATOM 2519 C C . ASN A 1 390 ? -22.094 5.763 23.628 1.00 64.75 390 ASN A C 1
ATOM 2521 O O . ASN A 1 390 ? -22.601 5.347 24.665 1.00 64.75 390 ASN A O 1
ATOM 2525 N N . THR A 1 391 ? -22.585 5.491 22.423 1.00 64.06 391 THR A N 1
ATOM 2526 C CA . THR A 1 391 ? -23.719 4.593 22.191 1.00 64.06 391 THR A CA 1
ATOM 2527 C C . THR A 1 391 ? -23.189 3.211 21.839 1.00 64.06 391 THR A C 1
ATOM 2529 O O . THR A 1 391 ? -22.577 3.033 20.793 1.00 64.06 391 THR A O 1
ATOM 2532 N N . THR A 1 392 ? -23.400 2.233 22.706 1.00 62.97 392 THR A N 1
ATOM 2533 C CA . THR A 1 392 ? -23.152 0.817 22.439 1.00 62.97 392 THR A CA 1
ATOM 2534 C C . THR A 1 392 ? -24.501 0.099 22.351 1.00 62.97 392 THR A C 1
ATOM 2536 O O . THR A 1 392 ? -25.363 0.393 23.166 1.00 62.97 392 THR A O 1
ATOM 2539 N N . VAL A 1 393 ? -24.761 -0.783 21.385 1.00 58.41 393 VAL A N 1
ATOM 2540 C CA . VAL A 1 393 ? -26.072 -1.471 21.339 1.00 58.41 393 VAL A CA 1
ATOM 2541 C C . VAL A 1 393 ? -26.016 -2.726 22.207 1.00 58.41 393 VAL A C 1
ATOM 2543 O O . VAL A 1 393 ? -26.744 -2.810 23.195 1.00 58.41 393 VAL A O 1
ATOM 2546 N N . GLU A 1 394 ? -25.050 -3.605 21.950 1.00 65.44 394 GLU A N 1
ATOM 2547 C CA . GLU A 1 394 ? -24.884 -4.873 22.663 1.00 65.44 394 GLU A CA 1
ATOM 2548 C C . GLU A 1 394 ? -23.465 -5.052 23.205 1.00 65.44 394 GLU A C 1
ATOM 2550 O O . GLU A 1 394 ? -22.462 -4.667 22.595 1.00 65.44 394 GLU A O 1
ATOM 2555 N N . THR A 1 395 ? -23.354 -5.645 24.394 1.00 71.38 395 THR A N 1
ATOM 2556 C CA . THR A 1 395 ? -22.062 -6.055 24.952 1.00 71.38 395 THR A CA 1
ATOM 2557 C C . THR A 1 395 ? -22.151 -7.425 25.612 1.00 71.38 395 THR A C 1
ATOM 2559 O O . THR A 1 395 ? -22.927 -7.624 26.547 1.00 71.38 395 THR A O 1
ATOM 2562 N N . SER A 1 396 ? -21.280 -8.342 25.190 1.00 71.69 396 SER A N 1
ATOM 2563 C CA . SER A 1 396 ? -21.088 -9.651 25.819 1.00 71.69 396 SER A CA 1
ATOM 2564 C C . SER A 1 396 ? -19.729 -9.711 26.514 1.00 71.69 396 SER A C 1
ATOM 2566 O O . SER A 1 396 ? -18.682 -9.508 25.891 1.00 71.69 396 SER A O 1
ATOM 2568 N N . VAL A 1 397 ? -19.724 -9.967 27.826 1.00 72.38 397 VAL A N 1
ATOM 2569 C CA . VAL A 1 397 ? -18.493 -10.109 28.620 1.00 72.38 397 VAL A CA 1
ATOM 2570 C C . VAL A 1 397 ? -18.352 -11.545 29.110 1.00 72.38 397 VAL A C 1
ATOM 2572 O O . VAL A 1 397 ? -19.071 -11.985 30.010 1.00 72.38 397 VAL A O 1
ATOM 2575 N N . LEU A 1 398 ? -17.383 -12.257 28.534 1.00 70.62 398 LEU A N 1
ATOM 2576 C CA . LEU A 1 398 ? -17.058 -13.646 28.852 1.00 70.62 398 LEU A CA 1
ATOM 2577 C C . LEU A 1 398 ? -16.245 -13.775 30.163 1.00 70.62 398 LEU A C 1
ATOM 2579 O O . LEU A 1 398 ? -15.717 -12.778 30.675 1.00 70.62 398 LEU A O 1
ATOM 2583 N N . PRO A 1 399 ? -16.116 -14.999 30.721 1.00 65.19 399 PRO A N 1
ATOM 2584 C CA . PRO A 1 399 ? -15.391 -15.263 31.968 1.00 65.19 399 PRO A CA 1
ATOM 2585 C C . PRO A 1 399 ? -13.995 -14.629 32.021 1.00 65.19 399 PRO A C 1
ATOM 2587 O O . PRO A 1 399 ? -13.148 -14.966 31.217 1.00 65.19 399 PRO A O 1
ATOM 2590 N N . GLY A 1 400 ? -13.699 -13.729 32.961 1.00 61.75 400 GLY A N 1
ATOM 2591 C CA . GLY A 1 400 ? -12.390 -13.068 33.082 1.00 61.75 400 GLY A CA 1
ATOM 2592 C C . GLY A 1 400 ? -12.201 -11.818 32.210 1.00 61.75 400 GLY A C 1
ATOM 2593 O O . GLY A 1 400 ? -11.186 -11.134 32.348 1.00 61.75 400 GLY A O 1
ATOM 2594 N N . GLY A 1 401 ? -13.148 -11.482 31.330 1.00 72.00 401 GLY A N 1
ATOM 2595 C CA . GLY A 1 401 ? -13.173 -10.211 30.601 1.00 72.00 401 GLY A CA 1
ATOM 2596 C C . GLY A 1 401 ? -13.548 -9.031 31.507 1.00 72.00 401 GLY A C 1
ATOM 2597 O O . GLY A 1 401 ? -14.244 -9.191 32.517 1.00 72.00 401 GLY A O 1
ATOM 2598 N N . THR A 1 402 ? -13.079 -7.824 31.174 1.00 72.62 402 THR A N 1
ATOM 2599 C CA . THR A 1 402 ? -13.441 -6.598 31.910 1.00 72.62 402 THR A CA 1
ATOM 2600 C C . THR A 1 402 ? -13.888 -5.480 30.973 1.00 72.62 402 THR A C 1
ATOM 2602 O O . THR A 1 402 ? -13.086 -4.957 30.198 1.00 72.62 402 THR A O 1
ATOM 2605 N N . ALA A 1 403 ? -15.130 -5.023 31.135 1.00 71.88 403 ALA A N 1
ATOM 2606 C CA . ALA A 1 403 ? -15.641 -3.830 30.462 1.00 71.88 403 ALA A CA 1
ATOM 2607 C C . ALA A 1 403 ? -15.809 -2.663 31.447 1.00 71.88 403 ALA A C 1
ATOM 2609 O O . ALA A 1 403 ? -16.386 -2.819 32.531 1.00 71.88 403 ALA A O 1
ATOM 2610 N N . ARG A 1 404 ? -15.297 -1.476 31.090 1.00 73.69 404 ARG A N 1
ATOM 2611 C CA . ARG A 1 404 ? -15.425 -0.253 31.902 1.00 73.69 404 ARG A CA 1
ATOM 2612 C C . ARG A 1 404 ? -15.962 0.928 31.091 1.00 73.69 404 ARG A C 1
ATOM 2614 O O . ARG A 1 404 ? -15.340 1.309 30.103 1.00 73.69 404 ARG A O 1
ATOM 2621 N N . SER A 1 405 ? -17.016 1.577 31.585 1.00 69.81 405 SER A N 1
ATOM 2622 C CA . SER A 1 405 ? -17.639 2.763 30.965 1.00 69.81 405 SER A CA 1
ATOM 2623 C C . SER A 1 405 ? -17.802 3.936 31.953 1.00 69.81 405 SER A C 1
ATOM 2625 O O . SER A 1 405 ? -17.957 3.693 33.155 1.00 69.81 405 SER A O 1
ATOM 2627 N N . ALA A 1 406 ? -17.731 5.193 31.479 1.00 60.19 406 ALA A N 1
ATOM 2628 C CA . ALA A 1 406 ? -17.834 6.413 32.302 1.00 60.19 406 ALA A CA 1
ATOM 2629 C C . ALA A 1 406 ? -18.695 7.552 31.682 1.00 60.19 406 ALA A C 1
ATOM 2631 O O . ALA A 1 406 ? -18.348 8.060 30.627 1.00 60.19 406 ALA A O 1
ATOM 2632 N N . SER A 1 407 ? -19.742 7.970 32.416 1.00 51.78 407 SER A N 1
ATOM 2633 C CA . SER A 1 407 ? -20.649 9.149 32.406 1.00 51.78 407 SER A CA 1
ATOM 2634 C C . SER A 1 407 ? -21.209 9.674 31.077 1.00 51.78 407 SER A C 1
ATOM 2636 O O . SER A 1 407 ? -20.507 10.375 30.387 1.00 51.78 407 SER A O 1
ATOM 2638 N N . GLY A 1 408 ? -22.509 9.529 30.794 1.00 51.66 408 GLY A N 1
ATOM 2639 C CA . GLY A 1 408 ? -23.162 9.986 29.549 1.00 51.66 408 GLY A CA 1
ATOM 2640 C C . GLY A 1 408 ? -23.336 8.804 28.592 1.00 51.66 408 GLY A C 1
ATOM 2641 O O . GLY A 1 408 ? -22.411 8.022 28.421 1.00 51.66 408 GLY A O 1
ATOM 2642 N N . ASN A 1 409 ? -24.534 8.605 28.069 1.00 54.41 409 ASN A N 1
ATOM 2643 C CA . ASN A 1 409 ? -25.085 7.272 27.788 1.00 54.41 409 ASN A CA 1
ATOM 2644 C C . ASN A 1 409 ? -24.950 6.790 26.318 1.00 54.41 409 ASN A C 1
ATOM 2646 O O . ASN A 1 409 ? -24.640 7.642 25.491 1.00 54.41 409 ASN A O 1
ATOM 2650 N N . THR A 1 410 ? -25.083 5.502 25.915 1.00 53.00 410 THR A N 1
ATOM 2651 C CA . THR A 1 410 ? -26.202 4.519 26.053 1.00 53.00 410 THR A CA 1
ATOM 2652 C C . THR A 1 410 ? -25.814 3.080 25.662 1.00 53.00 410 THR A C 1
ATOM 2654 O O . THR A 1 410 ? -25.246 2.908 24.597 1.00 53.00 410 THR A O 1
ATOM 2657 N N . THR A 1 411 ? -26.180 2.079 26.480 1.00 53.62 411 THR A N 1
ATOM 2658 C CA . THR A 1 411 ? -26.107 0.609 26.247 1.00 53.62 411 THR A CA 1
ATOM 2659 C C . THR A 1 411 ? -27.512 0.005 26.254 1.00 53.62 411 THR A C 1
ATOM 2661 O O . THR A 1 411 ? -28.215 0.279 27.221 1.00 53.62 411 THR A O 1
ATOM 2664 N N . VAL A 1 412 ? -27.917 -0.787 25.250 1.00 49.00 412 VAL A N 1
ATOM 2665 C CA . VAL A 1 412 ? -29.284 -1.357 25.169 1.00 49.00 412 VAL A CA 1
ATOM 2666 C C . VAL A 1 412 ? -29.370 -2.687 25.923 1.00 49.00 412 VAL A C 1
ATOM 2668 O O . VAL A 1 412 ? -30.216 -2.821 26.801 1.00 49.00 412 VAL A O 1
ATOM 2671 N N . GLU A 1 413 ? -28.408 -3.589 25.712 1.00 58.41 413 GLU A N 1
ATOM 2672 C CA . GLU A 1 413 ? -28.328 -4.876 26.413 1.00 58.41 413 GLU A CA 1
ATOM 2673 C C . GLU A 1 413 ? -26.886 -5.218 26.821 1.00 58.41 413 GLU A C 1
ATOM 2675 O O . GLU A 1 413 ? -25.909 -4.945 26.115 1.00 58.41 413 GLU A O 1
ATOM 2680 N N . THR A 1 414 ? -26.712 -5.821 27.998 1.00 67.44 414 THR A N 1
ATOM 2681 C CA . THR A 1 414 ? -25.426 -6.373 28.443 1.00 67.44 414 THR A CA 1
ATOM 2682 C C . THR A 1 414 ? -25.609 -7.766 29.025 1.00 67.44 414 THR A C 1
ATOM 2684 O O . THR A 1 414 ? -26.321 -7.940 30.014 1.00 67.44 414 THR A O 1
ATOM 2687 N N . SER A 1 415 ? -24.887 -8.745 28.480 1.00 67.00 415 SER A N 1
ATOM 2688 C CA . SER A 1 415 ? -24.797 -10.093 29.044 1.00 67.00 415 SER A CA 1
ATOM 2689 C C . SER A 1 415 ? -23.450 -10.299 29.743 1.00 67.00 415 SER A C 1
ATOM 2691 O O . SER A 1 415 ? -22.373 -10.102 29.173 1.00 67.00 415 SER A O 1
ATOM 2693 N N . VAL A 1 416 ? -23.494 -10.671 31.026 1.00 68.06 416 VAL A N 1
ATOM 2694 C CA . VAL A 1 416 ? -22.296 -10.952 31.832 1.00 68.06 416 VAL A CA 1
ATOM 2695 C C . VAL A 1 416 ? -22.264 -12.432 32.185 1.00 68.06 416 VAL A C 1
ATOM 2697 O O . VAL A 1 416 ? -23.036 -12.895 33.027 1.00 68.06 416 VAL A O 1
ATOM 2700 N N . LEU A 1 417 ? -21.349 -13.168 31.555 1.00 67.88 417 LEU A N 1
ATOM 2701 C CA . LEU A 1 417 ? -21.146 -14.599 31.780 1.00 67.88 417 LEU A CA 1
ATOM 2702 C C . LEU A 1 417 ? -20.353 -14.876 33.081 1.00 67.88 417 LEU A C 1
ATOM 2704 O O . LEU A 1 417 ? -19.742 -13.960 33.648 1.00 67.88 417 LEU A O 1
ATOM 2708 N N . PRO A 1 418 ? -20.340 -16.133 33.576 1.00 59.31 418 PRO A N 1
ATOM 2709 C CA . PRO A 1 418 ? -19.642 -16.523 34.806 1.00 59.31 418 PRO A CA 1
ATOM 2710 C C . PRO A 1 418 ? -18.195 -16.013 34.876 1.00 59.31 418 PRO A C 1
ATOM 2712 O O . PRO A 1 418 ? -17.395 -16.349 34.023 1.00 59.31 418 PRO A O 1
ATOM 2715 N N . GLY A 1 419 ? -17.806 -15.218 35.875 1.00 58.94 419 GLY A N 1
ATOM 2716 C CA . GLY A 1 419 ? -16.440 -14.685 36.014 1.00 58.94 419 GLY A CA 1
ATOM 2717 C C . GLY A 1 419 ? -16.130 -13.427 35.189 1.00 58.94 419 GLY A C 1
ATOM 2718 O O . GLY A 1 419 ? -15.042 -12.868 35.334 1.00 58.94 419 GLY A O 1
ATOM 2719 N N . GLY A 1 420 ? -17.046 -12.954 34.339 1.00 66.56 420 GLY A N 1
ATOM 2720 C CA . GLY A 1 420 ? -16.944 -11.656 33.666 1.00 66.56 420 GLY A CA 1
ATOM 2721 C C . GLY A 1 420 ? -17.226 -10.492 34.623 1.00 66.56 420 GLY A C 1
ATOM 2722 O O . GLY A 1 420 ? -17.981 -10.634 35.594 1.00 66.56 420 GLY A O 1
ATOM 2723 N N . THR A 1 421 ? -16.622 -9.324 34.367 1.00 66.94 421 THR A N 1
ATOM 2724 C CA . THR A 1 421 ? -16.871 -8.120 35.178 1.00 66.94 421 THR A CA 1
ATOM 2725 C C . THR A 1 421 ? -17.223 -6.895 34.344 1.00 66.94 421 THR A C 1
ATOM 2727 O O . THR A 1 421 ? -16.496 -6.502 33.430 1.00 66.94 421 THR A O 1
ATOM 2730 N N . THR A 1 422 ? -18.313 -6.226 34.720 1.00 68.19 422 THR A N 1
ATOM 2731 C CA . THR A 1 422 ? -18.699 -4.928 34.156 1.00 68.19 422 THR A CA 1
ATOM 2732 C C . THR A 1 422 ? -18.667 -3.851 35.235 1.00 68.19 422 THR A C 1
ATOM 2734 O O . THR A 1 422 ? -19.102 -4.043 36.376 1.00 68.19 422 THR A O 1
ATOM 2737 N N . LYS A 1 423 ? -18.093 -2.692 34.896 1.00 69.56 423 LYS A N 1
ATOM 2738 C CA . LYS A 1 423 ? -18.097 -1.495 35.745 1.00 69.56 423 LYS A CA 1
ATOM 2739 C C . LYS A 1 423 ? -18.616 -0.313 34.941 1.00 69.56 423 LYS A C 1
ATOM 2741 O O . LYS A 1 423 ? -17.888 0.226 34.108 1.00 69.56 423 LYS A O 1
ATOM 2746 N N . SER A 1 424 ? -19.835 0.113 35.242 1.00 66.19 424 SER A N 1
ATOM 2747 C CA . SER A 1 424 ? -20.440 1.309 34.662 1.00 66.19 424 SER A CA 1
ATOM 2748 C C . SER A 1 424 ? -20.534 2.423 35.703 1.00 66.19 424 SER A C 1
ATOM 2750 O O . SER A 1 424 ? -20.869 2.171 36.863 1.00 66.19 424 SER A O 1
ATOM 2752 N N . ALA A 1 425 ? -20.213 3.650 35.301 1.00 59.94 425 ALA A N 1
ATOM 2753 C CA . ALA A 1 425 ? -20.602 4.853 36.022 1.00 59.94 425 ALA A CA 1
ATOM 2754 C C . ALA A 1 425 ? -21.385 5.746 35.050 1.00 59.94 425 ALA A C 1
ATOM 2756 O O . ALA A 1 425 ? -20.797 6.111 34.040 1.00 59.94 425 ALA A O 1
ATOM 2757 N N . SER A 1 426 ? -22.662 6.078 35.270 1.00 59.16 426 SER A N 1
ATOM 2758 C CA . SER A 1 426 ? -23.488 6.774 34.258 1.00 59.16 426 SER A CA 1
ATOM 2759 C C . SER A 1 426 ? -24.211 8.030 34.767 1.00 59.16 426 SER A C 1
ATOM 2761 O O . SER A 1 426 ? -24.400 8.225 35.962 1.00 59.16 426 SER A O 1
ATOM 2763 N N . GLY A 1 427 ? -24.543 8.933 33.836 1.00 51.84 427 GLY A N 1
ATOM 2764 C CA . GLY A 1 427 ? -25.268 10.184 34.094 1.00 51.84 427 GLY A CA 1
ATOM 2765 C C . GLY A 1 427 ? -26.771 9.932 34.097 1.00 51.84 427 GLY A C 1
ATOM 2766 O O . GLY A 1 427 ? -27.365 10.037 35.160 1.00 51.84 427 GLY A O 1
ATOM 2767 N N . ASN A 1 428 ? -27.330 9.471 32.964 1.00 48.94 428 ASN A N 1
ATOM 2768 C CA . ASN A 1 428 ? -28.698 8.952 32.857 1.00 48.94 428 ASN A CA 1
ATOM 2769 C C . ASN A 1 428 ? -28.768 7.742 31.900 1.00 48.94 428 ASN A C 1
ATOM 2771 O O . ASN A 1 428 ? -28.239 7.885 30.800 1.00 48.94 428 ASN A O 1
ATOM 2775 N N . THR A 1 429 ? -29.403 6.605 32.247 1.00 53.09 429 THR A N 1
ATOM 2776 C CA . THR A 1 429 ? -29.422 5.397 31.374 1.00 53.09 429 THR A CA 1
ATOM 2777 C C . THR A 1 429 ? -30.644 4.467 31.523 1.00 53.09 429 THR A C 1
ATOM 2779 O O . THR A 1 429 ? -31.128 4.306 32.633 1.00 53.09 429 THR A O 1
ATOM 2782 N N . THR A 1 430 ? -31.095 3.808 30.442 1.00 48.66 430 THR A N 1
ATOM 2783 C CA . THR A 1 430 ? -31.811 2.506 30.443 1.00 48.66 430 THR A CA 1
ATOM 2784 C C . THR A 1 430 ? -30.793 1.387 30.207 1.00 48.66 430 THR A C 1
ATOM 2786 O O . THR A 1 430 ? -30.079 1.456 29.211 1.00 48.66 430 THR A O 1
ATOM 2789 N N . VAL A 1 431 ? -30.654 0.409 31.108 1.00 56.97 431 VAL A N 1
ATOM 2790 C CA . VAL A 1 431 ? -29.804 -0.781 30.873 1.00 56.97 431 VAL A CA 1
ATOM 2791 C C . VAL A 1 431 ? -30.635 -2.030 31.118 1.00 56.97 431 VAL A C 1
ATOM 2793 O O . VAL A 1 431 ? -31.087 -2.212 32.249 1.00 56.97 431 VAL A O 1
ATOM 2796 N N . GLU A 1 432 ? -30.743 -2.913 30.126 1.00 58.78 432 GLU A N 1
ATOM 2797 C CA . GLU A 1 432 ? -31.070 -4.314 30.377 1.00 58.78 432 GLU A CA 1
ATOM 2798 C C . GLU A 1 432 ? -29.764 -5.077 30.639 1.00 58.78 432 GLU A C 1
ATOM 2800 O O . GLU A 1 432 ? -28.851 -5.112 29.811 1.00 58.78 432 GLU A O 1
ATOM 2805 N N . THR A 1 433 ? -29.600 -5.622 31.846 1.00 63.91 433 THR A N 1
ATOM 2806 C CA . THR A 1 433 ? -28.427 -6.444 32.185 1.00 63.91 433 THR A CA 1
ATOM 2807 C C . THR A 1 433 ? -28.858 -7.835 32.618 1.00 63.91 433 THR A C 1
ATOM 2809 O O . THR A 1 433 ? -29.499 -7.992 33.659 1.00 63.91 433 THR A O 1
ATOM 2812 N N . SER A 1 434 ? -28.402 -8.852 31.891 1.00 64.25 434 SER A N 1
ATOM 2813 C CA . SER A 1 434 ? -28.482 -10.245 32.323 1.00 64.25 434 SER A CA 1
ATOM 2814 C C . SER A 1 434 ? -27.157 -10.666 32.966 1.00 64.25 434 SER A C 1
ATOM 2816 O O . SER A 1 434 ? -26.086 -10.617 32.355 1.00 64.25 434 SER A O 1
ATOM 2818 N N . VAL A 1 435 ? -27.201 -11.054 34.244 1.00 65.56 435 VAL A N 1
ATOM 2819 C CA . VAL A 1 435 ? -26.020 -11.551 34.972 1.00 65.56 435 VAL A CA 1
ATOM 2820 C C . VAL A 1 435 ? -26.185 -13.038 35.243 1.00 65.56 435 VAL A C 1
ATOM 2822 O O . VAL A 1 435 ? -26.999 -13.446 36.074 1.00 65.56 435 VAL A O 1
ATOM 2825 N N . LEU A 1 436 ? -25.385 -13.844 34.546 1.00 65.12 436 LEU A N 1
ATOM 2826 C CA . LEU A 1 436 ? -25.350 -15.297 34.689 1.00 65.12 436 LEU A CA 1
ATOM 2827 C C . LEU A 1 436 ? -24.596 -15.725 35.972 1.00 65.12 436 LEU A C 1
ATOM 2829 O O . LEU A 1 436 ? -23.879 -14.917 36.576 1.00 65.12 436 LEU A O 1
ATOM 2833 N N . PRO A 1 437 ? -24.737 -16.996 36.405 1.00 56.25 437 PRO A N 1
ATOM 2834 C CA . PRO A 1 437 ? -24.077 -17.530 37.601 1.00 56.25 437 PRO A CA 1
ATOM 2835 C C . PRO A 1 437 ? -22.579 -17.196 37.670 1.00 56.25 437 PRO A C 1
ATOM 2837 O O . PRO A 1 437 ? -21.840 -17.541 36.765 1.00 56.25 437 PRO A O 1
ATOM 2840 N N . GLY A 1 438 ? -22.086 -16.539 38.723 1.00 56.69 438 GLY A N 1
ATOM 2841 C CA . GLY A 1 438 ? -20.667 -16.177 38.874 1.00 56.69 438 GLY A CA 1
ATOM 2842 C C . GLY A 1 438 ? -20.230 -14.885 38.166 1.00 56.69 438 GLY A C 1
ATOM 2843 O O . GLY A 1 438 ? -19.084 -14.465 38.333 1.00 56.69 438 GLY A O 1
ATOM 2844 N N . GLY A 1 439 ? -21.100 -14.231 37.392 1.00 65.19 439 GLY A N 1
ATOM 2845 C CA . GLY A 1 439 ? -20.857 -12.899 36.828 1.00 65.19 439 GLY A CA 1
ATOM 2846 C C . GLY A 1 439 ? -20.980 -11.787 37.880 1.00 65.19 439 GLY A C 1
ATOM 2847 O O . GLY A 1 439 ? -21.697 -11.920 38.878 1.00 65.19 439 GLY A O 1
ATOM 2848 N N . THR A 1 440 ? -20.271 -10.669 37.679 1.00 66.38 440 THR A N 1
ATOM 2849 C CA . THR A 1 440 ? -20.374 -9.489 38.558 1.00 66.38 440 THR A CA 1
ATOM 2850 C C . THR A 1 440 ? -20.612 -8.211 37.762 1.00 66.38 440 THR A C 1
ATOM 2852 O O . THR A 1 440 ? -19.737 -7.766 37.017 1.00 66.38 440 THR A O 1
ATOM 2855 N N . ALA A 1 441 ? -21.747 -7.556 38.010 1.00 66.12 441 ALA A N 1
ATOM 2856 C CA . ALA A 1 441 ? -22.043 -6.232 37.470 1.00 66.12 441 ALA A CA 1
ATOM 2857 C C . ALA A 1 441 ? -22.015 -5.163 38.571 1.00 66.12 441 ALA A C 1
ATOM 2859 O O . ALA A 1 441 ? -22.625 -5.316 39.637 1.00 66.12 441 ALA A O 1
ATOM 2860 N N . ARG A 1 442 ? -21.302 -4.056 38.324 1.00 69.06 442 ARG A N 1
ATOM 2861 C CA . ARG A 1 442 ? -21.284 -2.889 39.216 1.00 69.06 442 ARG A CA 1
ATOM 2862 C C . ARG A 1 442 ? -21.683 -1.622 38.470 1.00 69.06 442 ARG A C 1
ATOM 2864 O O . ARG A 1 442 ? -20.979 -1.217 37.547 1.00 69.06 442 ARG A O 1
ATOM 2871 N N . SER A 1 443 ? -22.737 -0.962 38.941 1.00 65.50 443 SER A N 1
ATOM 2872 C CA . SER A 1 443 ? -23.235 0.305 38.401 1.00 65.50 443 SER A CA 1
ATOM 2873 C C . SER A 1 443 ? -23.177 1.420 39.452 1.00 65.50 443 SER A C 1
ATOM 2875 O O . SER A 1 443 ? -23.440 1.174 40.631 1.00 65.50 443 SER A O 1
ATOM 2877 N N . ALA A 1 444 ? -22.799 2.631 39.040 1.00 60.38 444 ALA A N 1
ATOM 2878 C CA . ALA A 1 444 ? -22.855 3.850 39.848 1.00 60.38 444 ALA A CA 1
ATOM 2879 C C . ALA A 1 444 ? -23.468 4.995 39.013 1.00 60.38 444 ALA A C 1
ATOM 2881 O O . ALA A 1 444 ? -22.796 5.474 38.106 1.00 60.38 444 ALA A O 1
ATOM 2882 N N . SER A 1 445 ? -24.714 5.423 39.242 1.00 58.12 445 SER A N 1
ATOM 2883 C CA . SER A 1 445 ? -25.421 6.296 38.280 1.00 58.12 445 SER A CA 1
ATOM 2884 C C . SER A 1 445 ? -26.171 7.508 38.853 1.00 58.12 445 SER A C 1
ATOM 2886 O O . SER A 1 445 ? -26.549 7.518 40.013 1.00 58.12 445 SER A O 1
ATOM 2888 N N . GLY A 1 446 ? -26.369 8.556 38.049 1.00 55.47 446 GLY A N 1
ATOM 2889 C CA . GLY A 1 446 ? -27.168 9.740 38.393 1.00 55.47 446 GLY A CA 1
ATOM 2890 C C . GLY A 1 446 ? -28.671 9.450 38.382 1.00 55.47 446 GLY A C 1
ATOM 2891 O O . GLY A 1 446 ? -29.242 9.299 39.456 1.00 55.47 446 GLY A O 1
ATOM 2892 N N . ASN A 1 447 ? -29.291 9.317 37.199 1.00 52.38 447 ASN A N 1
ATOM 2893 C CA . ASN A 1 447 ? -30.727 9.033 37.023 1.00 52.38 447 ASN A CA 1
ATOM 2894 C C . ASN A 1 447 ? -30.996 7.840 36.070 1.00 52.38 447 ASN A C 1
ATOM 2896 O O . ASN A 1 447 ? -30.758 7.974 34.874 1.00 52.38 447 ASN A O 1
ATOM 2900 N N . THR A 1 448 ? -31.533 6.698 36.518 1.00 55.00 448 THR A N 1
ATOM 2901 C CA . THR A 1 448 ? -31.530 5.459 35.687 1.00 55.00 448 THR A CA 1
ATOM 2902 C C . THR A 1 448 ? -32.826 4.636 35.787 1.00 55.00 448 THR A C 1
ATOM 2904 O O . THR A 1 448 ? -33.416 4.569 36.860 1.00 55.00 448 THR A O 1
ATOM 2907 N N . THR A 1 449 ? -33.240 3.974 34.702 1.00 51.69 449 THR A N 1
ATOM 2908 C CA . THR A 1 449 ? -34.144 2.804 34.703 1.00 51.69 449 THR A CA 1
ATOM 2909 C C . THR A 1 449 ? -33.295 1.554 34.458 1.00 51.69 449 THR A C 1
ATOM 2911 O O . THR A 1 449 ? -32.594 1.464 33.452 1.00 51.69 449 THR A O 1
ATOM 2914 N N . VAL A 1 450 ? -33.254 0.616 35.401 1.00 56.34 450 VAL A N 1
ATOM 2915 C CA . VAL A 1 450 ? -32.444 -0.608 35.266 1.00 56.34 450 VAL A CA 1
ATOM 2916 C C . VAL A 1 450 ? -33.366 -1.810 35.293 1.00 56.34 450 VAL A C 1
ATOM 2918 O O . VAL A 1 450 ? -33.948 -2.077 36.341 1.00 56.34 450 VAL A O 1
ATOM 2921 N N . GLU A 1 451 ? -33.424 -2.548 34.190 1.00 57.88 451 GLU A N 1
ATOM 2922 C CA . GLU A 1 451 ? -33.987 -3.895 34.152 1.00 57.88 451 GLU A CA 1
ATOM 2923 C C . GLU A 1 451 ? -32.834 -4.883 34.331 1.00 57.88 451 GLU A C 1
ATOM 2925 O O . GLU A 1 451 ? -31.884 -4.945 33.548 1.00 57.88 451 GLU A O 1
ATOM 2930 N N . THR A 1 452 ? -32.849 -5.623 35.435 1.00 61.34 452 THR A N 1
ATOM 2931 C CA . THR A 1 452 ? -31.791 -6.597 35.732 1.00 61.34 452 THR A CA 1
ATOM 2932 C C . THR A 1 452 ? -32.382 -7.957 36.032 1.00 61.34 452 THR A C 1
ATOM 2934 O O . THR A 1 452 ? -33.124 -8.126 37.002 1.00 61.34 452 THR A O 1
ATOM 2937 N N . SER A 1 453 ? -31.978 -8.947 35.240 1.00 61.84 453 SER A N 1
ATOM 2938 C CA . SER A 1 453 ? -32.216 -10.357 35.522 1.00 61.84 453 SER A CA 1
ATOM 2939 C C . SER A 1 453 ? -30.957 -10.961 36.149 1.00 61.84 453 SER A C 1
ATOM 2941 O O . SER A 1 453 ? -29.877 -11.012 35.552 1.00 61.84 453 SER A O 1
ATOM 2943 N N . VAL A 1 454 ? -31.068 -11.383 37.412 1.00 63.09 454 VAL A N 1
ATOM 2944 C CA . VAL A 1 454 ? -29.962 -12.006 38.154 1.00 63.09 454 VAL A CA 1
ATOM 2945 C C . VAL A 1 454 ? -30.245 -13.492 38.300 1.00 63.09 454 VAL A C 1
ATOM 2947 O O . VAL A 1 454 ? -31.099 -13.899 39.092 1.00 63.09 454 VAL A O 1
ATOM 2950 N N . LEU A 1 455 ? -29.511 -14.306 37.542 1.00 62.56 455 LEU A N 1
ATOM 2951 C CA . LEU A 1 455 ? -29.594 -15.762 37.604 1.00 62.56 455 LEU A CA 1
ATOM 2952 C C . LEU A 1 455 ? -28.879 -16.315 38.862 1.00 62.56 455 LEU A C 1
ATOM 2954 O O . LEU A 1 455 ? -28.093 -15.601 39.499 1.00 62.56 455 LEU A O 1
ATOM 2958 N N . PRO A 1 456 ? -29.131 -17.586 39.243 1.00 55.00 456 PRO A N 1
ATOM 2959 C CA . PRO A 1 456 ? -28.530 -18.222 40.421 1.00 55.00 456 PRO A CA 1
ATOM 2960 C C . PRO A 1 456 ? -27.007 -18.031 40.505 1.00 55.00 456 PRO A C 1
ATOM 2962 O O . PRO A 1 456 ? -26.299 -18.414 39.592 1.00 55.00 456 PRO A O 1
ATOM 2965 N N . GLY A 1 457 ? -26.458 -17.458 41.580 1.00 56.62 457 GLY A N 1
ATOM 2966 C CA . GLY A 1 457 ? -25.010 -17.239 41.740 1.00 56.62 457 GLY A CA 1
ATOM 2967 C C . GLY A 1 457 ? -24.446 -15.976 41.072 1.00 56.62 457 GLY A C 1
ATOM 2968 O O . GLY A 1 457 ? -23.255 -15.701 41.217 1.00 56.62 457 GLY A O 1
ATOM 2969 N N . GLY A 1 458 ? -25.258 -15.194 40.355 1.00 63.00 458 GLY A N 1
ATOM 2970 C CA . GLY A 1 458 ? -24.887 -13.865 39.862 1.00 63.00 458 GLY A CA 1
ATOM 2971 C C . GLY A 1 458 ? -24.903 -12.804 40.972 1.00 63.00 458 GLY A C 1
ATOM 2972 O O . GLY A 1 458 ? -25.646 -12.916 41.957 1.00 63.00 458 GLY A O 1
ATOM 2973 N N . THR A 1 459 ? -24.082 -11.756 40.824 1.00 63.31 459 THR A N 1
ATOM 2974 C CA . THR A 1 459 ? -24.056 -10.631 41.776 1.00 63.31 459 THR A CA 1
ATOM 2975 C C . THR A 1 459 ? -24.186 -9.276 41.081 1.00 63.31 459 THR A C 1
ATOM 2977 O O . THR A 1 459 ? -23.432 -8.951 40.159 1.00 63.31 459 THR A O 1
ATOM 2980 N N . THR A 1 460 ? -25.111 -8.444 41.565 1.00 64.75 460 THR A N 1
ATOM 2981 C CA . THR A 1 460 ? -25.258 -7.049 41.123 1.00 64.75 460 THR A CA 1
ATOM 2982 C C . THR A 1 460 ? -25.062 -6.079 42.285 1.00 64.75 460 THR A C 1
ATOM 2984 O O . THR A 1 460 ? -25.517 -6.296 43.414 1.00 64.75 460 THR A O 1
ATOM 2987 N N . LYS A 1 461 ? -24.338 -4.985 42.027 1.00 67.06 461 LYS A N 1
ATOM 2988 C CA . LYS A 1 461 ? -24.187 -3.858 42.958 1.00 67.06 461 LYS A CA 1
ATOM 2989 C C . LYS A 1 461 ? -24.488 -2.555 42.229 1.00 67.06 461 LYS A C 1
ATOM 2991 O O . LYS A 1 461 ? -23.687 -2.140 41.395 1.00 67.06 461 LYS A O 1
ATOM 2996 N N . SER A 1 462 ? -25.585 -1.901 42.589 1.00 64.69 462 SER A N 1
ATOM 2997 C CA . SER A 1 462 ? -25.963 -0.580 42.086 1.00 64.69 462 SER A CA 1
ATOM 2998 C C . SER A 1 462 ? -25.807 0.484 43.175 1.00 64.69 462 SER A C 1
ATOM 3000 O O . SER A 1 462 ? -26.067 0.210 44.350 1.00 64.69 462 SER A O 1
ATOM 3002 N N . ALA A 1 463 ? -25.355 1.680 42.798 1.00 60.84 463 ALA A N 1
ATOM 3003 C CA . ALA A 1 463 ? -25.398 2.877 43.631 1.00 60.84 463 ALA A CA 1
ATOM 3004 C C . ALA A 1 463 ? -25.895 4.069 42.796 1.00 60.84 463 ALA A C 1
ATOM 3006 O O . ALA A 1 463 ? -25.325 4.296 41.732 1.00 60.84 463 ALA A O 1
ATOM 3007 N N . SER A 1 464 ? -26.916 4.826 43.205 1.00 59.28 464 SER A N 1
ATOM 3008 C CA . SER A 1 464 ? -27.483 5.852 42.313 1.00 59.28 464 SER A CA 1
ATOM 3009 C C . SER A 1 464 ? -28.122 7.095 42.949 1.00 59.28 464 SER A C 1
ATOM 3011 O O . SER A 1 464 ? -28.370 7.139 44.145 1.00 59.28 464 SER A O 1
ATOM 3013 N N . GLY A 1 465 ? -28.342 8.152 42.159 1.00 57.09 465 GLY A N 1
ATOM 3014 C CA . GLY A 1 465 ? -29.022 9.390 42.565 1.00 57.09 465 GLY A CA 1
ATOM 3015 C C . GLY A 1 465 ? -30.545 9.233 42.587 1.00 57.09 465 GLY A C 1
ATOM 3016 O O . GLY A 1 465 ? -31.109 9.108 43.664 1.00 57.09 465 GLY A O 1
ATOM 3017 N N . ASN A 1 466 ? -31.200 9.170 41.424 1.00 55.06 466 ASN A N 1
ATOM 3018 C CA . ASN A 1 466 ? -32.629 8.870 41.256 1.00 55.06 466 ASN A CA 1
ATOM 3019 C C . ASN A 1 466 ? -32.812 7.594 40.405 1.00 55.06 466 ASN A C 1
ATOM 3021 O O . ASN A 1 466 ? -32.118 7.439 39.402 1.00 55.06 466 ASN A O 1
ATOM 3025 N N . THR A 1 467 ? -33.675 6.627 40.739 1.00 55.34 467 THR A N 1
ATOM 3026 C CA . THR A 1 467 ? -33.757 5.372 39.940 1.00 55.34 467 THR A CA 1
ATOM 3027 C C . THR A 1 467 ? -35.121 4.687 39.961 1.00 55.34 467 THR A C 1
ATOM 3029 O O . THR A 1 467 ? -35.727 4.613 41.022 1.00 55.34 467 THR A O 1
ATOM 3032 N N . THR A 1 468 ? -35.543 4.123 38.826 1.00 53.03 468 THR A N 1
ATOM 3033 C CA . THR A 1 468 ? -36.541 3.041 38.744 1.00 53.03 468 THR A CA 1
ATOM 3034 C C . THR A 1 468 ? -35.773 1.730 38.556 1.00 53.03 468 THR A C 1
ATOM 3036 O O . THR A 1 468 ? -35.029 1.592 37.585 1.00 53.03 468 THR A O 1
ATOM 3039 N N . VAL A 1 469 ? -35.846 0.790 39.492 1.00 55.38 469 VAL A N 1
ATOM 3040 C CA . VAL A 1 469 ? -35.155 -0.505 39.365 1.00 55.38 469 VAL A CA 1
ATOM 3041 C C . VAL A 1 469 ? -36.191 -1.606 39.257 1.00 55.38 469 VAL A C 1
ATOM 3043 O O . VAL A 1 469 ? -36.874 -1.868 40.242 1.00 55.38 469 VAL A O 1
ATOM 3046 N N . GLU A 1 470 ? -36.231 -2.282 38.114 1.00 57.97 470 GLU A N 1
ATOM 3047 C CA . GLU A 1 470 ? -36.911 -3.562 37.946 1.00 57.97 470 GLU A CA 1
ATOM 3048 C C . GLU A 1 470 ? -35.872 -4.679 38.082 1.00 57.97 470 GLU A C 1
ATOM 3050 O O . GLU A 1 470 ? -34.916 -4.810 37.311 1.00 57.97 470 GLU A O 1
ATOM 3055 N N . THR A 1 471 ? -36.004 -5.474 39.141 1.00 60.03 471 THR A N 1
ATOM 3056 C CA . THR A 1 471 ? -35.071 -6.573 39.430 1.00 60.03 471 THR A CA 1
ATOM 3057 C C . THR A 1 471 ? -35.821 -7.883 39.573 1.00 60.03 471 THR A C 1
ATOM 3059 O O . THR A 1 471 ? -36.584 -8.076 40.523 1.00 60.03 471 THR A O 1
ATOM 3062 N N . SER A 1 472 ? -35.523 -8.827 38.682 1.00 60.16 472 SER A N 1
ATOM 3063 C CA . SER A 1 472 ? -35.897 -10.228 38.854 1.00 60.16 472 SER A CA 1
ATOM 3064 C C . SER A 1 472 ? -34.698 -11.001 39.407 1.00 60.16 472 SER A C 1
ATOM 3066 O O . SER A 1 472 ? -33.652 -11.135 38.769 1.00 60.16 472 SER A O 1
ATOM 3068 N N . VAL A 1 473 ? -34.815 -11.483 40.650 1.00 61.91 473 VAL A N 1
ATOM 3069 C CA . VAL A 1 473 ? -33.754 -12.266 41.304 1.00 61.91 473 VAL A CA 1
ATOM 3070 C C . VAL A 1 473 ? -34.207 -13.713 41.420 1.00 61.91 473 VAL A C 1
ATOM 3072 O O . VAL A 1 473 ? -35.091 -14.037 42.216 1.00 61.91 473 VAL A O 1
ATOM 3075 N N . LEU A 1 474 ? -33.585 -14.581 40.622 1.00 60.53 474 LEU A N 1
ATOM 3076 C CA . LEU A 1 474 ? -33.819 -16.022 40.643 1.00 60.53 474 LEU A CA 1
ATOM 3077 C C . LEU A 1 474 ? -33.148 -16.685 41.872 1.00 60.53 474 LEU A C 1
ATOM 3079 O O . LEU A 1 474 ? -32.283 -16.076 42.516 1.00 60.53 474 LEU A O 1
ATOM 3083 N N . PRO A 1 475 ? -33.525 -17.935 42.215 1.00 52.84 475 PRO A N 1
ATOM 3084 C CA . PRO A 1 475 ? -32.971 -18.671 43.356 1.00 52.84 475 PRO A CA 1
ATOM 3085 C C . PRO A 1 475 ? -31.435 -18.638 43.420 1.00 52.84 475 PRO A C 1
ATOM 3087 O O . PRO A 1 475 ? -30.778 -19.054 42.480 1.00 52.84 475 PRO A O 1
ATOM 3090 N N . GLY A 1 476 ? -30.824 -18.166 44.512 1.00 55.84 476 GLY A N 1
ATOM 3091 C CA . GLY A 1 476 ? -29.361 -18.102 44.667 1.00 55.84 476 GLY A CA 1
ATOM 3092 C C . GLY A 1 476 ? -28.681 -16.856 44.076 1.00 55.84 476 GLY A C 1
ATOM 3093 O O . GLY A 1 476 ? -27.464 -16.717 44.202 1.00 55.84 476 GLY A O 1
ATOM 3094 N N . GLY A 1 477 ? -29.423 -15.941 43.447 1.00 61.91 477 GLY A N 1
ATOM 3095 C CA . GLY A 1 477 ? -28.924 -14.626 43.031 1.00 61.91 477 GLY A CA 1
ATOM 3096 C C . GLY A 1 477 ? -28.834 -13.624 44.194 1.00 61.91 477 GLY A C 1
ATOM 3097 O O . GLY A 1 477 ? -29.577 -13.707 45.181 1.00 61.91 477 GLY A O 1
ATOM 3098 N N . THR A 1 478 ? -27.925 -12.647 44.086 1.00 63.81 478 THR A N 1
ATOM 3099 C CA . THR A 1 478 ? -27.802 -11.544 45.061 1.00 63.81 478 THR A CA 1
ATOM 3100 C C . THR A 1 478 ? -27.824 -10.183 44.370 1.00 63.81 478 THR A C 1
ATOM 3102 O O . THR A 1 478 ? -26.961 -9.880 43.544 1.00 63.81 478 THR A O 1
ATOM 3105 N N . ALA A 1 479 ? -28.769 -9.328 44.766 1.00 62.97 479 ALA A N 1
ATOM 3106 C CA . ALA A 1 479 ? -28.842 -7.943 44.305 1.00 62.97 479 ALA A CA 1
ATOM 3107 C C . ALA A 1 479 ? -28.674 -6.960 45.471 1.00 62.97 479 ALA A C 1
ATOM 3109 O O . ALA A 1 479 ? -29.296 -7.102 46.532 1.00 62.97 479 ALA A O 1
ATOM 3110 N N . ARG A 1 480 ? -27.822 -5.945 45.285 1.00 67.50 480 ARG A N 1
ATOM 3111 C CA . ARG A 1 480 ? -27.638 -4.855 46.253 1.00 67.50 480 ARG A CA 1
ATOM 3112 C C . ARG A 1 480 ? -27.788 -3.493 45.586 1.00 67.50 480 ARG A C 1
ATOM 3114 O O . ARG A 1 480 ? -27.020 -3.188 44.678 1.00 67.50 480 ARG A O 1
ATOM 3121 N N . SER A 1 481 ? -28.684 -2.659 46.105 1.00 63.75 481 SER A N 1
ATOM 3122 C CA . SER A 1 481 ? -28.906 -1.283 45.647 1.00 63.75 481 SER A CA 1
ATOM 3123 C C . SER A 1 481 ? -28.641 -0.267 46.765 1.00 63.75 481 SER A C 1
ATOM 3125 O O . SER A 1 481 ? -28.866 -0.574 47.939 1.00 63.75 481 SER A O 1
ATOM 3127 N N . ALA A 1 482 ? -28.127 0.914 46.412 1.00 61.47 482 ALA A N 1
ATOM 3128 C CA . ALA A 1 482 ? -27.942 2.046 47.318 1.00 61.47 482 ALA A CA 1
ATOM 3129 C C . ALA A 1 482 ? -28.254 3.381 46.609 1.00 61.47 482 ALA A C 1
ATOM 3131 O O . ALA A 1 482 ? -27.466 3.779 45.759 1.00 61.47 482 ALA A O 1
ATOM 3132 N N . SER A 1 483 ? -29.347 4.085 46.918 1.00 60.03 483 SER A N 1
ATOM 3133 C CA . SER A 1 483 ? -29.837 5.191 46.067 1.00 60.03 483 SER A CA 1
ATOM 3134 C C . SER A 1 483 ? -30.327 6.457 46.792 1.00 60.03 483 SER A C 1
ATOM 3136 O O . SER A 1 483 ? -30.677 6.422 47.962 1.00 60.03 483 SER A O 1
ATOM 3138 N N . GLY A 1 484 ? -30.351 7.614 46.124 1.00 57.31 484 GLY A N 1
ATOM 3139 C CA . GLY A 1 484 ? -30.902 8.869 46.660 1.00 57.31 484 GLY A CA 1
ATOM 3140 C C . GLY A 1 484 ? -32.436 8.863 46.704 1.00 57.31 484 GLY A C 1
ATOM 3141 O O . GLY A 1 484 ? -32.997 8.799 47.789 1.00 57.31 484 GLY A O 1
ATOM 3142 N N . ASN A 1 485 ? -33.114 8.846 45.554 1.00 55.16 485 ASN A N 1
ATOM 3143 C CA . ASN A 1 485 ? -34.567 8.684 45.406 1.00 55.16 485 ASN A CA 1
ATOM 3144 C C . ASN A 1 485 ? -34.879 7.460 44.521 1.00 55.16 485 ASN A C 1
ATOM 3146 O O . ASN A 1 485 ? -34.257 7.305 43.475 1.00 55.16 485 ASN A O 1
ATOM 3150 N N . THR A 1 486 ? -35.824 6.585 44.880 1.00 55.06 486 THR A N 1
ATOM 3151 C CA . THR A 1 486 ? -36.009 5.310 44.144 1.00 55.06 486 THR A CA 1
ATOM 3152 C C . THR A 1 486 ? -37.458 4.850 44.049 1.00 55.06 486 THR A C 1
ATOM 3154 O O . THR A 1 486 ? -38.133 4.844 45.067 1.00 55.06 486 THR A O 1
ATOM 3157 N N . THR A 1 487 ? -37.887 4.379 42.882 1.00 53.22 487 THR A N 1
ATOM 3158 C CA . THR A 1 487 ? -38.971 3.401 42.684 1.00 53.22 487 THR A CA 1
ATOM 3159 C C . THR A 1 487 ? -38.311 2.035 42.488 1.00 53.22 487 THR A C 1
ATOM 3161 O O . THR A 1 487 ? -37.461 1.874 41.615 1.00 53.22 487 THR A O 1
ATOM 3164 N N . VAL A 1 488 ? -38.608 1.048 43.326 1.00 53.69 488 VAL A N 1
ATOM 3165 C CA . VAL A 1 488 ? -38.030 -0.299 43.202 1.00 53.69 488 VAL A CA 1
ATOM 3166 C C . VAL A 1 488 ? -39.154 -1.304 43.051 1.00 53.69 488 VAL A C 1
ATOM 3168 O O . VAL A 1 488 ? -39.876 -1.533 44.016 1.00 53.69 488 VAL A O 1
ATOM 3171 N N . GLU A 1 489 ? -39.231 -1.937 41.887 1.00 56.66 489 GLU A N 1
ATOM 3172 C CA . GLU A 1 489 ? -40.057 -3.113 41.636 1.00 56.66 489 GLU A CA 1
ATOM 3173 C C . GLU A 1 489 ? -39.156 -4.351 41.700 1.00 56.66 489 GLU A C 1
ATOM 3175 O O . GLU A 1 489 ? -38.204 -4.535 40.934 1.00 56.66 489 GLU A O 1
ATOM 3180 N N . THR A 1 490 ? -39.396 -5.201 42.695 1.00 58.09 490 THR A N 1
ATOM 3181 C CA . THR A 1 490 ? -38.604 -6.422 42.893 1.00 58.09 490 THR A CA 1
ATOM 3182 C C . THR A 1 490 ? -39.507 -7.639 42.954 1.00 58.09 490 THR A C 1
ATOM 3184 O O . THR A 1 490 ? -40.379 -7.744 43.820 1.00 58.09 490 THR A O 1
ATOM 3187 N N . SER A 1 491 ? -39.228 -8.612 42.089 1.00 58.34 491 SER A N 1
ATOM 3188 C CA . SER A 1 491 ? -39.754 -9.969 42.213 1.00 58.34 491 SER A CA 1
ATOM 3189 C C . SER A 1 491 ? -38.641 -10.879 42.736 1.00 58.34 491 SER A C 1
ATOM 3191 O O . SER A 1 491 ? -37.657 -11.144 42.033 1.00 58.34 491 SER A O 1
ATOM 3193 N N . VAL A 1 492 ? -38.767 -11.343 43.982 1.00 59.78 492 VAL A N 1
ATOM 3194 C CA . VAL A 1 492 ? -37.777 -12.229 44.615 1.00 59.78 492 VAL A CA 1
ATOM 3195 C C . VAL A 1 492 ? -38.317 -13.653 44.626 1.00 59.78 492 VAL A C 1
ATOM 3197 O O . VAL A 1 492 ? -39.217 -13.977 45.404 1.00 59.78 492 VAL A O 1
ATOM 3200 N N . LEU A 1 493 ? -37.752 -14.509 43.772 1.00 58.72 493 LEU A N 1
ATOM 3201 C CA . LEU A 1 493 ? -38.087 -15.931 43.717 1.00 58.72 493 LEU A CA 1
ATOM 3202 C C . LEU A 1 493 ? -37.454 -16.705 44.901 1.00 58.72 493 LEU A C 1
ATOM 3204 O O . LEU A 1 493 ? -36.538 -16.196 45.560 1.00 58.72 493 LEU A O 1
ATOM 3208 N N . PRO A 1 494 ? -37.920 -17.939 45.192 1.00 51.12 494 PRO A N 1
ATOM 3209 C CA . PRO A 1 494 ? -37.417 -18.761 46.299 1.00 51.12 494 PRO A CA 1
ATOM 3210 C C . PRO A 1 494 ? -35.883 -18.850 46.353 1.00 51.12 494 PRO A C 1
ATOM 3212 O O . PRO A 1 494 ? -35.267 -19.271 45.390 1.00 51.12 494 PRO A O 1
ATOM 3215 N N . GLY A 1 495 ? -35.230 -18.478 47.459 1.00 54.72 495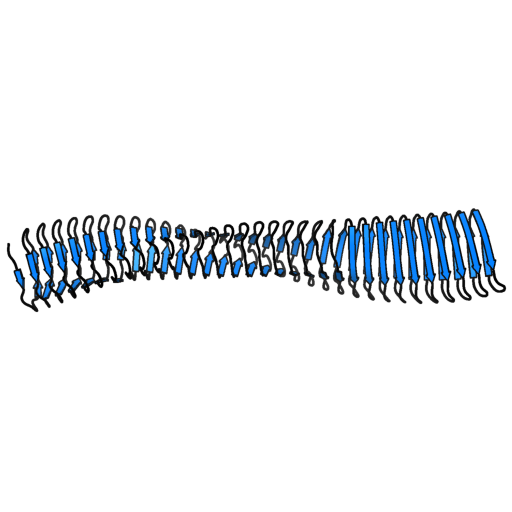 GLY A N 1
ATOM 3216 C CA . GLY A 1 495 ? -33.765 -18.541 47.603 1.00 54.72 495 GLY A CA 1
ATOM 3217 C C . GLY A 1 495 ? -32.985 -17.344 47.037 1.00 54.72 495 GLY A C 1
ATOM 3218 O O . GLY A 1 495 ? -31.758 -17.321 47.141 1.00 54.72 495 GLY A O 1
ATOM 3219 N N . GLY A 1 496 ? -33.652 -16.347 46.449 1.00 60.78 496 GLY A N 1
ATOM 3220 C CA . GLY A 1 496 ? -33.045 -15.065 46.076 1.00 60.78 496 GLY A CA 1
AT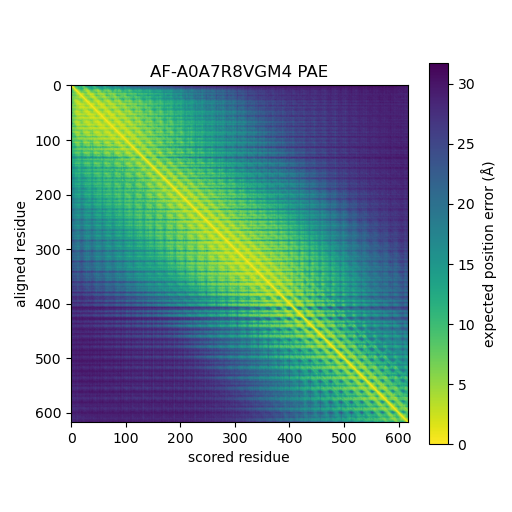OM 3221 C C . GLY A 1 496 ? -32.891 -14.114 47.272 1.00 60.78 496 GLY A C 1
ATOM 3222 O O . GLY A 1 496 ? -33.656 -14.176 48.243 1.00 60.78 496 GLY A O 1
ATOM 3223 N N . THR A 1 497 ? -31.905 -13.207 47.212 1.00 62.19 497 THR A N 1
ATOM 3224 C CA . THR A 1 497 ? -31.722 -12.169 48.244 1.00 62.19 497 THR A CA 1
ATOM 3225 C C . THR A 1 497 ? -31.568 -10.766 47.659 1.00 62.19 497 THR A C 1
ATOM 3227 O O . THR A 1 497 ? -30.735 -10.526 46.780 1.00 62.19 497 THR A O 1
ATOM 3230 N N . THR A 1 498 ? -32.326 -9.813 48.206 1.00 63.09 498 THR A N 1
ATOM 3231 C CA . THR A 1 498 ? -32.228 -8.387 47.859 1.00 63.09 498 THR A CA 1
ATOM 3232 C C . THR A 1 498 ? -31.890 -7.540 49.086 1.00 63.09 498 THR A C 1
ATOM 3234 O O . THR A 1 498 ? -32.374 -7.770 50.201 1.00 63.09 498 THR A O 1
ATOM 3237 N N . LYS A 1 499 ? -31.008 -6.552 48.903 1.00 66.19 499 LYS A N 1
ATOM 3238 C CA . LYS A 1 499 ? -30.684 -5.533 49.914 1.00 66.19 499 LYS A CA 1
ATOM 3239 C C . LYS A 1 499 ? -30.735 -4.144 49.284 1.00 66.19 499 LYS A C 1
ATOM 3241 O O . LYS A 1 499 ? -29.885 -3.843 48.450 1.00 66.19 499 LYS A O 1
ATOM 3246 N N . SER A 1 500 ? -31.661 -3.303 49.730 1.00 63.91 500 SER A N 1
ATOM 3247 C CA . SER A 1 500 ? -31.778 -1.903 49.306 1.00 63.91 500 SER A CA 1
ATOM 3248 C C . SER A 1 500 ? -31.444 -0.941 50.451 1.00 63.91 500 SER A C 1
ATOM 3250 O O . SER A 1 500 ? -31.715 -1.252 51.615 1.00 63.91 500 SER A O 1
ATOM 3252 N N . ALA A 1 501 ? -30.828 0.198 50.131 1.00 61.47 501 ALA A N 1
ATOM 3253 C CA . ALA A 1 501 ? -30.588 1.303 51.057 1.00 61.47 501 ALA A CA 1
ATOM 3254 C C . ALA A 1 501 ? -30.823 2.653 50.354 1.00 61.47 501 ALA A C 1
ATOM 3256 O O . ALA A 1 501 ? -30.133 2.915 49.376 1.00 61.47 501 ALA A O 1
ATOM 3257 N N . SER A 1 502 ? -31.737 3.515 50.809 1.00 60.53 502 SER A N 1
ATOM 3258 C CA . SER A 1 502 ? -32.106 4.710 50.023 1.00 60.53 502 SER A CA 1
ATOM 3259 C C . SER A 1 502 ? -32.482 5.978 50.801 1.00 60.53 502 SER A C 1
ATOM 3261 O O . SER A 1 502 ? -32.847 5.920 51.965 1.00 60.53 502 SER A O 1
ATOM 3263 N N . GLY A 1 503 ? -32.384 7.158 50.181 1.00 57.31 503 GLY A N 1
ATOM 3264 C CA . GLY A 1 503 ? -32.834 8.432 50.767 1.00 57.31 503 GLY A CA 1
ATOM 3265 C C . GLY A 1 503 ? -34.364 8.534 50.827 1.00 57.31 503 GLY A C 1
ATOM 3266 O O . GLY A 1 503 ? -34.925 8.464 51.913 1.00 57.31 503 GLY A O 1
ATOM 3267 N N . ASN A 1 504 ? -35.043 8.609 49.679 1.00 55.81 504 ASN A N 1
ATOM 3268 C CA . ASN A 1 504 ? -36.502 8.499 49.535 1.00 55.81 504 ASN A CA 1
ATOM 3269 C C . ASN A 1 504 ? -36.865 7.290 48.651 1.00 55.81 504 ASN A C 1
ATOM 3271 O O . ASN A 1 504 ? -36.198 7.051 47.646 1.00 55.81 504 ASN A O 1
ATOM 3275 N N . THR A 1 505 ? -37.908 6.520 48.981 1.00 55.19 505 THR A N 1
ATOM 3276 C CA . THR A 1 505 ? -38.205 5.260 48.259 1.00 55.19 505 THR A CA 1
ATOM 3277 C C . THR A 1 505 ? -39.696 4.962 48.143 1.00 55.19 505 THR A C 1
ATOM 3279 O O . THR A 1 505 ? -40.371 4.986 49.160 1.00 55.19 505 THR A O 1
ATOM 3282 N N . THR A 1 506 ? -40.176 4.597 46.958 1.00 53.12 506 THR A N 1
ATOM 3283 C CA . THR A 1 506 ? -41.357 3.751 46.715 1.00 53.12 506 THR A CA 1
ATOM 3284 C C . THR A 1 506 ? -40.846 2.336 46.447 1.00 53.12 506 THR A C 1
ATOM 3286 O O . THR A 1 506 ? -40.007 2.134 45.570 1.00 53.12 506 THR A O 1
ATOM 3289 N N . VAL A 1 507 ? -41.272 1.351 47.231 1.00 53.19 507 VAL A N 1
ATOM 3290 C CA . VAL A 1 507 ? -40.844 -0.045 47.064 1.00 53.19 507 VAL A CA 1
ATOM 3291 C C . VAL A 1 507 ? -42.067 -0.919 46.864 1.00 53.19 507 VAL A C 1
ATOM 3293 O O . VAL A 1 507 ? -42.831 -1.090 47.807 1.00 53.19 507 VAL A O 1
ATOM 3296 N N . GLU A 1 508 ? -42.179 -1.523 45.687 1.00 56.69 508 GLU A N 1
ATOM 3297 C CA . GLU A 1 508 ? -43.098 -2.617 45.395 1.00 56.69 508 GLU A CA 1
ATOM 3298 C C . GLU A 1 508 ? -42.304 -3.929 45.416 1.00 56.69 508 GLU A C 1
ATOM 3300 O O . GLU A 1 508 ? -41.382 -4.173 44.630 1.00 56.69 508 GLU A O 1
ATOM 3305 N N . THR A 1 509 ? -42.603 -4.784 46.391 1.00 57.66 509 THR A N 1
ATOM 3306 C CA . THR A 1 509 ? -41.914 -6.075 46.546 1.00 57.66 509 THR A CA 1
ATOM 3307 C C . THR A 1 509 ? -42.916 -7.216 46.547 1.00 57.66 509 THR A C 1
ATOM 3309 O O . THR A 1 509 ? -43.810 -7.278 47.395 1.00 57.66 509 THR A O 1
ATOM 3312 N N . SER A 1 510 ? -42.710 -8.171 45.641 1.00 58.28 510 SER A N 1
ATOM 3313 C CA . SER A 1 510 ? -43.328 -9.493 45.713 1.00 58.28 510 SER A CA 1
ATOM 3314 C C . SER A 1 510 ? -42.273 -10.504 46.165 1.00 58.28 510 SER A C 1
ATOM 3316 O O . SER A 1 510 ? -41.265 -10.743 45.493 1.00 58.28 510 SER A O 1
ATOM 3318 N N . VAL A 1 511 ? -42.462 -11.076 47.359 1.00 59.81 511 VAL A N 1
ATOM 3319 C CA . VAL A 1 511 ? -41.532 -12.067 47.926 1.00 59.81 511 VAL A CA 1
ATOM 3320 C C . VAL A 1 511 ? -42.206 -13.430 47.944 1.00 59.81 511 VAL A C 1
ATOM 3322 O O . VAL A 1 511 ? -43.105 -13.681 48.749 1.00 59.81 511 VAL A O 1
ATOM 3325 N N . LEU A 1 512 ? -41.752 -14.313 47.053 1.00 59.19 512 LEU A N 1
ATOM 3326 C CA . LEU A 1 512 ? -42.214 -15.697 46.970 1.00 59.19 512 LEU A CA 1
ATOM 3327 C C . LEU A 1 512 ? -41.621 -16.562 48.111 1.00 59.19 512 LEU A C 1
ATOM 3329 O O . LEU A 1 512 ? -40.650 -16.156 48.763 1.00 59.19 512 LEU A O 1
ATOM 3333 N N . PRO A 1 513 ? -42.182 -17.763 48.367 1.00 51.28 513 PRO A N 1
ATOM 3334 C CA . PRO A 1 513 ? -41.727 -18.667 49.429 1.00 51.28 513 PRO A CA 1
ATOM 3335 C C . PRO A 1 513 ? -40.206 -18.895 49.432 1.00 51.28 513 PRO A C 1
ATOM 3337 O O . PRO A 1 513 ? -39.656 -19.331 48.432 1.00 51.28 513 PRO A O 1
ATOM 3340 N N . GLY A 1 514 ? -39.496 -18.630 50.534 1.00 54.75 514 GLY A N 1
ATOM 3341 C CA . GLY A 1 514 ? -38.038 -18.813 50.637 1.00 54.75 514 GLY A CA 1
ATOM 3342 C C . GLY A 1 514 ? -37.183 -17.640 50.132 1.00 54.75 514 GLY A C 1
ATOM 3343 O O . GLY A 1 514 ? -35.956 -17.714 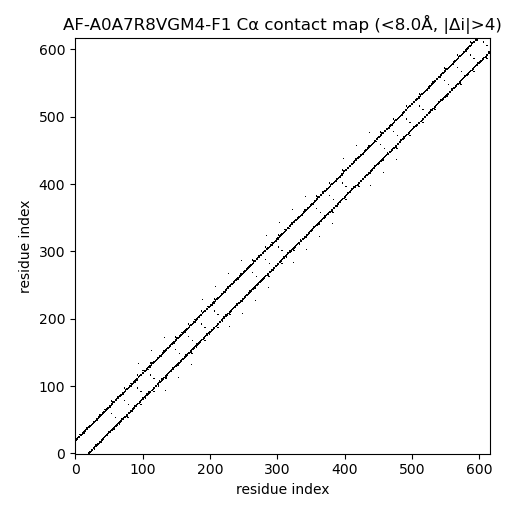50.195 1.00 54.75 514 GLY A O 1
ATOM 3344 N N . GLY A 1 515 ? -37.791 -16.560 49.633 1.00 61.38 515 GLY A N 1
ATOM 3345 C CA . GLY A 1 515 ? -37.105 -15.307 49.305 1.00 61.38 515 GLY A CA 1
ATOM 3346 C C . GLY A 1 515 ? -36.829 -14.431 50.537 1.00 61.38 515 GLY A C 1
ATOM 3347 O O . GLY A 1 515 ? -37.562 -14.464 51.533 1.00 61.38 515 GLY A O 1
ATOM 3348 N N . THR A 1 516 ? -35.765 -13.618 50.476 1.00 63.06 516 THR A N 1
ATOM 3349 C CA . THR A 1 516 ? -35.413 -12.657 51.543 1.00 63.06 516 THR A CA 1
ATOM 3350 C C . THR A 1 516 ? -35.243 -11.247 50.977 1.00 63.06 516 THR A C 1
ATOM 3352 O O . THR A 1 516 ? -34.334 -11.019 50.175 1.00 63.06 516 THR A O 1
ATOM 3355 N N . ALA A 1 517 ? -36.035 -10.283 51.452 1.00 60.88 517 ALA A N 1
ATOM 3356 C CA . ALA A 1 517 ? -35.887 -8.870 51.088 1.00 60.88 517 ALA A CA 1
ATOM 3357 C C . ALA A 1 517 ? -35.556 -8.000 52.311 1.00 60.88 517 ALA A C 1
ATOM 3359 O O . ALA A 1 517 ? -36.175 -8.118 53.376 1.00 60.88 517 ALA A O 1
ATOM 3360 N N . ARG A 1 518 ? -34.565 -7.107 52.172 1.00 67.06 518 ARG A N 1
ATOM 3361 C CA . ARG A 1 518 ? -34.208 -6.127 53.210 1.00 67.06 518 ARG A CA 1
ATOM 3362 C C . ARG A 1 518 ? -34.115 -4.713 52.642 1.00 67.06 518 ARG A C 1
ATOM 3364 O O . ARG A 1 518 ? -33.322 -4.490 51.731 1.00 67.06 518 ARG A O 1
ATOM 3371 N N . SER A 1 519 ? -34.825 -3.766 53.249 1.00 63.06 519 SER A N 1
ATOM 3372 C CA . SER A 1 519 ? -34.789 -2.341 52.893 1.00 63.06 519 SER A CA 1
ATOM 3373 C C . SER A 1 519 ? -34.359 -1.472 54.081 1.00 63.06 519 SER A C 1
ATOM 3375 O O . SER A 1 519 ? -34.633 -1.824 55.233 1.00 63.06 519 SER A O 1
ATOM 3377 N N . ALA A 1 520 ? -33.653 -0.372 53.812 1.00 62.41 520 ALA A N 1
ATOM 3378 C CA . ALA A 1 520 ? -33.308 0.654 54.793 1.00 62.41 520 ALA A CA 1
ATOM 3379 C C . ALA A 1 520 ? -33.392 2.056 54.162 1.00 62.41 520 ALA A C 1
ATOM 3381 O O . ALA A 1 520 ? -32.685 2.292 53.188 1.00 62.41 520 ALA A O 1
ATOM 3382 N N . SER A 1 521 ? -34.191 2.991 54.683 1.00 60.72 521 SER A N 1
ATOM 3383 C CA . SER A 1 521 ? -34.445 4.255 53.964 1.00 60.72 521 SER A CA 1
ATOM 3384 C C . SER A 1 521 ? -34.689 5.508 54.814 1.00 60.72 521 SER A C 1
ATOM 3386 O O . SER A 1 521 ? -35.055 5.425 55.978 1.00 60.72 521 SER A O 1
ATOM 3388 N N . GLY A 1 522 ? -34.481 6.702 54.251 1.00 58.19 522 GLY A N 1
ATOM 3389 C CA . GLY A 1 522 ? -34.817 7.983 54.894 1.00 58.19 522 GLY A CA 1
ATOM 3390 C C . GLY A 1 522 ? -36.332 8.207 54.970 1.00 58.19 522 GLY A C 1
ATOM 3391 O O . GLY A 1 522 ? -36.896 8.125 56.055 1.00 58.19 522 GLY A O 1
ATOM 3392 N N . ASN A 1 523 ? -37.004 8.394 53.830 1.00 56.75 523 ASN A N 1
ATOM 3393 C CA . ASN A 1 523 ? -38.469 8.362 53.704 1.00 56.75 523 ASN A CA 1
ATOM 3394 C C . ASN A 1 523 ? -38.911 7.207 52.788 1.00 56.75 523 ASN A C 1
ATOM 3396 O O . ASN A 1 523 ? -38.253 6.926 51.786 1.00 56.75 523 ASN A O 1
ATOM 3400 N N . THR A 1 524 ? -40.024 6.536 53.099 1.00 54.97 524 THR A N 1
ATOM 3401 C CA . THR A 1 524 ? -40.438 5.321 52.366 1.00 54.97 524 THR A CA 1
ATOM 3402 C C . THR A 1 524 ? -41.950 5.194 52.227 1.00 54.97 524 THR A C 1
ATOM 3404 O O . THR A 1 524 ? -42.637 5.274 53.233 1.00 54.97 524 THR A O 1
ATOM 3407 N N . THR A 1 525 ? -42.443 4.910 51.030 1.00 53.56 525 THR A N 1
ATOM 3408 C CA . THR A 1 525 ? -43.718 4.236 50.748 1.00 53.56 525 THR A CA 1
ATOM 3409 C C . THR A 1 525 ? -43.383 2.786 50.398 1.00 53.56 525 THR A C 1
ATOM 3411 O O . THR A 1 525 ? -42.554 2.529 49.525 1.00 53.56 525 THR A O 1
ATOM 3414 N N . VAL A 1 526 ? -43.944 1.820 51.116 1.00 53.22 526 VAL A N 1
ATOM 3415 C CA . VAL A 1 526 ? -43.659 0.396 50.901 1.00 53.22 526 VAL A CA 1
ATOM 3416 C C . VAL A 1 526 ? -44.962 -0.342 50.665 1.00 53.22 526 VAL A C 1
ATOM 3418 O O . VAL A 1 526 ? -45.755 -0.440 51.593 1.00 53.22 526 VAL A O 1
ATOM 3421 N N . GLU A 1 527 ? -45.113 -0.926 49.483 1.00 56.28 527 GLU A N 1
ATOM 3422 C CA . GLU A 1 527 ? -46.142 -1.908 49.157 1.00 56.28 527 GLU A CA 1
ATOM 3423 C C . GLU A 1 527 ? -45.484 -3.293 49.100 1.00 56.28 527 GLU A C 1
ATOM 3425 O O . GLU A 1 527 ? -44.575 -3.574 48.310 1.00 56.28 527 GLU A O 1
ATOM 3430 N N . THR A 1 528 ? -45.881 -4.181 50.009 1.00 57.50 528 THR A N 1
ATOM 3431 C CA . THR A 1 528 ? -45.319 -5.540 50.075 1.00 57.50 528 THR A CA 1
ATOM 3432 C C . THR A 1 528 ? -46.417 -6.591 50.035 1.00 57.50 528 THR A C 1
ATOM 3434 O O . THR A 1 528 ? -47.370 -6.554 50.819 1.00 57.50 528 THR A O 1
ATOM 3437 N N . SER A 1 529 ? -46.227 -7.587 49.170 1.00 58.31 529 SER A N 1
ATOM 3438 C CA . SER A 1 529 ? -46.962 -8.850 49.203 1.00 58.31 529 SER A CA 1
ATOM 3439 C C . SER A 1 529 ? -46.009 -9.972 49.624 1.00 58.31 529 SER A C 1
ATOM 3441 O O . SER A 1 529 ? -45.035 -10.299 48.939 1.00 58.31 529 SER A O 1
ATOM 3443 N N . VAL A 1 530 ? -46.251 -10.543 50.809 1.00 59.53 530 VAL A N 1
ATOM 3444 C CA . VAL A 1 530 ? -45.414 -11.615 51.374 1.00 59.53 530 VAL A CA 1
ATOM 3445 C C . VAL A 1 530 ? -46.177 -12.929 51.307 1.00 59.53 530 VAL A C 1
ATOM 3447 O O . VAL A 1 530 ? -47.107 -13.155 52.084 1.00 59.53 530 VAL A O 1
ATOM 3450 N N . LEU A 1 531 ? -45.770 -13.803 50.384 1.00 59.06 531 LEU A N 1
ATOM 3451 C CA . LEU A 1 531 ? -46.328 -15.146 50.237 1.00 59.06 531 LEU A CA 1
ATOM 3452 C C . LEU A 1 531 ? -45.794 -16.103 51.334 1.00 59.06 531 LEU A C 1
ATOM 3454 O O . LEU A 1 531 ? -44.793 -15.798 51.994 1.00 59.06 531 LEU A O 1
ATOM 3458 N N . PRO A 1 532 ? -46.442 -17.269 51.550 1.00 50.97 532 PRO A N 1
ATOM 3459 C CA . PRO A 1 532 ? -46.051 -18.241 52.578 1.00 50.97 532 PRO A CA 1
ATOM 3460 C C . PRO A 1 532 ? -44.553 -18.589 52.546 1.00 50.97 532 PRO A C 1
ATOM 3462 O O . PRO A 1 532 ? -44.050 -19.012 51.518 1.00 50.97 532 PRO A O 1
ATOM 3465 N N . GLY A 1 533 ? -43.808 -18.440 53.647 1.00 55.28 533 GLY A N 1
ATOM 3466 C CA . GLY A 1 533 ? -42.367 -18.739 53.708 1.00 55.28 533 GLY A CA 1
ATOM 3467 C C . GLY A 1 533 ? -41.434 -17.626 53.204 1.00 55.28 533 GLY A C 1
ATOM 3468 O O . GLY A 1 533 ? -40.216 -17.803 53.231 1.00 55.28 533 GLY A O 1
ATOM 3469 N N . GLY A 1 534 ? -41.966 -16.488 52.751 1.00 60.22 534 GLY A N 1
ATOM 3470 C CA . GLY A 1 534 ? -41.196 -15.277 52.455 1.00 60.22 534 GLY A CA 1
ATOM 3471 C C . GLY A 1 534 ? -40.879 -14.455 53.713 1.00 60.22 534 GLY A C 1
ATOM 3472 O O . GLY A 1 534 ? -41.627 -14.476 54.698 1.00 60.22 534 GLY A O 1
ATOM 3473 N N . THR A 1 535 ? -39.767 -13.710 53.684 1.00 62.03 535 THR A N 1
ATOM 3474 C CA . THR A 1 535 ? -39.357 -12.823 54.790 1.00 62.03 535 THR A CA 1
ATOM 3475 C C . THR A 1 535 ? -39.019 -11.411 54.299 1.00 62.03 535 THR A C 1
ATOM 3477 O O . THR A 1 535 ? -38.195 -11.232 53.396 1.00 62.03 535 THR A O 1
ATOM 3480 N N . THR A 1 536 ? -39.595 -10.391 54.943 1.00 63.09 536 THR A N 1
ATOM 3481 C CA . THR A 1 536 ? -39.270 -8.976 54.692 1.00 63.09 536 THR A CA 1
ATOM 3482 C C . THR A 1 536 ? -38.791 -8.269 55.962 1.00 63.09 536 THR A C 1
ATOM 3484 O O . THR A 1 536 ? -39.298 -8.487 57.068 1.00 63.09 536 THR A O 1
ATOM 3487 N N . LYS A 1 537 ? -37.766 -7.418 55.825 1.00 65.94 537 LYS A N 1
ATOM 3488 C CA . LYS A 1 537 ? -37.269 -6.539 56.899 1.00 65.94 537 LYS A CA 1
ATOM 3489 C C . LYS A 1 537 ? -37.082 -5.116 56.376 1.00 65.94 537 LYS A C 1
ATOM 3491 O O . LYS A 1 537 ? -36.230 -4.910 55.515 1.00 65.94 537 LYS A O 1
ATOM 3496 N N . SER A 1 538 ? -37.800 -4.152 56.944 1.00 63.22 538 SER A N 1
ATOM 3497 C CA . SER A 1 538 ? -37.680 -2.724 56.618 1.00 63.22 538 SER A CA 1
ATOM 3498 C C . SER A 1 538 ? -37.198 -1.905 57.821 1.00 63.22 538 SER A C 1
ATOM 3500 O O . SER A 1 538 ? -37.510 -2.250 58.966 1.00 63.22 538 SER A O 1
ATOM 3502 N N . ALA A 1 539 ? -36.413 -0.854 57.571 1.00 62.91 539 ALA A N 1
ATOM 3503 C CA . ALA A 1 539 ? -35.984 0.120 58.575 1.00 62.91 539 ALA A CA 1
ATOM 3504 C C . ALA A 1 539 ? -35.971 1.545 57.993 1.00 62.91 539 ALA A C 1
ATOM 3506 O O . ALA A 1 539 ? -35.277 1.758 57.004 1.00 62.91 539 ALA A O 1
ATOM 3507 N N . SER A 1 540 ? -36.673 2.522 58.577 1.00 60.62 540 SER A N 1
ATOM 3508 C CA . SER A 1 540 ? -36.834 3.834 57.919 1.00 60.62 540 SER A CA 1
ATOM 3509 C C . SER A 1 540 ? -36.966 5.066 58.824 1.00 60.62 540 SER A C 1
ATOM 3511 O O . SER A 1 540 ? -37.350 4.965 59.980 1.00 60.62 540 SER A O 1
ATOM 3513 N N . GLY A 1 541 ? -36.644 6.261 58.316 1.00 57.69 541 GLY A N 1
ATOM 3514 C CA . GLY A 1 541 ? -36.862 7.535 59.020 1.00 57.69 541 GLY A CA 1
ATOM 3515 C C . GLY A 1 541 ? -38.350 7.897 59.110 1.00 57.69 541 GLY A C 1
ATOM 3516 O O . GLY A 1 541 ? -38.917 7.840 60.196 1.00 57.69 541 GLY A O 1
ATOM 3517 N N . ASN A 1 542 ? -39.004 8.172 57.978 1.00 56.78 542 ASN A N 1
ATOM 3518 C CA . ASN A 1 542 ? -40.466 8.273 57.855 1.00 56.78 542 ASN A CA 1
ATOM 3519 C C . ASN A 1 542 ? -41.006 7.185 56.913 1.00 56.78 542 ASN A C 1
ATOM 3521 O O . ASN A 1 542 ? -40.374 6.869 55.905 1.00 56.78 542 ASN A O 1
ATOM 3525 N N . THR A 1 543 ? -42.176 6.613 57.210 1.00 55.56 543 THR A N 1
ATOM 3526 C CA . THR A 1 543 ? -42.691 5.453 56.456 1.00 55.56 543 THR A CA 1
ATOM 3527 C C . THR A 1 543 ? -44.205 5.471 56.307 1.00 55.56 543 THR A C 1
ATOM 3529 O O . THR A 1 543 ? -44.895 5.594 57.308 1.00 55.56 543 THR A O 1
ATOM 3532 N N . THR A 1 544 ? -44.706 5.252 55.101 1.00 53.44 544 THR A N 1
ATOM 3533 C CA . THR A 1 544 ? -46.041 4.725 54.800 1.00 53.44 544 THR A CA 1
ATOM 3534 C C . THR A 1 544 ? -45.865 3.270 54.373 1.00 53.44 544 THR A C 1
ATOM 3536 O O . THR A 1 544 ? -45.069 2.978 53.481 1.00 53.44 544 THR A O 1
ATOM 3539 N N . VAL A 1 545 ? -46.518 2.334 55.054 1.00 53.78 545 VAL A N 1
ATOM 3540 C CA . VAL A 1 545 ? -46.371 0.897 54.784 1.00 53.78 545 VAL A CA 1
ATOM 3541 C C . VAL A 1 545 ? -47.734 0.286 54.530 1.00 53.78 545 VAL A C 1
ATOM 3543 O O . VAL A 1 545 ? -48.532 0.226 55.457 1.00 53.78 545 VAL A O 1
ATOM 3546 N N . GLU A 1 546 ? -47.934 -0.249 53.332 1.00 56.56 546 GLU A N 1
ATOM 3547 C CA . GLU A 1 546 ? -49.019 -1.158 52.982 1.00 56.56 546 GLU A CA 1
ATOM 3548 C C . GLU A 1 546 ? -48.451 -2.581 52.889 1.00 56.56 546 GLU A C 1
ATOM 3550 O O . GLU A 1 546 ? -47.563 -2.905 52.092 1.00 56.56 546 GLU A O 1
ATOM 3555 N N . THR A 1 547 ? -48.905 -3.461 53.776 1.00 58.34 547 THR A N 1
ATOM 3556 C CA . THR A 1 547 ? -48.419 -4.849 53.836 1.00 58.34 547 THR A CA 1
ATOM 3557 C C . THR A 1 547 ? -49.581 -5.826 53.790 1.00 58.34 547 THR A C 1
ATOM 3559 O O . THR A 1 547 ? -50.495 -5.765 54.615 1.00 58.34 547 THR A O 1
ATOM 3562 N N . SER A 1 548 ? -49.499 -6.781 52.866 1.00 58.59 548 SER A N 1
ATOM 3563 C CA . SER A 1 548 ? -50.339 -7.978 52.858 1.00 58.59 548 SER A CA 1
ATOM 3564 C C . SER A 1 548 ? -49.483 -9.198 53.207 1.00 58.59 548 SER A C 1
ATOM 3566 O O . SER A 1 548 ? -48.553 -9.573 52.487 1.00 58.59 548 SER A O 1
ATOM 3568 N N . VAL A 1 549 ? -49.759 -9.809 54.364 1.00 60.19 549 VAL A N 1
ATOM 3569 C CA . VAL A 1 549 ? -49.025 -10.991 54.847 1.00 60.19 549 VAL A CA 1
ATOM 3570 C C . VAL A 1 549 ? -49.927 -12.214 54.753 1.00 60.19 549 VAL A C 1
ATOM 3572 O O . VAL A 1 549 ? -50.871 -12.361 55.534 1.00 60.19 549 VAL A O 1
ATOM 3575 N N . LEU A 1 550 ? -49.626 -13.100 53.800 1.00 60.97 550 LEU A N 1
ATOM 3576 C CA . LEU A 1 550 ? -50.319 -14.376 53.625 1.00 60.97 550 LEU A CA 1
ATOM 3577 C C . LEU A 1 550 ? -49.884 -15.413 54.691 1.00 60.97 550 LEU A C 1
ATOM 3579 O O . LEU A 1 550 ? -48.851 -15.233 55.349 1.00 60.97 550 LEU A O 1
ATOM 3583 N N . PRO A 1 551 ? -50.650 -16.511 54.883 1.00 51.84 551 PRO A N 1
ATOM 3584 C CA . PRO A 1 551 ? -50.337 -17.561 55.860 1.00 51.84 551 PRO A CA 1
ATOM 3585 C C . PRO A 1 551 ? -48.886 -18.062 55.759 1.00 51.84 551 PRO A C 1
ATOM 3587 O O . PRO A 1 551 ? -48.454 -18.465 54.689 1.00 51.84 551 PRO A O 1
ATOM 3590 N N . GLY A 1 552 ? -48.106 -18.059 56.846 1.00 55.78 552 GLY A N 1
ATOM 3591 C CA . GLY A 1 552 ? -46.700 -18.498 56.849 1.00 55.78 552 GLY A CA 1
ATOM 3592 C C . GLY A 1 552 ? -45.675 -17.443 56.405 1.00 55.78 552 GLY A C 1
ATOM 3593 O O . GLY A 1 552 ? -44.479 -17.734 56.385 1.00 55.78 552 GLY A O 1
ATOM 3594 N N . GLY A 1 553 ? -46.106 -16.229 56.050 1.00 61.25 553 GLY A N 1
ATOM 3595 C CA . GLY A 1 553 ? -45.232 -15.083 55.786 1.00 61.25 553 GLY A CA 1
ATOM 3596 C C . GLY A 1 553 ? -44.778 -14.357 57.064 1.00 61.25 553 GLY A C 1
ATOM 3597 O O . GLY A 1 553 ? -45.460 -14.366 58.095 1.00 61.25 553 GLY A O 1
ATOM 3598 N N . THR A 1 554 ? -43.616 -13.698 56.996 1.00 63.12 554 THR A N 1
ATOM 3599 C CA . THR A 1 554 ? -43.064 -12.878 58.096 1.00 63.12 554 THR A CA 1
ATOM 3600 C C . THR A 1 554 ? -42.667 -11.485 57.612 1.00 63.12 554 THR A C 1
ATOM 3602 O O . THR A 1 554 ? -41.776 -11.348 56.772 1.00 63.12 554 THR A O 1
ATOM 3605 N N . ALA A 1 555 ? -43.260 -10.447 58.208 1.00 60.19 555 ALA A N 1
ATOM 3606 C CA . ALA A 1 555 ? -42.916 -9.048 57.946 1.00 60.19 555 ALA A CA 1
ATOM 3607 C C . ALA A 1 555 ? -42.430 -8.334 59.218 1.00 60.19 555 ALA A C 1
ATOM 3609 O O . ALA A 1 555 ? -43.046 -8.429 60.286 1.00 60.19 555 ALA A O 1
ATOM 3610 N N . ARG A 1 556 ? -41.316 -7.596 59.124 1.00 67.12 556 ARG A N 1
ATOM 3611 C CA . ARG A 1 556 ? -40.791 -6.783 60.235 1.00 67.12 556 ARG A CA 1
ATOM 3612 C C . ARG A 1 556 ? -40.435 -5.368 59.790 1.00 67.12 556 ARG A C 1
ATOM 3614 O O . ARG A 1 556 ? -39.594 -5.212 58.910 1.00 67.12 556 ARG A O 1
ATOM 3621 N N . SER A 1 557 ? -40.973 -4.362 60.475 1.00 62.53 557 SER A N 1
ATOM 3622 C CA . SER A 1 557 ? -40.688 -2.941 60.240 1.00 62.53 557 SER A CA 1
ATOM 3623 C C . SER A 1 557 ? -40.126 -2.250 61.491 1.00 62.53 557 SER A C 1
ATOM 3625 O O . SER A 1 557 ? -40.439 -2.653 62.616 1.00 62.53 557 SER A O 1
ATOM 3627 N N . ALA A 1 558 ? -39.268 -1.245 61.301 1.00 63.28 558 ALA A N 1
ATOM 3628 C CA . ALA A 1 558 ? -38.756 -0.368 62.355 1.00 63.28 558 ALA A CA 1
ATOM 3629 C C . ALA A 1 558 ? -38.594 1.072 61.834 1.00 63.28 558 ALA A C 1
ATOM 3631 O O . ALA A 1 558 ? -37.876 1.259 60.856 1.00 63.28 558 ALA A O 1
ATOM 3632 N N . SER A 1 559 ? -39.201 2.084 62.459 1.00 60.50 559 SER A N 1
ATOM 3633 C CA . SER A 1 559 ? -39.263 3.427 61.853 1.00 60.50 559 SER A CA 1
ATOM 3634 C C . SER A 1 559 ? -39.286 4.625 62.811 1.00 60.50 559 SER A C 1
ATOM 3636 O O . SER A 1 559 ? -39.706 4.508 63.953 1.00 60.50 559 SER A O 1
ATOM 3638 N N . GLY A 1 560 ? -38.840 5.805 62.366 1.00 57.53 560 GLY A N 1
ATOM 3639 C CA . GLY A 1 560 ? -38.933 7.056 63.138 1.00 57.53 560 GLY A CA 1
ATOM 3640 C C . GLY A 1 560 ? -40.378 7.554 63.264 1.00 57.53 560 GLY A C 1
ATOM 3641 O O . GLY A 1 560 ? -40.943 7.499 64.354 1.00 57.53 560 GLY A O 1
ATOM 3642 N N . ASN A 1 561 ? -41.005 7.944 62.149 1.00 56.72 561 ASN A N 1
ATOM 3643 C CA . ASN A 1 561 ? -42.452 8.179 62.040 1.00 56.72 561 ASN A CA 1
ATOM 3644 C C . ASN A 1 561 ? -43.091 7.185 61.059 1.00 56.72 561 ASN A C 1
ATOM 3646 O O . ASN A 1 561 ? -42.494 6.852 60.032 1.00 56.72 561 ASN A O 1
ATOM 3650 N N . THR A 1 562 ? -44.310 6.721 61.344 1.00 54.78 562 THR A N 1
ATOM 3651 C CA . THR A 1 562 ? -44.943 5.648 60.557 1.00 54.78 562 THR A CA 1
ATOM 3652 C C . THR A 1 562 ? -46.446 5.825 60.408 1.00 54.78 562 THR A C 1
ATOM 3654 O O . THR A 1 562 ? -47.133 5.972 61.411 1.00 54.78 562 THR A O 1
ATOM 3657 N N . THR A 1 563 ? -46.949 5.703 59.188 1.00 53.00 563 THR A N 1
ATOM 3658 C CA . THR A 1 563 ? -48.332 5.351 58.856 1.00 53.00 563 THR A CA 1
ATOM 3659 C C . THR A 1 563 ? -48.319 3.906 58.364 1.00 53.00 563 THR A C 1
ATOM 3661 O O . THR A 1 563 ? -47.566 3.570 57.451 1.00 53.00 563 THR A O 1
ATOM 3664 N N . VAL A 1 564 ? -49.063 3.015 59.012 1.00 53.69 564 VAL A N 1
ATOM 3665 C CA . VAL A 1 564 ? -49.047 1.579 58.698 1.00 53.69 564 VAL A CA 1
ATOM 3666 C C . VAL A 1 564 ? -50.458 1.098 58.418 1.00 53.69 564 VAL A C 1
ATOM 3668 O O . VAL A 1 564 ? -51.281 1.134 59.325 1.00 53.69 564 VAL A O 1
ATOM 3671 N N . GLU A 1 565 ? -50.674 0.566 57.221 1.00 56.38 565 GLU A N 1
ATOM 3672 C CA . GLU A 1 565 ? -51.820 -0.256 56.849 1.00 56.38 565 GLU A CA 1
ATOM 3673 C C . GLU A 1 565 ? -51.348 -1.711 56.700 1.00 56.38 565 GLU A C 1
ATOM 3675 O O . GLU A 1 565 ? -50.571 -2.079 55.812 1.00 56.38 565 GLU A O 1
ATOM 3680 N N . THR A 1 566 ? -51.761 -2.575 57.625 1.00 57.56 566 THR A N 1
ATOM 3681 C CA . THR A 1 566 ? -51.407 -4.005 57.573 1.00 57.56 566 THR A CA 1
ATOM 3682 C C . THR A 1 566 ? -52.655 -4.867 57.508 1.00 57.56 566 THR A C 1
ATOM 3684 O O . THR A 1 566 ? -53.515 -4.768 58.389 1.00 57.56 566 THR A O 1
ATOM 3687 N N . SER A 1 567 ? -52.690 -5.781 56.540 1.00 57.38 567 SER A N 1
ATOM 3688 C CA . SER A 1 567 ? -53.624 -6.905 56.503 1.00 57.38 567 SER A CA 1
ATOM 3689 C C . SER A 1 567 ? -52.872 -8.209 56.790 1.00 57.38 567 SER A C 1
ATOM 3691 O O . SER A 1 567 ? -51.936 -8.592 56.080 1.00 57.38 567 SER A O 1
ATOM 3693 N N . VAL A 1 568 ? -53.244 -8.892 57.878 1.00 59.72 568 VAL A N 1
ATOM 3694 C CA . VAL A 1 568 ? -52.609 -10.156 58.294 1.00 59.72 568 VAL A CA 1
ATOM 3695 C C . VAL A 1 568 ? -53.624 -11.289 58.230 1.00 59.72 568 VAL A C 1
ATOM 3697 O O . VAL A 1 568 ? -54.571 -11.346 59.018 1.00 59.72 568 VAL A O 1
ATOM 3700 N N . LEU A 1 569 ? -53.404 -12.203 57.283 1.00 60.44 569 LEU A N 1
ATOM 3701 C CA . LEU A 1 569 ? -54.207 -13.411 57.093 1.00 60.44 569 LEU A CA 1
ATOM 3702 C C . LEU A 1 569 ? -53.830 -14.505 58.122 1.00 60.44 569 LEU A C 1
ATOM 3704 O O . LEU A 1 569 ? -52.759 -14.434 58.739 1.00 60.44 569 LEU A O 1
ATOM 3708 N N . PRO A 1 570 ? -54.689 -15.524 58.331 1.00 50.03 570 PRO A N 1
ATOM 3709 C CA . PRO A 1 570 ? -54.456 -16.598 59.304 1.00 50.03 570 PRO A CA 1
ATOM 3710 C C . PRO A 1 570 ? -53.070 -17.251 59.148 1.00 50.03 570 PRO A C 1
ATOM 3712 O O . PRO A 1 570 ? -52.721 -17.687 58.061 1.00 50.03 570 PRO A O 1
ATOM 3715 N N . GLY A 1 571 ? -52.258 -17.343 60.207 1.00 54.91 571 GLY A N 1
ATOM 3716 C CA . GLY A 1 571 ? -50.907 -17.928 60.153 1.00 54.91 571 GLY A CA 1
ATOM 3717 C C . GLY A 1 571 ? -49.795 -16.986 59.666 1.00 54.91 571 GLY A C 1
ATOM 3718 O O . GLY A 1 571 ? -48.636 -17.399 59.608 1.00 54.91 571 GLY A O 1
ATOM 3719 N N . GLY A 1 572 ? -50.111 -15.737 59.317 1.00 60.50 572 GLY A N 1
ATOM 3720 C CA . GLY A 1 572 ? -49.132 -14.679 59.056 1.00 60.50 572 GLY A CA 1
ATOM 3721 C C . GLY A 1 572 ? -48.638 -14.001 60.341 1.00 60.50 572 GLY A C 1
ATOM 3722 O O . GLY A 1 572 ? -49.334 -13.964 61.363 1.00 60.50 572 GLY A O 1
ATOM 3723 N N . THR A 1 573 ? -47.425 -13.441 60.299 1.00 62.50 573 THR A N 1
ATOM 3724 C CA . THR A 1 573 ? -46.857 -12.694 61.435 1.00 62.50 573 THR A CA 1
ATOM 3725 C C . THR A 1 573 ? -46.289 -11.340 61.000 1.00 62.50 573 THR A C 1
ATOM 3727 O O . THR A 1 573 ? -45.477 -11.255 60.073 1.00 62.50 573 THR A O 1
ATOM 3730 N N . ALA A 1 574 ? -46.697 -10.273 61.693 1.00 58.34 574 ALA A N 1
ATOM 3731 C CA . ALA A 1 574 ? -46.207 -8.915 61.458 1.00 58.34 574 ALA A CA 1
ATOM 3732 C C . ALA A 1 574 ? -45.702 -8.266 62.756 1.00 58.34 574 ALA A C 1
ATOM 3734 O O . ALA A 1 574 ? -46.326 -8.364 63.817 1.00 58.34 574 ALA A O 1
ATOM 3735 N N . ARG A 1 575 ? -44.557 -7.577 62.689 1.00 65.62 575 ARG A N 1
ATOM 3736 C CA . ARG A 1 575 ? -43.990 -6.851 63.836 1.00 65.62 575 ARG A CA 1
ATOM 3737 C C . ARG A 1 575 ? -43.518 -5.453 63.447 1.00 65.62 575 ARG A C 1
ATOM 3739 O O . ARG A 1 575 ? -42.695 -5.325 62.545 1.00 65.62 575 ARG A O 1
ATOM 3746 N N . SER A 1 576 ? -43.952 -4.442 64.196 1.00 61.56 576 SER A N 1
ATOM 3747 C CA . SER A 1 576 ? -43.578 -3.035 64.005 1.00 61.56 576 SER A CA 1
ATOM 3748 C C . SER A 1 576 ? -42.946 -2.436 65.269 1.00 61.56 576 SER A C 1
ATOM 3750 O O . SER A 1 576 ? -43.257 -2.860 66.384 1.00 61.56 576 SER A O 1
ATOM 3752 N N . ALA A 1 577 ? -42.031 -1.480 65.105 1.00 61.69 577 ALA A N 1
ATOM 3753 C CA . ALA A 1 577 ? -41.454 -0.679 66.187 1.00 61.69 577 ALA A CA 1
ATOM 3754 C C . ALA A 1 577 ? -41.227 0.759 65.696 1.00 61.69 577 ALA A C 1
ATOM 3756 O O . ALA A 1 577 ? -40.551 0.920 64.684 1.00 61.69 577 ALA A O 1
ATOM 3757 N N . SER A 1 578 ? -41.754 1.794 66.363 1.00 59.31 578 SER A N 1
ATOM 3758 C CA . SER A 1 578 ? -41.576 3.170 65.871 1.00 59.31 578 SER A CA 1
ATOM 3759 C C . SER A 1 578 ? -41.578 4.301 66.904 1.00 59.31 578 SER A C 1
ATOM 3761 O O . SER A 1 578 ? -41.981 4.100 68.041 1.00 59.31 578 SER A O 1
ATOM 3763 N N . GLY A 1 579 ? -41.096 5.489 66.519 1.00 55.88 579 GLY A N 1
ATOM 3764 C CA . GLY A 1 579 ? -41.115 6.702 67.352 1.00 55.88 579 GLY A CA 1
ATOM 3765 C C . GLY A 1 579 ? -42.515 7.318 67.462 1.00 55.88 579 GLY A C 1
ATOM 3766 O O . GLY A 1 579 ? -43.111 7.267 68.536 1.00 55.88 579 GLY A O 1
ATOM 3767 N N . ASN A 1 580 ? -43.067 7.820 66.348 1.00 55.75 580 ASN A N 1
ATOM 3768 C CA . ASN A 1 580 ? -44.483 8.203 66.218 1.00 55.75 580 ASN A CA 1
ATOM 3769 C C . ASN A 1 580 ? -45.217 7.281 65.231 1.00 55.75 580 ASN A C 1
ATOM 3771 O O . ASN A 1 580 ? -44.681 6.960 64.166 1.00 55.75 580 ASN A O 1
ATOM 3775 N N . THR A 1 581 ? -46.459 6.897 65.537 1.00 53.12 581 THR A N 1
ATOM 3776 C CA . THR A 1 581 ? -47.222 5.943 64.714 1.00 53.12 581 THR A CA 1
ATOM 3777 C C . THR A 1 581 ? -48.693 6.312 64.556 1.00 53.12 581 THR A C 1
ATOM 3779 O O . THR A 1 581 ? -49.384 6.526 65.549 1.00 53.12 581 THR A O 1
ATOM 3782 N N . THR A 1 582 ? -49.187 6.254 63.323 1.00 52.25 582 THR A N 1
ATOM 3783 C CA . THR A 1 582 ? -50.599 6.049 62.977 1.00 52.25 582 THR A CA 1
ATOM 3784 C C . THR A 1 582 ? -50.728 4.628 62.426 1.00 52.25 582 THR A C 1
ATOM 3786 O O . THR A 1 582 ? -50.036 4.272 61.472 1.00 52.25 582 THR A O 1
ATOM 3789 N N . VAL A 1 583 ? -51.533 3.776 63.058 1.00 52.47 583 VAL A N 1
ATOM 3790 C CA . VAL A 1 583 ? -51.655 2.354 62.687 1.00 52.47 583 VAL A CA 1
ATOM 3791 C C . VAL A 1 583 ? -53.105 2.014 62.388 1.00 52.47 583 VAL A C 1
ATOM 3793 O O . VAL A 1 583 ? -53.925 2.072 63.300 1.00 52.47 583 VAL A O 1
ATOM 3796 N N . GLU A 1 584 ? -53.373 1.558 61.168 1.00 54.84 584 GLU A N 1
ATOM 3797 C CA . GLU A 1 584 ? -54.594 0.861 60.773 1.00 54.84 584 GLU A CA 1
ATOM 3798 C C . GLU A 1 584 ? -54.264 -0.621 60.543 1.00 54.84 584 GLU A C 1
ATOM 3800 O O . GLU A 1 584 ? -53.461 -1.016 59.695 1.00 54.84 584 GLU A O 1
ATOM 3805 N N . THR A 1 585 ? -54.833 -1.486 61.378 1.00 56.56 585 THR A N 1
ATOM 3806 C CA . THR A 1 585 ? -54.515 -2.924 61.382 1.00 56.56 585 THR A CA 1
ATOM 3807 C C . THR A 1 585 ? -55.787 -3.740 61.243 1.00 56.56 585 THR A C 1
ATOM 3809 O O . THR A 1 585 ? -56.701 -3.602 62.056 1.00 56.56 585 THR A O 1
ATOM 3812 N N . SER A 1 586 ? -55.825 -4.636 60.254 1.00 56.44 586 SER A N 1
ATOM 3813 C CA . SER A 1 586 ? -56.853 -5.672 60.128 1.00 56.44 586 SER A CA 1
ATOM 3814 C C . SER A 1 586 ? -56.232 -7.054 60.355 1.00 56.44 586 SER A C 1
ATOM 3816 O O . SER A 1 586 ? -55.354 -7.509 59.616 1.00 56.44 586 SER A O 1
ATOM 3818 N N . VAL A 1 587 ? -56.650 -7.721 61.436 1.00 58.00 587 VAL A N 1
ATOM 3819 C CA . VAL A 1 587 ? -56.138 -9.044 61.831 1.00 58.00 587 VAL A CA 1
ATOM 3820 C C . VAL A 1 587 ? -57.264 -10.067 61.748 1.00 58.00 587 VAL A C 1
ATOM 3822 O O . VAL A 1 587 ? -58.219 -10.029 62.529 1.00 58.00 587 VAL A O 1
ATOM 3825 N N . LEU A 1 588 ? -57.144 -10.996 60.800 1.00 59.94 588 LEU A N 1
ATOM 3826 C CA . LEU A 1 588 ? -58.066 -12.121 60.636 1.00 59.94 588 LEU A CA 1
ATOM 3827 C C . LEU A 1 588 ? -57.750 -13.244 61.655 1.00 59.94 588 LEU A C 1
ATOM 3829 O O . LEU A 1 588 ? -56.650 -13.275 62.221 1.00 59.94 588 LEU A O 1
ATOM 3833 N N . PRO A 1 589 ? -58.688 -14.174 61.924 1.00 46.56 589 PRO A N 1
ATOM 3834 C CA . PRO A 1 589 ? -58.508 -15.226 62.931 1.00 46.56 589 PRO A CA 1
ATOM 3835 C C . PRO A 1 589 ? -57.234 -16.053 62.692 1.00 46.56 589 PRO A C 1
ATOM 3837 O O . PRO A 1 589 ? -57.002 -16.515 61.583 1.00 46.56 589 PRO A O 1
ATOM 3840 N N . GLY A 1 590 ? -56.388 -16.252 63.708 1.00 53.59 590 GLY A N 1
ATOM 3841 C CA . GLY A 1 590 ? -55.109 -16.970 63.576 1.00 53.59 590 GLY A CA 1
ATOM 3842 C C . GLY A 1 590 ? -53.921 -16.130 63.079 1.00 53.59 590 GLY A C 1
ATOM 3843 O O . GLY A 1 590 ? -52.817 -16.662 62.967 1.00 53.59 590 GLY A O 1
ATOM 3844 N N . GLY A 1 591 ? -54.107 -14.839 62.788 1.00 58.84 591 GLY A N 1
ATOM 3845 C CA . GLY A 1 591 ? -53.019 -13.885 62.542 1.00 58.84 591 GLY A CA 1
ATOM 3846 C C . GLY A 1 591 ? -52.416 -13.328 63.841 1.00 58.84 591 GLY A C 1
ATOM 3847 O O . GLY A 1 591 ? -53.088 -13.260 64.879 1.00 58.84 591 GLY A O 1
ATOM 3848 N N . THR A 1 592 ? -51.143 -12.913 63.792 1.00 60.09 592 THR A N 1
ATOM 3849 C CA . THR A 1 592 ? -50.462 -12.292 64.946 1.00 60.09 592 THR A CA 1
ATOM 3850 C C . THR A 1 592 ? -49.791 -10.966 64.584 1.00 60.09 592 THR A C 1
ATOM 3852 O O . THR A 1 592 ? -49.045 -10.876 63.602 1.00 60.09 592 THR A O 1
ATOM 3855 N N . THR A 1 593 ? -50.020 -9.935 65.404 1.00 62.22 593 THR A N 1
ATOM 3856 C CA . THR A 1 593 ? -49.356 -8.629 65.278 1.00 62.22 593 THR A CA 1
ATOM 3857 C C . THR A 1 593 ? -48.746 -8.166 66.601 1.00 62.22 593 THR A C 1
ATOM 3859 O O . THR A 1 593 ? -49.310 -8.357 67.684 1.00 62.22 593 THR A O 1
ATOM 3862 N N . LYS A 1 594 ? -47.562 -7.542 66.533 1.00 64.06 594 LYS A N 1
ATOM 3863 C CA . LYS A 1 594 ? -46.927 -6.891 67.690 1.00 64.06 594 LYS A CA 1
ATOM 3864 C C . LYS A 1 594 ? -46.380 -5.514 67.320 1.00 64.06 594 LYS A C 1
ATOM 3866 O O . LYS A 1 594 ? -45.560 -5.421 66.407 1.00 64.06 594 LYS A O 1
ATOM 3871 N N . SER A 1 595 ? -46.776 -4.483 68.064 1.00 61.28 595 SER A N 1
ATOM 3872 C CA . SER A 1 595 ? -46.328 -3.096 67.869 1.00 61.28 595 SER A CA 1
ATOM 3873 C C . SER A 1 595 ? -45.659 -2.536 69.129 1.00 61.28 595 SER A C 1
ATOM 3875 O O . SER A 1 595 ? -46.074 -2.865 70.242 1.00 61.28 595 SER A O 1
ATOM 3877 N N . ALA A 1 596 ? -44.619 -1.717 68.960 1.00 60.25 596 ALA A N 1
ATOM 3878 C CA . ALA A 1 596 ? -43.996 -0.935 70.028 1.00 60.25 596 ALA A CA 1
ATOM 3879 C C . ALA A 1 596 ? -43.825 0.525 69.581 1.00 60.25 596 ALA A C 1
ATOM 3881 O O . ALA A 1 596 ? -43.242 0.744 68.517 1.00 60.25 596 ALA A O 1
ATOM 3882 N N . SER A 1 597 ? -44.326 1.502 70.343 1.00 57.88 597 SER A N 1
ATOM 3883 C CA . SER A 1 597 ? -44.374 2.904 69.892 1.00 57.88 597 SER A CA 1
ATOM 3884 C C . SER A 1 597 ? -44.263 3.946 71.009 1.00 57.88 597 SER A C 1
ATOM 3886 O O . SER A 1 597 ? -44.745 3.708 72.115 1.00 57.88 597 SER A O 1
ATOM 3888 N N . GLY A 1 598 ? -43.633 5.092 70.706 1.00 55.59 598 GLY A N 1
ATOM 3889 C CA . GLY A 1 598 ? -43.454 6.212 71.643 1.00 55.59 598 GLY A CA 1
ATOM 3890 C C . GLY A 1 598 ? -44.653 7.170 71.710 1.00 55.59 598 GLY A C 1
ATOM 3891 O O . GLY A 1 598 ? -45.087 7.537 72.797 1.00 55.59 598 GLY A O 1
ATOM 3892 N N . ASN A 1 599 ? -45.248 7.539 70.567 1.00 56.03 599 ASN A N 1
ATOM 3893 C CA . ASN A 1 599 ? -46.489 8.330 70.504 1.00 56.03 599 ASN A CA 1
ATOM 3894 C C . ASN A 1 599 ? -47.426 7.763 69.421 1.00 56.03 599 ASN A C 1
ATOM 3896 O O . ASN A 1 599 ? -47.022 7.651 68.264 1.00 56.03 599 ASN A O 1
ATOM 3900 N N . THR A 1 600 ? -48.657 7.363 69.773 1.00 52.59 600 THR A N 1
ATOM 3901 C CA . THR A 1 600 ? -49.451 6.445 68.923 1.00 52.59 600 THR A CA 1
ATOM 3902 C C . THR A 1 600 ? -50.911 6.862 68.759 1.00 52.59 600 THR A C 1
ATOM 3904 O O . THR A 1 600 ? -51.594 7.109 69.749 1.00 52.59 600 THR A O 1
ATOM 3907 N N . THR A 1 601 ? -51.416 6.838 67.526 1.00 53.16 601 THR A N 1
ATOM 3908 C CA . THR A 1 601 ? -52.848 6.766 67.185 1.00 53.16 601 THR A CA 1
ATOM 3909 C C . THR A 1 601 ? -53.096 5.392 66.555 1.00 53.16 601 THR A C 1
ATOM 3911 O O . THR A 1 601 ? -52.434 5.034 65.583 1.00 53.16 601 THR A O 1
ATOM 3914 N N . VAL A 1 602 ? -53.972 4.573 67.144 1.00 52.47 602 VAL A N 1
ATOM 3915 C CA . VAL A 1 602 ? -54.187 3.177 66.718 1.00 52.47 602 VAL A CA 1
ATOM 3916 C C . VAL A 1 602 ? -55.662 2.936 66.427 1.00 52.47 602 VAL A C 1
ATOM 3918 O O . VAL A 1 602 ? -56.484 3.061 67.331 1.00 52.47 602 VAL A O 1
ATOM 3921 N N . GLU A 1 603 ? -55.962 2.470 65.218 1.00 54.44 603 GLU A N 1
ATOM 3922 C CA . GLU A 1 603 ? -57.222 1.820 64.865 1.00 54.44 603 GLU A CA 1
ATOM 3923 C C . GLU A 1 603 ? -56.946 0.334 64.573 1.00 54.44 603 GLU A C 1
ATOM 3925 O O . GLU A 1 603 ? -56.286 -0.050 63.604 1.00 54.44 603 GLU A O 1
ATOM 3930 N N . THR A 1 604 ? -57.377 -0.541 65.487 1.00 55.75 604 THR A N 1
ATOM 3931 C CA . THR A 1 604 ? -57.191 -2.000 65.378 1.00 55.75 604 THR A CA 1
ATOM 3932 C C . THR A 1 604 ? -58.542 -2.667 65.164 1.00 55.75 604 THR A C 1
ATOM 3934 O O . THR A 1 604 ? -59.414 -2.583 66.026 1.00 55.75 604 THR A O 1
ATOM 3937 N N . SER A 1 605 ? -58.697 -3.397 64.062 1.00 55.69 605 SER A N 1
ATOM 3938 C CA . SER A 1 605 ? -59.817 -4.312 63.845 1.00 55.69 605 SER A CA 1
ATOM 3939 C C . SER A 1 605 ? -59.313 -5.755 63.957 1.00 55.69 605 SER A C 1
ATOM 3941 O O . SER A 1 605 ? -58.579 -6.264 63.109 1.00 55.69 605 SER A O 1
ATOM 3943 N N . VAL A 1 606 ? -59.656 -6.423 65.063 1.00 56.66 606 VAL A N 1
ATOM 3944 C CA . VAL A 1 606 ? -59.255 -7.814 65.334 1.00 56.66 606 VAL A CA 1
ATOM 3945 C C . VAL A 1 606 ? -60.488 -8.703 65.258 1.00 56.66 606 VAL A C 1
ATOM 3947 O O . VAL A 1 606 ? -61.410 -8.570 66.061 1.00 56.66 606 VAL A O 1
ATOM 3950 N N . SER A 1 607 ? -60.504 -9.624 64.297 1.00 58.47 607 SER A N 1
ATOM 3951 C CA . SER A 1 607 ? -61.551 -10.645 64.209 1.00 58.47 607 SER A CA 1
ATOM 3952 C C . SER A 1 607 ? -61.404 -11.673 65.347 1.00 58.47 607 SER A C 1
ATOM 3954 O O . SER A 1 607 ? -60.279 -11.928 65.790 1.00 58.47 607 SER A O 1
ATOM 3956 N N . PRO A 1 608 ? -62.492 -12.312 65.822 1.00 43.84 608 PRO A N 1
ATOM 3957 C CA . PRO A 1 608 ? -62.425 -13.331 66.874 1.00 43.84 608 PRO A CA 1
ATOM 3958 C C . PRO A 1 608 ? -61.391 -14.427 66.559 1.00 43.84 608 PRO A C 1
ATOM 3960 O O . PRO A 1 608 ? -61.460 -15.060 65.511 1.00 43.84 608 PRO A O 1
ATOM 3963 N N . GLY A 1 609 ? -60.418 -14.645 67.452 1.00 51.44 609 GLY A N 1
ATOM 3964 C CA . GLY A 1 609 ? -59.317 -15.602 67.254 1.00 51.44 609 GLY A CA 1
ATOM 3965 C C . GLY A 1 609 ? -58.023 -15.012 66.670 1.00 51.44 609 GLY A C 1
ATOM 3966 O O . GLY A 1 609 ? -57.046 -15.742 66.510 1.00 51.44 609 GLY A O 1
ATOM 3967 N N . GLY A 1 610 ? -57.980 -13.714 66.354 1.00 56.53 610 GLY A N 1
ATOM 3968 C CA . GLY A 1 610 ? -56.740 -12.978 66.082 1.00 56.53 610 GLY A CA 1
ATOM 3969 C C . GLY A 1 610 ? -56.048 -12.518 67.373 1.00 56.53 610 GLY A C 1
ATOM 3970 O O . GLY A 1 610 ? -56.695 -12.361 68.409 1.00 56.53 610 GLY A O 1
ATOM 3971 N N . THR A 1 611 ? -54.731 -12.289 67.329 1.00 59.47 611 THR A N 1
ATOM 3972 C CA . THR A 1 611 ? -53.980 -11.751 68.481 1.00 59.47 611 THR A CA 1
ATOM 3973 C C . THR A 1 611 ? -53.201 -10.492 68.107 1.00 59.47 611 THR A C 1
ATOM 3975 O O . THR A 1 611 ? -52.388 -10.498 67.183 1.00 59.47 611 THR A O 1
ATOM 3978 N N . ALA A 1 612 ? -53.433 -9.412 68.854 1.00 58.56 612 ALA A N 1
ATOM 3979 C CA . ALA A 1 612 ? -52.726 -8.142 68.714 1.00 58.56 612 ALA A CA 1
ATOM 3980 C C . ALA A 1 612 ? -52.131 -7.729 70.066 1.00 58.56 612 ALA A C 1
ATOM 3982 O O . ALA A 1 612 ? -52.802 -7.806 71.097 1.00 58.56 612 ALA A O 1
ATOM 3983 N N . LYS A 1 613 ? -50.863 -7.302 70.079 1.00 62.38 613 LYS A N 1
ATOM 3984 C CA . LYS A 1 613 ? -50.201 -6.782 71.285 1.00 62.38 613 LYS A CA 1
ATOM 3985 C C . LYS A 1 613 ? -49.466 -5.477 70.990 1.00 62.38 613 LYS A C 1
ATOM 3987 O O . LYS A 1 613 ? -48.464 -5.482 70.274 1.00 62.38 613 LYS A O 1
ATOM 3992 N N . THR A 1 614 ? -49.912 -4.395 71.618 1.00 59.72 614 THR A N 1
ATOM 3993 C CA . THR A 1 614 ? -49.279 -3.069 71.543 1.00 59.72 614 THR A CA 1
ATOM 3994 C C . THR A 1 614 ? -48.551 -2.770 72.849 1.00 59.72 614 THR A C 1
ATOM 3996 O O . THR A 1 614 ? -49.096 -2.991 73.929 1.00 59.72 614 THR A O 1
ATOM 3999 N N . VAL A 1 615 ? -47.303 -2.312 72.763 1.00 58.53 615 VAL A N 1
ATOM 4000 C CA . VAL A 1 615 ? -46.486 -1.895 73.911 1.00 58.53 615 VAL A CA 1
ATOM 4001 C C . VAL A 1 615 ? -46.124 -0.423 73.728 1.00 58.53 615 VAL A C 1
ATOM 4003 O O . VAL A 1 615 ? -45.338 -0.093 72.848 1.00 58.53 615 VAL A O 1
ATOM 4006 N N . LEU A 1 616 ? -46.709 0.451 74.542 1.00 54.09 616 LEU A N 1
ATOM 4007 C CA . LEU A 1 616 ? -46.308 1.858 74.630 1.00 54.09 616 LEU A CA 1
ATOM 4008 C C . LEU A 1 616 ? -45.011 1.924 75.449 1.00 54.09 616 LEU A C 1
ATOM 4010 O O . LEU A 1 616 ? -44.962 1.317 76.523 1.00 54.09 616 LEU A O 1
ATOM 4014 N N . VAL A 1 617 ? -43.964 2.565 74.920 1.00 48.62 617 VAL A N 1
ATOM 4015 C CA . VAL A 1 617 ? -42.632 2.645 75.558 1.00 48.62 617 VAL A CA 1
ATOM 4016 C C . VAL A 1 617 ? -42.271 4.083 75.867 1.00 48.62 617 VAL A C 1
ATOM 4018 O O . VAL A 1 617 ? -42.369 4.909 74.934 1.00 48.62 617 VAL A O 1
#

InterPro domains:
  IPR012332 Autotransporter, pectate lyase C-like domain superfamily [G3DSA:2.160.20.20] (3-250)

Foldseek 3Di:
DDEAEDDAQEEAEAAEFDACGEYEYEANYEYEQYEFDANGEYEYEAHYEYEAYEFEANGEYEYEAHYEYEHYEFEANGEYEYEAHYEYEHYEFEANGEYEYEAHYEYEAYEFYANGEYEYEAHYEYEDYEFEANGEYEYEAHYEYAEYEFYANGEYEYEAHYEYAEYEFYANGEYEYEAHYEYAEYEFEANGEYEYEAHYEYAEYEFEANGEYEYEAHYEYAEYEFEANGEYEYEAHYEYAEYEFEANGEYEYEAHYEYAEYEFYANGEYEYEAHYEYAEYEFEANGEYEYEAHYEYAEYEFYANGEYEYEAHYEYAEYEFEANGEYEYEAHYEYAEYEFYANGEYEYEAHYEYAEYEFEANGEYEYEAHYEYAEYEFYANGEYEYEAHYHYAEYEFYANGEYEYEEHDDYAEYEFYANGEYEYEYEEYEYEYEFEANGEYEYEYEEYEYHYEFYANGEYEYEYEEYEYHYEFEANGEYEYEYEAYEYEYEFYANGEYEYEYAEYEYEYEFEANYEYEYEYAEYEYDYEFYANGEYEYEYAEYEYDYEFDANGEYEYEYAEYEYDYEFDANGEYEYEYAEYEYDYEFEANYEYEYEYAHYDDDYDHDPNYYYYYHHD

pLDDT: mean 70.25, std 10.54, range [40.34, 86.06]

Secondary structure (DSSP, 8-state):
--EEEEPTT-EEEEEEE-TT-EEEEPTT-EEEEEEE-TT-EEEE-TT-EEEEEEE-TT-EEEE-TT-EEEEEEE-TT-EEEE-TT-EEEEEEE-TT-EEEE-TT-EEEEEEE-TT-EEEE-TT-EEEEEEE-TT-EEEE-TT-EEEEEEE-TT-EEEE-TT-EEEEEEE-TT-EEEE-TT-EEEEEEE-TT-EEEE-TT-EEEEEEE-TT-EEEE-TT-EEEEEEE-TT-EEEE-TT-EEEEEEE-TT-EEEE-TT-EEEEEEE-TT-EEEE-TT-EEEEEEE-TT-EEEE-TT-EEEEEEE-TT-EEEE-TT-EEEEEEE-TT-EEEE-TT-EEEEEEE-TT-EEEE-TT-EEEEEEE-TT-EEEE-TT-EEEEEEE-TT-EEEE-TT-EEEEEEE-TT-EEEEESS--EEEEEE-TT-EEEEEEEEEEEEEEE-TT-EEEEEEEEEEEEEEE-TT-EEEEEEEEEEEEEEE-TT-EEEEEEEEEEEEEEE-TT-EEEEEEEEEEEEEEE-TT-EEEEEEEEEEEEEEE-TT-EEEEEEEEEEEEEEE-TT-EEEEEEEEEEEEEEE-TT-EEEEEEEEEEEEEEE-TT-EEEEEEEEEEEEEEE-TT-EEEEEE-

Sequence (617 aa):
MKLISLVRGSTIIETSVLPGGTAKSASGNTAVETSVLPGGTAKSASGNTAVETSVLPGGTAKSASGNTTVETIVLPGGTAKSASGNTAVETSVSPGGTAKSERGNTAVETSVSPGGTAKSESGNTAVETSVIPGGTAKSASGNTAVETSVLPGGTAKSASGNTAVETSVLPGGTAKSASGNTAVETSVLPGGTAKSASGNTAVETSVLPGGTAKSASGNTAVETSVLPGGTAKSASGNTAVETSVLPGGTAKSASGNTAVETSVLPGGTAKSASGNTAVETSVLPGGTAKSASGNTAVETSVLPGGTAKSASGNTAVETSVLPGGTAKSASGNTTVETSVLPGGTTKSASGNTTVETSVLPGGTARSASGNTTVETSVLPGGTTKSASGNTTVETSVLPGGTARSASGNTTVETSVLPGGTTKSASGNTTVETSVLPGGTARSASGNTTVETSVLPGGTTKSASGNTTVETSVLPGGTARSASGNTTVETSVLPGGTTKSASGNTTVETSVLPGGTARSASGNTTVETSVLPGGTTKSASGNTTVETSVLPGGTARSASGNTTVETSVLPGGTARSASGNTTVETSVLPGGTTKSASGNTTVETSVSPGGTAKTVLV

Mean predicted aligned error: 17.43 Å

Organism: Timema douglasi (NCBI:txid61478)